Protein 7ZC9 (pdb70)

Radius of gyration: 21.75 Å; Cα contacts (8 Å, |Δi|>4): 1121; chains: 2; bounding box: 51×68×51 Å

GO terms:
  GO:0005515 protein binding (F, IPI)

Sequence (378 aa):
SAIIEAIEIPQFIIGRSYLTTYDNPDILKRRVSGSRSNVFMRFKTTAKDGLLLWRGDSPMRPNSDFISLGLRDGALVFSYNLGSGVASIMVNGSFNDGRWHRVKAVRDDGQSGKITTVDDYGARTGKSPGMMRQLNINGALYVGGMKEIALHTNRQYMRGLVGCISHFTLSTDYHISLVEDAVDGKNINTCGAKSAIIEAIEIPQFIGRRSYLTYDNPDDILKRVSGSSRSNVFMRFKTTAKDGLLLWRGDSPMRPNSDFISLGLRDGALVFSYNLGSGVASIMVNGSFNDGRWHRVKAVRDGQSGKITTVDDYGARTGKSPGMMRQLNINGALYVGGMKEIALHTNRQYMRGLVGCISHFTLSTDDYHISLVVEEDAVVDGKNIINTCGAK

Solvent-accessible surface area: 17614 Å² total; per-residue (Å²): 148,104,142,148,166,93,140,70,52,1,25,1,60,8,154,1,25,7,14,0,73,58,102,70,2,29,135,82,2,43,21,43,161,3,24,4,36,0,67,0,55,3,105,30,76,49,1,0,0,1,4,17,2,26,65,91,20,155,61,58,12,13,12,2,0,2,0,2,44,17,0,0,0,0,2,3,0,1,3,13,25,0,24,3,59,6,37,5,109,17,79,6,41,78,28,179,98,15,94,0,81,1,56,0,77,9,30,56,4,102,0,40,0,32,130,131,49,38,129,98,25,143,2,31,44,164,99,146,96,4,121,17,106,9,27,0,42,0,0,0,18,118,97,18,30,115,32,1,34,46,53,16,47,122,1,0,42,14,2,0,19,89,3,11,0,42,77,117,66,141,10,55,12,55,135,54,22,87,89,36,74,66,47,31,64,32,70,54,193,143,99,147,145,170,90,132,68,58,0,28,1,64,4,146,1,22,5,11,0,76,60,101,67,1,27,117,71,0,33,19,60,126,1,30,2,43,0,41,0,54,2,104,28,111,35,1,0,0,1,8,16,3,22,67,97,26,163,126,65,11,12,25,0,2,2,0,1,39,78,5,4,0,0,2,5,0,7,3,4,5,4,63,5,12,0,29,5,114,18,81,0,56,77,45,172,91,12,124,0,105,0,36,0,66,4,13,48,4,102,0,40,0,51,149,110,49,40,130,91,15,88,2,9,7,167,93,110,85,1,100,17,112,8,31,0,38,0,0,0,16,119,100,21,31,109,18,5,64,27,50,9,81,135,2,0,38,12,2,0,18,86,3,19,0,37,120,104,67,140,9,41,12,51,110,56,24,83,85,38,75,58,49,32,59,38,70,48,214

Nearest PDB structures (foldseek):
  7zc9-assembly2_A  TM=1.005E+00  e=6.489E-37  Homo sapiens
  8d1b-assembly1_C  TM=9.356E-01  e=1.048E-23  Homo sapiens
  3sh4-assembly1_A  TM=8.973E-01  e=1.901E-16  Homo sapiens
  1pz7-assembly2_B  TM=8.734E-01  e=2.577E-15  Gallus gallus
  3pve-assembly1_A  TM=9.039E-01  e=1.135E-14  Mus musculus

Secondary structure (DSSP, 8-state):
------PPPEEEESS-EEEE--HHHHTTTSBTEEEEEEEEEESSS-EEEEEEE-SSPPTT--EEEEEEETTEEEEEEESSS-EEEEEE-----SSS-EEEEEEEETTEEEEEETTSPPEEEE-SSS---B---SPEEES--TTHHHHTTTS-SSB-EEEEEEEEETTTEE--TTTS-SEEES-EETT--/------PPPEEEESS-EEEE--HHHHTTSSBSEEEEEEEEEESSS-EEEEEEE-SS--TT--EEEEEEETTEEEEEEE-SS-EEEEEE-S---SSS-EEEEEEEETTEEEEEETTSPPEEEE-SSS---B---SPEEES--TTHHHHTTTS-SSB-EEEEEEEEETTTEE--TTTT-SEEES-EETT--

Structure (mmCIF, N/CA/C/O backbone):
data_7ZC9
#
_entry.id   7ZC9
#
_cell.length_a   73.805
_cell.length_b   103.818
_cell.length_c   133.534
_cell.angle_alpha   90.000
_cell.angle_beta   90.000
_cell.angle_gamma   90.000
#
_symmetry.space_group_name_H-M   'C 2 2 21'
#
loop_
_entity.id
_entity.type
_entity.pdbx_description
1 polymer Pikachurin
2 non-polymer 2-acetamido-2-deoxy-beta-D-glucopyranose
3 non-polymer 'SULFATE ION'
4 water water
#
loop_
_atom_site.group_PDB
_atom_site.id
_atom_site.type_symbol
_atom_site.label_atom_id
_atom_site.label_alt_id
_atom_site.label_comp_id
_atom_site.label_asym_id
_atom_site.label_entity_id
_atom_site.label_seq_id
_atom_site.pdbx_PDB_ins_code
_atom_site.Cartn_x
_atom_site.Cartn_y
_atom_site.Cartn_z
_atom_site.occupancy
_atom_site.B_iso_or_equiv
_atom_site.auth_seq_id
_atom_site.auth_comp_id
_atom_site.auth_asym_id
_atom_site.auth_atom_id
_atom_site.pdbx_PDB_model_num
ATOM 1 N N . SER A 1 10 ? 43.54773 -12.19750 -43.47306 1.000 76.12584 829 SER B N 1
ATOM 2 C CA . SER A 1 10 ? 42.56604 -11.12485 -43.36043 1.000 68.51507 829 SER B CA 1
ATOM 3 C C . SER A 1 10 ? 42.93445 -10.16430 -42.23459 1.000 53.92905 829 SER B C 1
ATOM 4 O O . SER A 1 10 ? 43.72612 -10.49796 -41.35584 1.000 65.26651 829 SER B O 1
ATOM 7 N N . ALA A 1 11 ? 42.34692 -8.96900 -42.26554 1.000 48.68704 830 ALA B N 1
ATOM 8 C CA . ALA A 1 11 ? 42.64252 -7.93255 -41.28226 1.000 47.40711 830 ALA B CA 1
ATOM 9 C C . ALA A 1 11 ? 41.43598 -7.68674 -40.38531 1.000 46.87587 830 ALA B C 1
ATOM 10 O O . ALA A 1 11 ? 40.96476 -6.55213 -40.26478 1.000 47.40432 830 ALA B O 1
ATOM 12 N N . ILE A 1 12 ? 40.92958 -8.74772 -39.76471 1.000 41.23138 831 ILE B N 1
ATOM 13 C CA . ILE A 1 12 ? 39.78888 -8.67205 -38.85863 1.000 42.49065 831 ILE B CA 1
ATOM 14 C C . ILE A 1 12 ? 40.29149 -8.38419 -37.44771 1.000 46.33573 831 ILE B C 1
ATOM 15 O O . ILE A 1 12 ? 41.10109 -9.13812 -36.89876 1.000 44.51833 831 ILE B O 1
ATOM 20 N N . ILE A 1 13 ? 39.79285 -7.30549 -36.85626 1.000 41.74972 832 ILE B N 1
ATOM 21 C CA . ILE A 1 13 ? 40.21020 -6.84400 -35.53894 1.000 40.34847 832 ILE B CA 1
ATOM 22 C C . ILE A 1 13 ? 39.19739 -7.31402 -34.50678 1.000 40.50743 832 ILE B C 1
ATOM 23 O O . ILE A 1 13 ? 38.00928 -7.47500 -34.80231 1.000 41.67207 832 ILE B O 1
ATOM 28 N N . GLU A 1 14 ? 39.67186 -7.56055 -33.28689 1.000 40.17716 833 GLU B N 1
ATOM 29 C CA . GLU A 1 14 ? 38.80569 -7.87287 -32.16134 1.000 37.59689 833 GLU B CA 1
ATOM 30 C C . GLU A 1 14 ? 39.05499 -6.86734 -31.04472 1.000 37.02702 833 GLU B C 1
ATOM 31 O O . GLU A 1 14 ? 40.20547 -6.51624 -30.75689 1.000 42.86494 833 GLU B O 1
ATOM 37 N N . ALA A 1 15 ? 37.97621 -6.40776 -30.41565 1.000 38.57120 834 ALA B N 1
ATOM 38 C CA . ALA A 1 15 ? 38.07967 -5.36130 -29.40740 1.000 38.21363 834 ALA B CA 1
ATOM 39 C C . ALA A 1 15 ? 36.84268 -5.39591 -28.52250 1.000 41.08634 834 ALA B C 1
ATOM 40 O O . ALA A 1 15 ? 35.86891 -6.09573 -28.80845 1.000 41.38456 834 ALA B O 1
ATOM 42 N N . ILE A 1 16 ? 36.89676 -4.62320 -27.43666 1.000 37.29226 835 ILE B N 1
ATOM 43 C CA . ILE A 1 16 ? 35.80696 -4.54938 -26.46955 1.000 39.64318 835 ILE B CA 1
ATOM 44 C C . ILE A 1 16 ? 34.84986 -3.44134 -26.88521 1.000 32.70234 835 ILE B C 1
ATOM 45 O O . ILE A 1 16 ? 35.26863 -2.30319 -27.11988 1.000 39.95347 835 ILE B O 1
ATOM 50 N N . GLU A 1 17 ? 33.56219 -3.76967 -26.95443 1.000 32.24599 836 GLU B N 1
ATOM 51 C CA . GLU A 1 17 ? 32.55550 -2.81266 -27.39740 1.000 36.97387 836 GLU B CA 1
ATOM 52 C C . GLU A 1 17 ? 32.54704 -1.56391 -26.51953 1.000 38.83340 836 GLU B C 1
ATOM 53 O O . GLU A 1 17 ? 32.64377 -1.63646 -25.29208 1.000 33.86126 836 GLU B O 1
ATOM 59 N N . ILE A 1 18 ? 32.44006 -0.40501 -27.16485 1.000 35.81716 837 ILE B N 1
ATOM 60 C CA . ILE A 1 18 ? 32.20039 0.86297 -26.48574 1.000 34.08622 837 ILE B CA 1
ATOM 61 C C . ILE A 1 18 ? 30.72573 1.20898 -26.65921 1.000 39.42271 837 ILE B C 1
ATOM 62 O O . ILE A 1 18 ? 30.24809 1.27588 -27.80440 1.000 32.19684 837 ILE B O 1
ATOM 67 N N . PRO A 1 19 ? 29.98211 1.45008 -25.58081 1.000 31.25537 838 PRO B N 1
ATOM 68 C CA . PRO A 1 19 ? 28.54436 1.70958 -25.72297 1.000 38.17374 838 PRO B CA 1
ATOM 69 C C . PRO A 1 19 ? 28.27724 3.08332 -26.32007 1.000 40.47947 838 PRO B C 1
ATOM 70 O O . PRO A 1 19 ? 29.00134 4.04885 -26.06239 1.000 36.10473 838 PRO B O 1
ATOM 74 N N . GLN A 1 20 ? 27.22945 3.15544 -27.13408 1.000 34.95000 839 GLN B N 1
ATOM 75 C CA . GLN A 1 20 ? 26.73658 4.40370 -27.69233 1.000 37.59702 839 GLN B CA 1
ATOM 76 C C . GLN A 1 20 ? 25.34780 4.69568 -27.14033 1.000 42.07554 839 GLN B C 1
ATOM 77 O O . GLN A 1 20 ? 24.54146 3.78135 -26.94414 1.000 38.69375 839 GLN B O 1
ATOM 83 N N . PHE A 1 21 ? 25.07901 5.97465 -26.89350 1.000 39.97655 840 PHE B N 1
ATOM 84 C CA . PHE A 1 21 ? 23.83800 6.44212 -26.29404 1.000 37.60975 840 PHE B CA 1
ATOM 85 C C . PHE A 1 21 ? 23.17799 7.44479 -27.23225 1.000 37.54896 840 PHE B C 1
ATOM 86 O O . PHE A 1 21 ? 23.85324 8.31288 -27.79346 1.000 36.95061 840 PHE B O 1
ATOM 94 N N . ILE A 1 22 ? 21.85823 7.33324 -27.39409 1.000 35.57855 841 ILE B N 1
ATOM 95 C CA A ILE A 1 22 ? 21.10567 8.14480 -28.33945 0.039 42.57869 841 ILE B CA 1
ATOM 96 C CA B ILE A 1 22 ? 21.13764 8.18508 -28.33897 0.961 42.60935 841 ILE B CA 1
ATOM 97 C C . ILE A 1 22 ? 20.11453 9.06104 -27.62224 1.000 44.80190 841 ILE B C 1
ATOM 98 O O . ILE A 1 22 ? 19.10666 9.46275 -28.20437 1.000 43.07733 841 ILE B O 1
ATOM 107 N N . GLY A 1 23 ? 20.37458 9.38241 -26.35882 1.000 41.96007 842 GLY B N 1
ATOM 108 C CA . GLY A 1 23 ? 19.50245 10.30360 -25.65519 1.000 43.29196 842 GLY B CA 1
ATOM 109 C C . GLY A 1 23 ? 18.47861 9.63581 -24.76645 1.000 45.03681 842 GLY B C 1
ATOM 110 O O . GLY A 1 23 ? 18.26810 10.06940 -23.63103 1.000 51.77123 842 GLY B O 1
ATOM 111 N N . ARG A 1 24 ? 17.82533 8.58934 -25.26706 1.000 39.75529 843 ARG B N 1
ATOM 112 C CA . ARG A 1 24 ? 16.94440 7.75474 -24.44965 1.000 46.61509 843 ARG B CA 1
ATOM 113 C C . ARG A 1 24 ? 17.60346 6.42116 -24.12065 1.000 41.03872 843 ARG B C 1
ATOM 114 O O . ARG A 1 24 ? 16.94864 5.37763 -24.05753 1.000 43.42618 843 ARG B O 1
ATOM 122 N N . SER A 1 25 ? 18.91556 6.44399 -23.91079 1.000 42.01564 844 SER B N 1
ATOM 123 C CA . SER A 1 25 ? 19.70095 5.26350 -23.59513 1.000 36.58629 844 SER B CA 1
ATOM 124 C C . SER A 1 25 ? 20.24605 5.35495 -22.17587 1.000 41.52699 844 SER B C 1
ATOM 125 O O . SER A 1 25 ? 20.37770 6.44101 -21.60485 1.000 42.09556 844 SER B O 1
ATOM 128 N N . TYR A 1 26 ? 20.58174 4.19307 -21.62028 1.000 33.76825 845 TYR B N 1
ATOM 129 C CA . TYR A 1 26 ? 21.25750 4.11209 -20.33320 1.000 39.38181 845 TYR B CA 1
ATOM 130 C C . TYR A 1 26 ? 21.74773 2.69094 -20.12261 1.000 38.38319 845 TYR B C 1
ATOM 131 O O . TYR A 1 26 ? 21.23502 1.73801 -20.71867 1.000 40.15316 845 TYR B O 1
ATOM 140 N N . LEU A 1 27 ? 22.76109 2.57505 -19.27402 1.000 33.48862 846 LEU B N 1
ATOM 141 C CA . LEU A 1 27 ? 23.18066 1.31741 -18.67937 1.000 39.11088 846 LEU B CA 1
ATOM 142 C C . LEU A 1 27 ? 22.94380 1.39565 -17.17495 1.000 40.00432 846 LEU B C 1
ATOM 143 O O . LEU A 1 27 ? 23.22188 2.42293 -16.54907 1.000 40.71789 846 LEU B O 1
ATOM 148 N N A THR A 1 28 ? 22.41972 0.31544 -16.60125 0.693 37.72108 847 THR B N 1
ATOM 149 N N B THR A 1 28 ? 22.41696 0.31387 -16.60815 0.307 35.95384 847 THR B N 1
ATOM 150 C CA A THR A 1 28 ? 22.10630 0.24319 -15.18117 0.693 39.43118 847 THR B CA 1
ATOM 151 C CA B THR A 1 28 ? 22.11587 0.22401 -15.18735 0.307 40.32259 847 THR B CA 1
ATOM 152 C C A THR A 1 28 ? 23.00778 -0.77661 -14.49794 0.693 42.60180 847 THR B C 1
ATOM 153 C C B THR A 1 28 ? 23.06543 -0.75742 -14.51790 0.307 42.26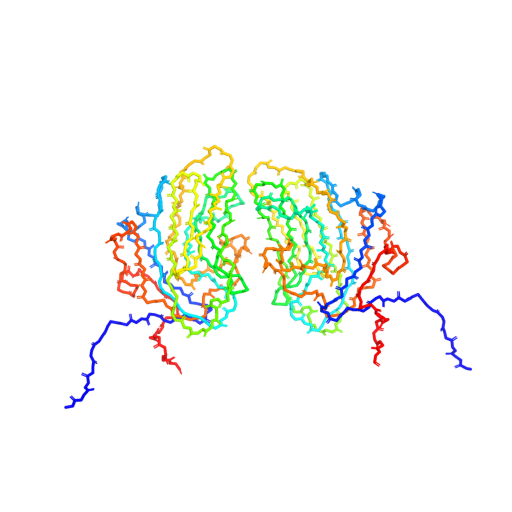836 847 THR B C 1
ATOM 154 O O A THR A 1 28 ? 23.28531 -1.84313 -15.05562 0.693 41.42313 847 THR B O 1
ATOM 155 O O B THR A 1 28 ? 23.42959 -1.78050 -15.10430 0.307 41.33832 847 THR B O 1
ATOM 162 N N . TYR A 1 29 ? 23.45053 -0.44962 -13.28277 1.000 35.83823 848 TYR B N 1
ATOM 163 C CA . TYR A 1 29 ? 24.29053 -1.32990 -12.48217 1.000 38.34975 848 TYR B CA 1
ATOM 164 C C . TYR A 1 29 ? 23.68597 -1.45847 -11.09223 1.000 41.04739 848 TYR B C 1
ATOM 165 O O . TYR A 1 29 ? 23.38682 -0.44812 -10.44824 1.000 38.52207 848 TYR B O 1
ATOM 174 N N . ASP A 1 30 ? 23.49640 -2.69789 -10.63673 1.000 45.00870 849 ASP B N 1
ATOM 175 C CA . ASP A 1 30 ? 23.06719 -2.96351 -9.26890 1.000 39.69490 849 ASP B CA 1
ATOM 176 C C . ASP A 1 30 ? 24.04425 -3.85988 -8.52422 1.000 39.06026 849 ASP B C 1
ATOM 177 O O . ASP A 1 30 ? 23.78207 -4.21093 -7.36999 1.000 43.29098 849 ASP B O 1
ATOM 182 N N . ASN A 1 31 ? 25.13576 -4.26588 -9.16747 1.000 41.51646 850 ASN B N 1
ATOM 183 C CA . ASN A 1 31 ? 26.20473 -5.03763 -8.55254 1.000 36.90622 850 ASN B CA 1
ATOM 184 C C . ASN A 1 31 ? 26.62145 -4.39911 -7.22504 1.000 34.47977 850 ASN B C 1
ATOM 185 O O . ASN A 1 31 ? 27.08040 -3.24703 -7.21781 1.000 38.95297 850 ASN B O 1
ATOM 190 N N . PRO A 1 32 ? 26.47250 -5.09719 -6.09496 1.000 39.52136 851 PRO B N 1
ATOM 191 C CA . PRO A 1 32 ? 26.86569 -4.49088 -4.81100 1.000 36.00208 851 PRO B CA 1
ATOM 192 C C . PRO A 1 32 ? 28.31185 -4.02457 -4.78364 1.000 36.97754 851 PRO B C 1
ATOM 193 O O . PRO A 1 32 ? 28.60512 -2.99880 -4.15987 1.000 36.99725 851 PRO B O 1
ATOM 197 N N . ASP A 1 33 ? 29.22193 -4.73062 -5.46191 1.000 39.31230 852 ASP B N 1
ATOM 198 C CA . ASP A 1 33 ? 30.61598 -4.29826 -5.49985 1.000 37.78267 852 ASP B CA 1
ATOM 199 C C . ASP A 1 33 ? 30.77144 -2.96303 -6.21261 1.000 40.27061 852 ASP B C 1
ATOM 200 O O . ASP A 1 33 ? 31.73398 -2.22851 -5.95721 1.000 44.71010 852 ASP B O 1
ATOM 205 N N . ILE A 1 34 ? 29.84178 -2.63211 -7.10536 1.000 36.85034 853 ILE B N 1
ATOM 206 C CA . ILE A 1 34 ? 29.87981 -1.33380 -7.76694 1.000 32.75950 853 ILE B CA 1
ATOM 207 C C . ILE A 1 34 ? 29.19839 -0.27445 -6.91122 1.000 32.17607 853 ILE B C 1
ATOM 208 O O . ILE A 1 34 ? 29.75706 0.80184 -6.67130 1.000 33.70026 853 ILE B O 1
ATOM 213 N N . LEU A 1 35 ? 27.97746 -0.55886 -6.44822 1.000 33.53295 854 LEU B N 1
ATOM 214 C CA . LEU A 1 35 ? 27.23724 0.41851 -5.65248 1.000 37.15113 854 LEU B CA 1
ATOM 215 C C . LEU A 1 35 ? 27.99009 0.79276 -4.37879 1.000 41.44413 854 LEU B C 1
ATOM 216 O O . LEU A 1 35 ? 27.93153 1.94659 -3.93809 1.000 42.64252 854 LEU B O 1
ATOM 221 N N . LYS A 1 36 ? 28.70286 -0.16494 -3.76750 1.000 39.32280 855 LYS B N 1
ATOM 222 C CA . LYS A 1 36 ? 29.41641 0.14107 -2.52837 1.000 38.67988 855 LYS B CA 1
ATOM 223 C C . LYS A 1 36 ? 30.48140 1.20619 -2.73645 1.000 39.56332 855 LYS B C 1
ATOM 224 O O . LYS A 1 36 ? 30.94097 1.81202 -1.76186 1.000 42.77493 855 LYS B O 1
ATOM 230 N N . ARG A 1 37 ? 30.89065 1.44233 -3.97812 1.000 39.98435 856 ARG B N 1
ATOM 231 C CA A ARG A 1 37 ? 31.85056 2.48877 -4.29570 0.334 39.03291 856 ARG B CA 1
ATOM 232 C CA B ARG A 1 37 ? 31.85018 2.48908 -4.29393 0.666 39.03968 856 ARG B CA 1
ATOM 233 C C . ARG A 1 37 ? 31.18006 3.78536 -4.72795 1.000 33.36449 856 ARG B C 1
ATOM 234 O O . ARG A 1 37 ? 31.87843 4.75020 -5.06022 1.000 35.94427 856 ARG B O 1
ATOM 249 N N . VAL A 1 38 ? 29.84804 3.82850 -4.72871 1.000 38.12310 857 VAL B N 1
ATOM 250 C CA . VAL A 1 38 ? 29.08861 5.04895 -4.98008 1.000 33.36433 857 VAL B CA 1
ATOM 251 C C . VAL A 1 38 ? 28.24777 5.29151 -3.73236 1.000 43.12373 857 VAL B C 1
ATOM 252 O O . VAL A 1 38 ? 27.01417 5.20444 -3.76695 1.000 42.88979 857 VAL B O 1
ATOM 256 N N . SER A 1 39 ? 28.91402 5.55488 -2.61287 1.000 36.25207 858 SER B N 1
ATOM 257 C CA . SER A 1 39 ? 28.24480 5.66693 -1.32354 1.000 38.61462 858 SER B CA 1
ATOM 258 C C . SER A 1 39 ? 29.25851 6.15531 -0.30355 1.000 41.00755 858 SER B C 1
ATOM 259 O O . SER A 1 39 ? 30.46931 6.09397 -0.52937 1.000 43.87330 858 SER B O 1
ATOM 262 N N . GLY A 1 40 ? 28.75273 6.62992 0.82341 1.000 38.34721 859 GLY B N 1
ATOM 263 C CA . GLY A 1 40 ? 29.62222 6.99938 1.92140 1.000 43.48542 859 GLY B CA 1
ATOM 264 C C . GLY A 1 40 ? 30.13471 8.41999 1.81685 1.000 46.03763 859 GLY B C 1
ATOM 265 O O . GLY A 1 40 ? 29.54545 9.29234 1.17099 1.000 38.60512 859 GLY B O 1
ATOM 266 N N . SER A 1 41 ? 31.28867 8.63754 2.44976 1.000 43.07960 860 SER B N 1
ATOM 267 C CA . SER A 1 41 ? 31.88884 9.96219 2.52491 1.000 43.37840 860 SER B CA 1
ATOM 268 C C . SER A 1 41 ? 32.86008 10.25018 1.38988 1.000 44.23267 860 SER B C 1
ATOM 269 O O . SER A 1 41 ? 33.16719 11.42083 1.13983 1.000 44.13464 860 SER B O 1
ATOM 272 N N . ARG A 1 42 ? 33.34393 9.22411 0.69821 1.000 41.28621 861 ARG B N 1
ATOM 273 C CA . ARG A 1 42 ? 34.34639 9.37863 -0.34395 1.000 38.68038 861 ARG B CA 1
ATOM 274 C C . ARG A 1 42 ? 33.77381 8.89590 -1.66912 1.000 44.66672 861 ARG B C 1
ATOM 275 O O . ARG A 1 42 ? 33.09574 7.86487 -1.71784 1.000 37.93593 861 ARG B O 1
ATOM 283 N N . SER A 1 43 ? 34.05276 9.64237 -2.74119 1.000 35.00135 862 SER B N 1
ATOM 284 C CA . SER A 1 43 ? 33.65061 9.27109 -4.09362 1.000 38.98591 862 SER B CA 1
ATOM 285 C C . SER A 1 43 ? 34.75579 9.63550 -5.07454 1.000 42.67019 862 SER B C 1
ATOM 286 O O . SER A 1 43 ? 35.36528 10.70302 -4.96430 1.000 40.01886 862 SER B O 1
ATOM 289 N N . ASN A 1 44 ? 35.04374 8.72536 -6.00238 1.000 33.10403 863 ASN B N 1
ATOM 290 C CA . ASN A 1 44 ? 36.06385 8.94603 -7.02507 1.000 39.15917 863 ASN B CA 1
ATOM 291 C C . ASN A 1 44 ? 35.54760 8.38012 -8.34271 1.000 39.13896 863 ASN B C 1
ATOM 292 O O . ASN A 1 44 ? 35.48400 7.15941 -8.51180 1.000 36.87028 863 ASN B O 1
ATOM 297 N N . VAL A 1 45 ? 35.16651 9.25754 -9.26697 1.000 33.70519 864 VAL B N 1
ATOM 298 C CA . VAL A 1 45 ? 34.58372 8.86055 -10.54465 1.000 35.05670 864 VAL B CA 1
ATOM 299 C C . VAL A 1 45 ? 35.50874 9.31991 -11.65939 1.000 35.40981 864 VAL B C 1
ATOM 300 O O . VAL A 1 45 ? 35.86026 10.50265 -11.72846 1.000 37.57687 864 VAL B O 1
ATOM 304 N N . PHE A 1 46 ? 35.90120 8.39065 -12.52895 1.000 37.26430 865 PHE B N 1
ATOM 305 C CA . PHE A 1 46 ? 36.61072 8.72426 -13.75554 1.000 34.68567 865 PHE B CA 1
ATOM 306 C C . PHE A 1 46 ? 35.79505 8.26205 -14.95363 1.000 38.78357 865 PHE B C 1
ATOM 307 O O . PHE A 1 46 ? 35.21788 7.16946 -14.94118 1.000 32.65801 865 PHE B O 1
ATOM 315 N N . MET A 1 47 ? 35.76359 9.09031 -15.99484 1.000 34.00430 866 MET B N 1
ATOM 316 C CA . MET A 1 47 ? 35.06170 8.74347 -17.22241 1.000 33.64525 866 MET B CA 1
ATOM 317 C C . MET A 1 47 ? 35.77577 9.35194 -18.41586 1.000 39.42847 866 MET B C 1
ATOM 318 O O . MET A 1 47 ? 36.32484 10.45375 -18.32782 1.000 31.62865 866 MET B O 1
ATOM 323 N N . ARG A 1 48 ? 35.77207 8.61599 -19.52284 1.000 34.85933 867 ARG B N 1
ATOM 324 C CA . ARG A 1 48 ? 36.15525 9.13695 -20.82535 1.000 34.50817 867 ARG B CA 1
ATOM 325 C C . ARG A 1 48 ? 34.94469 9.03424 -21.74053 1.000 36.86014 867 ARG B C 1
ATOM 326 O O . ARG A 1 48 ? 34.27398 7.99532 -21.77635 1.000 34.78237 867 ARG B O 1
ATOM 334 N N . PHE A 1 49 ? 34.63726 10.12418 -22.43677 1.000 31.07000 868 PHE B N 1
ATOM 335 C CA . PHE A 1 49 ? 33.41553 10.21069 -23.22125 1.000 40.43457 868 PHE B CA 1
ATOM 336 C C . PHE A 1 49 ? 33.64990 11.10376 -24.43117 1.000 37.22450 868 PHE B C 1
ATOM 337 O O . PHE A 1 49 ? 34.64917 11.82237 -24.51839 1.000 39.28531 868 PHE B O 1
ATOM 345 N N . LYS A 1 50 ? 32.69438 11.06957 -25.35874 1.000 38.35906 869 LYS B N 1
ATOM 346 C CA . LYS A 1 50 ? 32.63784 12.06416 -26.42160 1.000 45.84870 869 LYS B CA 1
ATOM 347 C C . LYS A 1 50 ? 31.18703 12.25856 -26.83602 1.000 48.18415 869 LYS B C 1
ATOM 348 O O . LYS A 1 50 ? 30.37819 11.32828 -26.77146 1.000 49.15756 869 LYS B O 1
ATOM 354 N N . THR A 1 51 ? 30.86667 13.48507 -27.24550 1.000 46.24303 870 THR B N 1
ATOM 355 C CA . THR A 1 51 ? 29.50309 13.86574 -27.59255 1.000 47.24470 870 THR B CA 1
ATOM 356 C C . THR A 1 51 ? 29.53714 15.05739 -28.54086 1.000 47.10418 870 THR B C 1
ATOM 357 O O . THR A 1 51 ? 30.51405 15.80902 -28.58795 1.000 46.99438 870 THR B O 1
ATOM 361 N N . THR A 1 52 ? 28.45519 15.21354 -29.30472 1.000 50.92901 871 THR B N 1
ATOM 362 C CA . THR A 1 52 ? 28.19872 16.44517 -30.03976 1.000 54.19009 871 THR B CA 1
ATOM 363 C C . THR A 1 52 ? 27.05907 17.25988 -29.44364 1.000 55.14383 871 THR B C 1
ATOM 364 O O . THR A 1 52 ? 26.89587 18.42788 -29.81653 1.000 54.95213 871 THR B O 1
ATOM 368 N N . ALA A 1 53 ? 26.26824 16.68136 -28.53991 1.000 51.31230 872 ALA B N 1
ATOM 369 C CA . ALA A 1 53 ? 25.16765 17.40711 -27.92242 1.000 51.74555 872 ALA B CA 1
ATOM 370 C C . ALA A 1 53 ? 25.67324 18.23003 -26.74447 1.000 58.08587 872 ALA B C 1
ATOM 371 O O . ALA A 1 53 ? 26.54701 17.79203 -25.98968 1.000 58.10016 872 ALA B O 1
ATOM 373 N N . LYS A 1 54 ? 25.10031 19.42606 -26.57963 1.000 52.38541 873 LYS B N 1
ATOM 374 C CA . LYS A 1 54 ? 25.53716 20.32413 -25.51558 1.000 60.00212 873 LYS B CA 1
ATOM 375 C C . LYS A 1 54 ? 25.06661 19.88396 -24.13581 1.000 51.00492 873 LYS B C 1
ATOM 376 O O . LYS A 1 54 ? 25.67950 20.27268 -23.13563 1.000 50.78496 873 LYS B O 1
ATOM 382 N N . ASP A 1 55 ? 23.99441 19.10159 -24.05524 1.000 44.24254 874 ASP B N 1
ATOM 383 C CA . ASP A 1 55 ? 23.44523 18.64411 -22.78896 1.000 46.83422 874 ASP B CA 1
ATOM 384 C C . ASP A 1 55 ? 23.38177 17.12334 -22.76825 1.000 50.14391 874 ASP B C 1
ATOM 385 O O . ASP A 1 55 ? 23.32449 16.46742 -23.81285 1.000 49.83911 874 ASP B O 1
ATOM 390 N N . GLY A 1 56 ? 23.38490 16.56625 -21.56047 1.000 46.09495 875 GLY B N 1
ATOM 391 C CA . GLY A 1 56 ? 23.29339 15.12897 -21.40702 1.000 47.08283 875 GLY B CA 1
ATOM 392 C C . GLY A 1 56 ? 23.79233 14.60771 -20.07551 1.000 39.97033 875 GLY B C 1
ATOM 393 O O . GLY A 1 56 ? 24.73690 15.15111 -19.49520 1.000 37.62691 875 GLY B O 1
ATOM 394 N N . LEU A 1 57 ? 23.15584 13.54904 -19.58256 1.000 39.39344 876 LEU B N 1
ATOM 395 C CA . LEU A 1 57 ? 23.54071 12.92316 -18.32654 1.000 37.84921 876 LEU B CA 1
ATOM 396 C C . LEU A 1 57 ? 24.61805 11.87531 -18.57352 1.000 37.23492 876 LEU B C 1
ATOM 397 O O . LEU A 1 57 ? 24.44936 10.99456 -19.42161 1.000 43.91631 876 LEU B O 1
ATOM 402 N N . LEU A 1 58 ? 25.71460 11.95983 -17.82100 1.000 34.63356 877 LEU B N 1
ATOM 403 C CA . LEU A 1 58 ? 26.78206 10.96759 -17.89538 1.000 29.48118 877 LEU B CA 1
ATOM 404 C C . LEU A 1 58 ? 26.66767 9.89911 -16.81262 1.000 38.14607 877 LEU B C 1
ATOM 405 O O . LEU A 1 58 ? 26.78509 8.70485 -17.10318 1.000 35.60327 877 LEU B O 1
ATOM 410 N N . LEU A 1 59 ? 26.43698 10.30499 -15.56678 1.000 29.38474 878 LEU B N 1
ATOM 411 C CA . LEU A 1 59 ? 26.35512 9.37273 -14.45231 1.000 34.15689 878 LEU B CA 1
ATOM 412 C C . LEU A 1 59 ? 25.34941 9.90223 -13.44446 1.000 32.93523 878 LEU B C 1
ATOM 413 O O . LEU A 1 59 ? 25.25421 11.11454 -13.23323 1.000 32.34009 878 LEU B O 1
ATOM 418 N N . TRP A 1 60 ? 24.61469 8.98732 -12.81495 1.000 34.77759 879 TRP B N 1
ATOM 419 C CA . TRP A 1 60 ? 23.66169 9.36255 -11.78228 1.000 30.98349 879 TRP B CA 1
ATOM 420 C C . TRP A 1 60 ? 23.44843 8.21490 -10.81034 1.000 34.32216 879 TRP B C 1
ATOM 421 O O . TRP A 1 60 ? 23.28532 7.06266 -11.21628 1.000 36.34441 879 TRP B O 1
ATOM 432 N N . ARG A 1 61 ? 23.44339 8.54482 -9.52437 1.000 33.07213 880 ARG B N 1
ATOM 433 C CA . ARG A 1 61 ? 22.86394 7.66866 -8.51905 1.000 34.96272 880 ARG B CA 1
ATOM 434 C C . ARG A 1 61 ? 22.17644 8.54704 -7.48970 1.000 34.91220 880 ARG B C 1
ATOM 435 O O . ARG A 1 61 ? 22.79232 9.47437 -6.95799 1.000 37.24441 880 ARG B O 1
ATOM 443 N N . GLY A 1 62 ? 20.89734 8.27962 -7.24589 1.000 34.49697 881 GLY B N 1
ATOM 444 C CA . GLY A 1 62 ? 20.13345 9.01827 -6.25933 1.000 37.27445 881 GLY B CA 1
ATOM 445 C C . GLY A 1 62 ? 19.16956 8.12313 -5.50714 1.000 44.70385 881 GLY B C 1
ATOM 446 O O . GLY A 1 62 ? 19.40819 6.91893 -5.38199 1.000 50.94117 881 GLY B O 1
ATOM 447 N N . ASP A 1 63 ? 18.08129 8.69379 -5.00142 1.000 50.45560 882 ASP B N 1
ATOM 448 C CA . ASP A 1 63 ? 17.02019 7.92921 -4.36431 1.000 48.94175 882 ASP B CA 1
ATOM 449 C C . ASP A 1 63 ? 15.89534 7.63889 -5.34969 1.000 52.23684 882 ASP B C 1
ATOM 450 O O . ASP A 1 63 ? 15.63911 8.40779 -6.27929 1.000 49.37401 882 ASP B O 1
ATOM 455 N N . SER A 1 64 ? 15.22797 6.50859 -5.13195 1.000 53.95910 883 SER B N 1
ATOM 456 C CA . SER A 1 64 ? 14.03239 6.13747 -5.87919 1.000 63.03810 883 SER B CA 1
ATOM 457 C C . SER A 1 64 ? 12.97864 5.72626 -4.86038 1.000 58.94356 883 SER B C 1
ATOM 458 O O . SER A 1 64 ? 13.18173 4.73342 -4.13302 1.000 63.31149 883 SER B O 1
ATOM 461 N N . PRO A 1 65 ? 11.85193 6.44897 -4.75271 1.000 75.69717 884 PRO B N 1
ATOM 462 C CA . PRO A 1 65 ? 11.46058 7.63471 -5.53354 1.000 72.67904 884 PRO B CA 1
ATOM 463 C C . PRO A 1 65 ? 12.33385 8.83566 -5.19480 1.000 67.10027 884 PRO B C 1
ATOM 464 O O . PRO A 1 65 ? 12.82125 8.95212 -4.07445 1.000 65.49880 884 PRO B O 1
ATOM 468 N N . MET A 1 66 ? 12.56214 9.73687 -6.14485 1.000 54.12070 885 MET B N 1
ATOM 469 C CA . MET A 1 66 ? 13.39881 10.90116 -5.89251 1.000 46.22145 885 MET B CA 1
ATOM 470 C C . MET A 1 66 ? 12.58037 11.97560 -5.18440 1.000 48.47205 885 MET B C 1
ATOM 471 O O . MET A 1 66 ? 11.54833 12.42153 -5.69632 1.000 51.02893 885 MET B O 1
ATOM 476 N N . ARG A 1 67 ? 13.01856 12.36542 -4.01062 1.000 44.54854 886 ARG B N 1
ATOM 477 C CA . ARG A 1 67 ? 12.36376 13.41035 -3.24509 1.000 44.95658 886 ARG B CA 1
ATOM 478 C C . ARG A 1 67 ? 13.16564 14.70591 -3.30831 1.000 42.20530 886 ARG B C 1
ATOM 479 O O . ARG A 1 67 ? 14.33607 14.70138 -3.70352 1.000 40.82600 886 ARG B O 1
ATOM 487 N N . PRO A 1 68 ? 12.54640 15.84878 -2.96387 1.000 44.84108 887 PRO B N 1
ATOM 488 C CA . PRO A 1 68 ? 13.23081 17.14570 -3.14149 1.000 48.37981 887 PRO B CA 1
ATOM 489 C C . PRO A 1 68 ? 14.62450 17.23397 -2.54148 1.000 48.01524 887 PRO B C 1
ATOM 490 O O . PRO A 1 68 ? 15.52912 17.77354 -3.19033 1.000 42.82692 887 PRO B O 1
ATOM 494 N N . ASN A 1 69 ? 14.83196 16.71538 -1.33098 1.000 49.91372 888 ASN B N 1
ATOM 495 C CA . ASN A 1 69 ? 16.11882 16.81629 -0.65418 1.000 43.19606 888 ASN B CA 1
ATOM 496 C C . ASN A 1 69 ? 16.83123 15.46936 -0.56976 1.000 46.25192 888 ASN B C 1
ATOM 497 O O . ASN A 1 69 ? 17.67860 15.27170 0.30567 1.000 46.63393 888 ASN B O 1
ATOM 502 N N . SER A 1 70 ? 16.49897 14.54135 -1.46413 1.000 41.78953 889 SER B N 1
ATOM 503 C CA . SER A 1 70 ? 17.15500 13.24083 -1.49990 1.000 42.40183 889 SER B CA 1
ATOM 504 C C . SER A 1 70 ? 18.63574 13.39007 -1.82789 1.000 38.13653 889 SER B C 1
ATOM 505 O O . SER A 1 70 ? 19.04864 14.30817 -2.54019 1.000 44.17530 889 SER B O 1
ATOM 508 N N . ASP A 1 71 ? 19.44432 12.48305 -1.29011 1.000 41.32818 890 ASP B N 1
ATOM 509 C CA . ASP A 1 71 ? 20.84365 12.44478 -1.67886 1.000 36.69463 890 ASP B CA 1
ATOM 510 C C . ASP A 1 71 ? 20.96244 12.04264 -3.14574 1.000 43.66685 890 ASP B C 1
ATOM 511 O O . ASP A 1 71 ? 20.10610 11.34666 -3.69572 1.000 38.51910 890 ASP B O 1
ATOM 516 N N . PHE A 1 72 ? 22.04092 12.48455 -3.77877 1.000 34.49803 891 PHE B N 1
ATOM 517 C CA . PHE A 1 72 ? 22.33401 12.05231 -5.13587 1.000 37.26999 891 PHE B CA 1
ATOM 518 C C . PHE A 1 72 ? 23.76567 12.43779 -5.44915 1.000 41.24105 891 PHE B C 1
ATOM 519 O O . PHE A 1 72 ? 24.35466 13.29680 -4.78828 1.000 33.54511 891 PHE B O 1
ATOM 527 N N . ILE A 1 73 ? 24.30919 11.80053 -6.47799 1.000 34.37183 892 ILE B N 1
ATOM 528 C CA . ILE A 1 73 ? 25.57078 12.21332 -7.07122 1.000 34.88850 892 ILE B CA 1
ATOM 529 C C . ILE A 1 73 ? 25.38593 12.14967 -8.58013 1.000 39.96322 892 ILE B C 1
ATOM 530 O O . ILE A 1 73 ? 24.69302 11.26343 -9.09204 1.000 31.50210 892 ILE B O 1
ATOM 535 N N . SER A 1 74 ? 25.95768 13.11758 -9.29178 1.000 30.26442 893 SER B N 1
ATOM 536 C CA . SER A 1 74 ? 25.66254 13.22855 -10.71133 1.000 34.79898 893 SER B CA 1
ATOM 537 C C . SER A 1 74 ? 26.83533 13.84098 -11.45424 1.000 36.87452 893 SER B C 1
ATOM 538 O O . SER A 1 74 ? 27.60138 14.63974 -10.90691 1.000 33.86147 893 SER B O 1
ATOM 541 N N . LEU A 1 75 ? 26.93576 13.47321 -12.72562 1.000 35.78881 894 LEU B N 1
ATOM 542 C CA . LEU A 1 75 ? 27.92463 14.01313 -13.64174 1.000 37.05570 894 LEU B CA 1
ATOM 543 C C . LEU A 1 75 ? 27.23911 14.18308 -14.98775 1.000 38.44280 894 LEU B C 1
ATOM 544 O O . LEU A 1 75 ? 26.57590 13.25907 -15.46934 1.000 31.74848 894 LEU B O 1
ATOM 549 N N . GLY A 1 76 ? 27.36634 15.36174 -15.57936 1.000 35.45156 895 GLY B N 1
ATOM 550 C CA . GLY A 1 76 ? 26.64719 15.59007 -16.81571 1.000 38.53154 895 GLY B CA 1
ATOM 551 C C . GLY A 1 76 ? 27.15211 16.82571 -17.51754 1.000 43.59544 895 GLY B C 1
ATOM 552 O O . GLY A 1 76 ? 28.00577 17.55781 -17.00825 1.000 41.12814 895 GLY B O 1
ATOM 553 N N . LEU A 1 77 ? 26.60120 17.04258 -18.70643 1.000 40.58945 896 LEU B N 1
ATOM 554 C CA . LEU A 1 77 ? 26.96843 18.15441 -19.56803 1.000 42.69290 896 LEU B CA 1
ATOM 555 C C . LEU A 1 77 ? 25.88085 19.21641 -19.56043 1.000 46.51151 896 LEU B C 1
ATOM 556 O O . LEU A 1 77 ? 24.68729 18.90043 -19.60064 1.000 46.06675 896 LEU B O 1
ATOM 561 N N . ARG A 1 78 ? 26.30815 20.47560 -19.51927 1.000 46.14470 897 ARG B N 1
ATOM 562 C CA . ARG A 1 78 ? 25.41809 21.62823 -19.59420 1.000 51.76142 897 ARG B CA 1
ATOM 563 C C . ARG A 1 78 ? 26.02416 22.60551 -20.58822 1.000 47.00961 897 ARG B C 1
ATOM 564 O O . ARG A 1 78 ? 27.05917 23.21981 -20.30568 1.000 43.23471 897 ARG B O 1
ATOM 572 N N . ASP A 1 79 ? 25.38033 22.74621 -21.74479 1.000 52.18659 898 ASP B N 1
ATOM 573 C CA . ASP A 1 79 ? 25.84248 23.65894 -22.78638 1.000 50.70494 898 ASP B CA 1
ATOM 574 C C . ASP A 1 79 ? 27.31635 23.41928 -23.10342 1.000 50.54672 898 ASP B C 1
ATOM 575 O O . ASP A 1 79 ? 28.10657 24.35239 -23.24632 1.000 44.11594 898 ASP B O 1
ATOM 580 N N . GLY A 1 80 ? 27.69271 22.14513 -23.20052 1.000 50.14176 899 GLY B N 1
ATOM 581 C CA . GLY A 1 80 ? 29.06924 21.77424 -23.43544 1.000 50.15677 899 GLY B CA 1
ATOM 582 C C . GLY A 1 80 ? 29.95971 21.77191 -22.21169 1.000 45.86208 899 GLY B C 1
ATOM 583 O O . GLY A 1 80 ? 31.08098 21.25671 -22.28801 1.000 55.13070 899 GLY B O 1
ATOM 584 N N . ALA A 1 81 ? 29.50849 22.31825 -21.08691 1.000 45.05404 900 ALA B N 1
ATOM 585 C CA . ALA A 1 81 ? 30.30387 22.31855 -19.86840 1.000 46.18074 900 ALA B CA 1
ATOM 586 C C . ALA A 1 81 ? 29.98138 21.09252 -19.02279 1.000 44.30593 900 ALA B C 1
ATOM 587 O O . ALA A 1 81 ? 28.85227 20.59825 -19.01400 1.000 47.88826 900 ALA B O 1
ATOM 589 N N . LEU A 1 82 ? 30.99239 20.60630 -18.30895 1.000 43.98965 901 LEU B N 1
ATOM 590 C CA . LEU A 1 82 ? 30.84742 19.45814 -17.42301 1.000 42.36870 901 LEU B CA 1
ATOM 591 C C . LEU A 1 82 ? 30.50774 19.90536 -16.00496 1.000 42.67206 901 LEU B C 1
ATOM 592 O O . LEU A 1 82 ? 31.17577 20.78233 -15.44791 1.000 37.68999 901 LEU B O 1
ATOM 597 N N . VAL A 1 83 ? 29.47241 19.29825 -15.42588 1.000 34.98889 902 VAL B N 1
ATOM 598 C CA . VAL A 1 83 ? 28.95621 19.67631 -14.11204 1.000 34.65419 902 VAL B CA 1
ATOM 599 C C . VAL A 1 83 ? 29.00591 18.46342 -13.19220 1.000 44.11834 902 VAL B C 1
ATOM 600 O O . VAL A 1 83 ? 28.36382 17.44042 -13.46646 1.000 37.20642 902 VAL B O 1
ATOM 604 N N . PHE A 1 84 ? 29.75310 18.58736 -12.09862 1.000 34.81160 903 PHE B N 1
ATOM 605 C CA . PHE A 1 84 ? 29.80727 17.58775 -11.03806 1.000 37.64885 903 PHE B CA 1
ATOM 606 C C . PHE A 1 84 ? 28.92396 18.07526 -9.89472 1.000 41.93812 903 PHE B C 1
ATOM 607 O O . PHE A 1 84 ? 29.16225 19.15336 -9.34109 1.000 39.37505 903 PHE B O 1
ATOM 615 N N . SER A 1 85 ? 27.90191 17.29540 -9.55050 1.000 38.50284 904 SER B N 1
ATOM 616 C CA . SER A 1 85 ? 26.90945 17.74184 -8.58468 1.000 36.47525 904 SER B CA 1
ATOM 617 C C . SER A 1 85 ? 26.58328 16.61317 -7.61648 1.000 40.53145 904 SER B C 1
ATOM 618 O O . SER A 1 85 ? 26.63084 15.43464 -7.97575 1.000 40.03633 904 SER B O 1
ATOM 621 N N . TYR A 1 86 ? 26.24782 16.98468 -6.38164 1.000 32.94894 905 TYR B N 1
ATOM 622 C CA . TYR A 1 86 ? 25.83157 16.00521 -5.38658 1.000 41.77076 905 TYR B CA 1
ATOM 623 C C . TYR A 1 86 ? 25.09753 16.70463 -4.25406 1.000 34.91270 905 TYR B C 1
ATOM 624 O O . TYR A 1 86 ? 25.36566 17.86748 -3.94243 1.000 40.34131 905 TYR B O 1
ATOM 633 N N . ASN A 1 87 ? 24.15740 15.97663 -3.65780 1.000 40.91851 906 ASN B N 1
ATOM 634 C CA . ASN A 1 87 ? 23.48643 16.37221 -2.42937 1.000 35.14496 906 ASN B CA 1
ATOM 635 C C . ASN A 1 87 ? 23.72310 15.28314 -1.39322 1.000 45.30866 906 ASN B C 1
ATOM 636 O O . ASN A 1 87 ? 23.48053 14.10315 -1.66509 1.000 40.85860 906 ASN B O 1
ATOM 641 N N . LEU A 1 88 ? 24.23054 15.67023 -0.22546 1.000 37.25076 907 LEU B N 1
ATOM 642 C CA . LEU A 1 88 ? 24.47310 14.72859 0.86297 1.000 42.55415 907 LEU B CA 1
ATOM 643 C C . LEU A 1 88 ? 23.39958 14.78053 1.94215 1.000 43.59345 907 LEU B C 1
ATOM 644 O O . LEU A 1 88 ? 23.53171 14.09941 2.96521 1.000 43.45343 907 LEU B O 1
ATOM 649 N N . GLY A 1 89 ? 22.34919 15.56904 1.74122 1.000 43.38471 908 GLY B N 1
ATOM 650 C CA . GLY A 1 89 ? 21.25927 15.68391 2.69009 1.000 40.15017 908 GLY B CA 1
ATOM 651 C C . GLY A 1 89 ? 21.02852 17.07962 3.22514 1.000 44.47524 908 GLY B C 1
ATOM 652 O O . GLY A 1 89 ? 19.98532 17.31939 3.85142 1.000 48.66938 908 GLY B O 1
ATOM 653 N N . SER A 1 90 ? 21.95692 18.01690 3.02126 1.000 44.33777 909 SER B N 1
ATOM 654 C CA . SER A 1 90 ? 21.79503 19.38129 3.51029 1.000 42.79898 909 SER B CA 1
ATOM 655 C C . SER A 1 90 ? 22.04810 20.41502 2.41855 1.000 48.53421 909 SER B C 1
ATOM 656 O O . SER A 1 90 ? 22.37530 21.56695 2.72684 1.000 49.68413 909 SER B O 1
ATOM 659 N N . GLY A 1 91 ? 21.90406 20.03608 1.15165 1.000 43.18539 910 GLY B N 1
ATOM 660 C CA . GLY A 1 91 ? 22.10703 20.99057 0.08128 1.000 43.65071 910 GLY B CA 1
ATOM 661 C C . GLY A 1 91 ? 23.01737 20.48497 -1.01647 1.000 46.75825 910 GLY B C 1
ATOM 662 O O . GLY A 1 91 ? 23.82676 19.57714 -0.80491 1.000 42.33185 910 GLY B O 1
ATOM 663 N N . VAL A 1 92 ? 22.88631 21.07877 -2.19628 1.000 40.16916 911 VAL B N 1
ATOM 664 C CA . VAL A 1 92 ? 23.54165 20.60870 -3.40900 1.000 41.03579 911 VAL B CA 1
ATOM 665 C C . VAL A 1 92 ? 24.84191 21.36931 -3.62612 1.000 40.18791 911 VAL B C 1
ATOM 666 O O . VAL A 1 92 ? 24.87311 22.60381 -3.54971 1.000 40.27916 911 VAL B O 1
ATOM 670 N N . ALA A 1 93 ? 25.91202 20.63499 -3.90686 1.000 39.16010 912 ALA B N 1
ATOM 671 C CA . ALA A 1 93 ? 27.09564 21.21159 -4.52368 1.000 35.33944 912 ALA B CA 1
ATOM 672 C C . ALA A 1 93 ? 26.98589 21.04379 -6.03043 1.000 37.09485 912 ALA B C 1
ATOM 673 O O . ALA A 1 93 ? 26.52389 20.00810 -6.51356 1.000 39.49309 912 ALA B O 1
ATOM 675 N N . SER A 1 94 ? 27.36580 22.08457 -6.76697 1.000 38.96949 913 SER B N 1
ATOM 676 C CA . SER A 1 94 ? 27.42366 22.04110 -8.22483 1.000 45.81847 913 SER B CA 1
ATOM 677 C C . SER A 1 94 ? 28.74759 22.66300 -8.64567 1.000 42.96013 913 SER B C 1
ATOM 678 O O . SER A 1 94 ? 28.94778 23.86886 -8.47992 1.000 39.14837 913 SER B O 1
ATOM 681 N N . ILE A 1 95 ? 29.63862 21.85314 -9.20895 1.000 37.31473 914 ILE B N 1
ATOM 682 C CA . ILE A 1 95 ? 30.96701 22.29696 -9.61301 1.000 42.94473 914 ILE B CA 1
ATOM 683 C C . ILE A 1 95 ? 31.08949 22.12265 -11.11657 1.000 43.48880 914 ILE B C 1
ATOM 684 O O . ILE A 1 95 ? 30.88152 21.02090 -11.63730 1.000 42.42156 914 ILE B O 1
ATOM 689 N N . MET A 1 96 ? 31.44652 23.20025 -11.80752 1.000 42.29336 915 MET B N 1
ATOM 690 C CA . MET A 1 96 ? 31.47973 23.21968 -13.26081 1.000 44.32324 915 MET B CA 1
ATOM 691 C C . MET A 1 96 ? 32.89778 23.46165 -13.75311 1.000 53.84741 915 MET B C 1
ATOM 692 O O . MET A 1 96 ? 33.62521 24.29439 -13.20370 1.000 47.63234 915 MET B O 1
ATOM 697 N N . VAL A 1 97 ? 33.27418 22.75638 -14.81309 1.000 45.72643 916 VAL B N 1
ATOM 698 C CA . VAL A 1 97 ? 34.47042 23.07806 -15.57806 1.000 45.42486 916 VAL B CA 1
ATOM 699 C C . VAL A 1 97 ? 33.97946 23.70181 -16.87137 1.000 48.30001 916 VAL B C 1
ATOM 700 O O . VAL A 1 97 ? 33.32274 23.03928 -17.68344 1.000 48.02078 916 VAL B O 1
ATOM 704 N N . ASN A 1 98 ? 34.27424 24.98239 -17.05447 1.000 48.18776 917 ASN B N 1
ATOM 705 C CA . ASN A 1 98 ? 33.74113 25.72377 -18.18712 1.000 61.07562 917 ASN B CA 1
ATOM 706 C C . ASN A 1 98 ? 34.51760 25.32669 -19.43549 1.000 57.30016 917 ASN B C 1
ATOM 707 O O . ASN A 1 98 ? 35.71956 25.58790 -19.54044 1.000 75.58887 917 ASN B O 1
ATOM 712 N N . GLY A 1 99 ? 33.83671 24.69213 -20.37787 1.000 55.44775 918 GLY B N 1
ATOM 713 C CA . GLY A 1 99 ? 34.45300 24.35121 -21.63587 1.000 55.54408 918 GLY B CA 1
ATOM 714 C C . GLY A 1 99 ? 33.40125 24.08656 -22.68577 1.000 54.80501 918 GLY B C 1
ATOM 715 O O . GLY A 1 99 ? 32.20558 24.28836 -22.46091 1.000 55.26946 918 GLY B O 1
ATOM 716 N N . SER A 1 100 ? 33.86879 23.62948 -23.84458 1.000 55.42724 919 SER B N 1
ATOM 717 C CA . SER A 1 100 ? 33.01100 23.15732 -24.92955 1.000 59.37861 919 SER B CA 1
ATOM 718 C C . SER A 1 100 ? 33.46289 21.74103 -25.26607 1.000 56.13929 919 SER B C 1
ATOM 719 O O . SER A 1 100 ? 34.18111 21.50789 -26.23973 1.000 59.10133 919 SER B O 1
ATOM 722 N N . PHE A 1 101 ? 33.03452 20.79076 -24.44595 1.000 54.32937 920 PHE B N 1
ATOM 723 C CA . PHE A 1 101 ? 33.43920 19.39959 -24.57533 1.000 52.55897 920 PHE B CA 1
ATOM 724 C C . PHE A 1 101 ? 32.51932 18.60261 -25.48696 1.000 51.75097 920 PHE B C 1
ATOM 725 O O . PHE A 1 101 ? 32.73366 17.39919 -25.66164 1.000 51.78424 920 PHE B O 1
ATOM 733 N N . ASN A 1 102 ? 31.50310 19.24164 -26.05927 1.000 53.68518 921 ASN B N 1
ATOM 734 C CA . ASN A 1 102 ? 30.64457 18.62633 -27.07112 1.000 52.05042 921 ASN B CA 1
ATOM 735 C C . ASN A 1 102 ? 31.20471 18.81820 -28.47801 1.000 52.44843 921 ASN B C 1
ATOM 736 O O . ASN A 1 102 ? 30.48168 19.16925 -29.40515 1.000 52.64732 921 ASN B O 1
ATOM 741 N N . ASP A 1 103 ? 32.50488 18.58304 -28.64833 1.000 59.12652 922 ASP B N 1
ATOM 742 C CA . ASP A 1 103 ? 33.16570 18.75067 -29.93479 1.000 47.26891 922 ASP B CA 1
ATOM 743 C C . ASP A 1 103 ? 33.37574 17.43120 -30.66352 1.000 54.01204 922 ASP B C 1
ATOM 744 O O . ASP A 1 103 ? 34.09095 17.39966 -31.66913 1.000 49.10513 922 ASP B O 1
ATOM 749 N N . GLY A 1 104 ? 32.78000 16.34403 -30.17686 1.000 46.85413 923 GLY B N 1
ATOM 750 C CA . GLY A 1 104 ? 32.90551 15.06829 -30.84932 1.000 45.52203 923 GLY B CA 1
ATOM 751 C C . GLY A 1 104 ? 34.26521 14.41991 -30.74223 1.000 53.52506 923 GLY B C 1
ATOM 752 O O . GLY A 1 104 ? 34.59674 13.55828 -31.56127 1.000 51.36696 923 GLY B O 1
ATOM 753 N N . ARG A 1 105 ? 35.07050 14.81610 -29.76184 1.000 44.93962 924 ARG B N 1
ATOM 754 C CA . ARG A 1 105 ? 36.34474 14.17356 -29.48554 1.000 44.46796 924 ARG B CA 1
ATOM 755 C C . ARG A 1 105 ? 36.32700 13.64470 -28.05813 1.000 43.14149 924 ARG B C 1
ATOM 756 O O . ARG A 1 105 ? 35.54698 14.09728 -27.21545 1.000 44.75468 924 ARG B O 1
ATOM 764 N N . TRP A 1 106 ? 37.19695 12.67693 -27.79229 1.000 42.22872 925 TRP B N 1
ATOM 765 C CA . TRP A 1 106 ? 37.24728 12.07793 -26.46636 1.000 41.41211 925 TRP B CA 1
ATOM 766 C C . TRP A 1 106 ? 37.75760 13.06771 -25.42900 1.000 44.82709 925 TRP B C 1
ATOM 767 O O . TRP A 1 106 ? 38.69970 13.82539 -25.67378 1.000 44.07169 925 TRP B O 1
ATOM 778 N N . HIS A 1 107 ? 37.09984 13.07557 -24.27240 1.000 37.83992 926 HIS B N 1
ATOM 779 C CA . HIS A 1 107 ? 37.52628 13.85673 -23.12347 1.000 43.06835 926 HIS B CA 1
ATOM 780 C C . HIS A 1 107 ? 37.50060 12.96476 -21.89411 1.000 38.88672 926 HIS B C 1
ATOM 781 O O . HIS A 1 107 ? 36.63471 12.09483 -21.77106 1.000 38.76787 926 HIS B O 1
ATOM 788 N N . ARG A 1 108 ? 38.45808 13.16542 -20.99596 1.000 43.16793 927 ARG B N 1
ATOM 789 C CA . ARG A 1 108 ? 38.48810 12.45497 -19.72633 1.000 47.10435 927 ARG B CA 1
ATOM 790 C C . ARG A 1 108 ? 38.12105 13.41340 -18.60019 1.000 46.87596 927 ARG B C 1
ATOM 791 O O . ARG A 1 108 ? 38.59381 14.55600 -18.56296 1.000 40.72200 927 ARG B O 1
ATOM 799 N N . VAL A 1 109 ? 37.24412 12.95531 -17.70773 1.000 38.96509 928 VAL B N 1
ATOM 800 C CA . VAL A 1 109 ? 36.79841 13.73276 -16.55789 1.000 35.60256 928 VAL B CA 1
ATOM 801 C C . VAL A 1 109 ? 37.05141 12.92187 -15.29468 1.000 38.69343 928 VAL B C 1
ATOM 802 O O . VAL A 1 109 ? 36.72148 11.73276 -15.23395 1.000 40.90062 928 VAL B O 1
ATOM 806 N N . LYS A 1 110 ? 37.65811 13.55795 -14.29842 1.000 37.93818 929 LYS B N 1
ATOM 807 C CA . LYS A 1 110 ? 37.85586 12.97068 -12.98008 1.000 36.17615 929 LYS B CA 1
ATOM 808 C C . LYS A 1 110 ? 37.11430 13.82233 -11.95722 1.000 43.00469 929 LYS B C 1
ATOM 809 O O . LYS A 1 110 ? 37.39223 15.01975 -11.82208 1.000 39.34414 929 LYS B O 1
ATOM 815 N N . ALA A 1 111 ? 36.14937 13.21368 -11.26923 1.000 38.15987 930 ALA B N 1
ATOM 816 C CA . ALA A 1 111 ? 35.36398 13.87035 -10.23046 1.000 36.97984 930 ALA B CA 1
ATOM 817 C C . ALA A 1 111 ? 35.63986 13.18494 -8.89960 1.000 42.18503 930 ALA B C 1
ATOM 818 O O . ALA A 1 111 ? 35.44633 11.97164 -8.77344 1.000 38.37002 930 ALA B O 1
ATOM 820 N N . VAL A 1 112 ? 36.07549 13.96028 -7.90998 1.000 33.48197 931 VAL B N 1
ATOM 821 C CA . VAL A 1 112 ? 36.51103 13.43336 -6.62108 1.000 37.70615 931 VAL B CA 1
ATOM 822 C C . VAL A 1 112 ? 35.80321 14.19695 -5.51206 1.000 49.16994 931 VAL B C 1
ATOM 823 O O . VAL A 1 112 ? 35.66296 15.42326 -5.58376 1.000 37.21378 931 VAL B O 1
ATOM 827 N N . ARG A 1 113 ? 35.34578 13.46702 -4.49318 1.000 42.03726 932 ARG B N 1
ATOM 828 C CA . ARG A 1 113 ? 34.66399 14.05307 -3.34815 1.000 43.18095 932 ARG B CA 1
ATOM 829 C C . ARG A 1 113 ? 35.08744 13.36401 -2.05617 1.000 45.95531 932 ARG B C 1
ATOM 830 O O . ARG A 1 113 ? 35.16960 12.13412 -1.99753 1.000 43.97100 932 ARG B O 1
ATOM 838 N N . ASP A 1 114 ? 35.35778 14.16271 -1.02430 1.000 44.98797 933 ASP B N 1
ATOM 839 C CA A ASP A 1 114 ? 35.56744 13.65552 0.32952 0.606 49.60637 933 ASP B CA 1
ATOM 840 C CA B ASP A 1 114 ? 35.58280 13.66704 0.33132 0.394 49.63283 933 ASP B CA 1
ATOM 841 C C . ASP A 1 114 ? 34.69987 14.48128 1.26791 1.000 48.24705 933 ASP B C 1
ATOM 842 O O . ASP A 1 114 ? 34.97786 15.66103 1.50487 1.000 44.74254 933 ASP B O 1
ATOM 851 N N . GLY A 1 115 ? 33.65162 13.85803 1.79362 1.000 46.35140 934 GLY B N 1
ATOM 852 C CA . GLY A 1 115 ? 32.69586 14.60434 2.59411 1.000 47.69561 934 GLY B CA 1
ATOM 853 C C . GLY A 1 115 ? 32.00632 15.64164 1.72597 1.000 48.87472 934 GLY B C 1
ATOM 854 O O . GLY A 1 115 ? 31.52331 15.34267 0.62581 1.000 41.38973 934 GLY B O 1
ATOM 855 N N . GLN A 1 116 ? 32.00035 16.89116 2.19472 1.000 48.46580 935 GLN B N 1
ATOM 856 C CA . GLN A 1 116 ? 31.36655 17.97083 1.44627 1.000 46.41600 935 GLN B CA 1
ATOM 857 C C . GLN A 1 116 ? 32.22654 18.49664 0.30620 1.000 47.10833 935 GLN B C 1
ATOM 858 O O . GLN A 1 116 ? 31.67874 19.05390 -0.65109 1.000 42.53859 935 GLN B O 1
ATOM 864 N N . SER A 1 117 ? 33.54657 18.33241 0.37610 1.000 43.90194 936 SER B N 1
ATOM 865 C CA . SER A 1 117 ? 34.43394 18.99655 -0.56881 1.000 51.37423 936 SER B CA 1
ATOM 866 C C . SER A 1 117 ? 34.54158 18.18221 -1.85066 1.000 42.46555 936 SER B C 1
ATOM 867 O O . SER A 1 117 ? 34.79211 16.97455 -1.81041 1.000 44.32897 936 SER B O 1
ATOM 870 N N . GLY A 1 118 ? 34.35958 18.85221 -2.98956 1.000 43.12054 937 GLY B N 1
ATOM 871 C CA . GLY A 1 118 ? 34.39576 18.18953 -4.27125 1.000 42.01320 937 GLY B CA 1
ATOM 872 C C . GLY A 1 118 ? 35.35706 18.87609 -5.22250 1.000 45.82042 937 GLY B C 1
ATOM 873 O O . GLY A 1 118 ? 35.67818 20.05453 -5.08234 1.000 42.86989 937 GLY B O 1
ATOM 874 N N . LYS A 1 119 ? 35.80204 18.10768 -6.21095 1.000 41.45610 938 LYS B N 1
ATOM 875 C CA . LYS A 1 119 ? 36.76720 18.58195 -7.18908 1.000 38.69207 938 LYS B CA 1
ATOM 876 C C . LYS A 1 119 ? 36.51116 17.85918 -8.50246 1.000 45.72142 938 LYS B C 1
ATOM 877 O O . LYS A 1 119 ? 36.22977 16.65669 -8.50837 1.000 38.43565 938 LYS B O 1
ATOM 883 N N . ILE A 1 120 ? 36.58220 18.59495 -9.60910 1.000 37.44638 939 ILE B N 1
ATOM 884 C CA . ILE A 1 120 ? 36.40533 18.01208 -10.93587 1.000 34.96791 939 ILE B CA 1
ATOM 885 C C . ILE A 1 120 ? 37.47876 18.56170 -11.86428 1.000 44.27500 939 ILE B C 1
ATOM 886 O O . ILE A 1 120 ? 37.72206 19.77222 -11.89800 1.000 45.91160 939 ILE B O 1
ATOM 891 N N . THR A 1 121 ? 38.12652 17.67070 -12.60846 1.000 44.56389 940 THR B N 1
ATOM 892 C CA A THR A 1 121 ? 39.12146 18.06650 -13.59171 0.080 43.24342 940 THR B CA 1
ATOM 893 C CA B THR A 1 121 ? 39.14912 18.03362 -13.58074 0.920 43.07948 940 THR B CA 1
ATOM 894 C C . THR A 1 121 ? 38.80056 17.40405 -14.92216 1.000 43.60154 940 THR B C 1
ATOM 895 O O . THR A 1 121 ? 38.47180 16.21432 -14.98005 1.000 43.19063 940 THR B O 1
ATOM 902 N N . VAL A 1 122 ? 38.87655 18.19168 -15.99059 1.000 44.11313 941 VAL B N 1
ATOM 903 C CA . VAL A 1 122 ? 38.60610 17.71793 -17.34228 1.000 42.41042 941 VAL B CA 1
ATOM 904 C C . VAL A 1 122 ? 39.87254 17.88027 -18.16863 1.000 49.82854 941 VAL B C 1
ATOM 905 O O . VAL A 1 122 ? 40.44375 18.97590 -18.22533 1.000 47.61945 941 VAL B O 1
ATOM 909 N N . ASP A 1 123 ? 40.30557 16.78897 -18.80370 1.000 52.07192 942 ASP B N 1
ATOM 910 C CA . ASP A 1 123 ? 41.49177 16.75388 -19.67329 1.000 58.33959 942 ASP B CA 1
ATOM 911 C C . ASP A 1 123 ? 42.66322 17.34882 -18.89147 1.000 58.29213 942 ASP B C 1
ATOM 912 O O . ASP A 1 123 ? 42.94440 16.88521 -17.77765 1.000 59.22618 942 ASP B O 1
ATOM 917 N N . ASP A 1 124 ? 43.35378 18.35811 -19.41816 1.000 59.69901 943 ASP B N 1
ATOM 918 C CA . ASP A 1 124 ? 44.43362 19.03441 -18.71337 1.000 75.66401 943 ASP B CA 1
ATOM 919 C C . ASP A 1 124 ? 44.05403 20.45270 -18.31288 1.000 70.91781 943 ASP B C 1
ATOM 920 O O . ASP A 1 124 ? 44.91670 21.21357 -17.86289 1.000 68.96012 943 ASP B O 1
ATOM 925 N N . TYR A 1 125 ? 42.78689 20.82405 -18.47075 1.000 59.68031 944 TYR B N 1
ATOM 926 C CA . TYR A 1 125 ? 42.31658 22.12916 -18.04269 1.000 55.50890 944 TYR B CA 1
ATOM 927 C C . TYR A 1 125 ? 42.37903 22.24183 -16.52056 1.000 64.50903 944 TYR B C 1
ATOM 928 O O . TYR A 1 125 ? 42.44103 21.24328 -15.79813 1.000 56.27431 944 TYR B O 1
ATOM 937 N N . GLY A 1 126 ? 42.36053 23.48232 -16.03880 1.000 61.12835 945 GLY B N 1
ATOM 938 C CA . GLY A 1 126 ? 42.47799 23.71070 -14.60820 1.000 56.78594 945 GLY B CA 1
ATOM 939 C C . GLY A 1 126 ? 41.29965 23.13743 -13.83982 1.000 62.14130 945 GLY B C 1
ATOM 940 O O . GLY A 1 126 ? 40.14004 23.28176 -14.23464 1.000 54.48328 945 GLY B O 1
ATOM 941 N N . ALA A 1 127 ? 41.60894 22.48292 -12.72302 1.000 56.40943 946 ALA B N 1
ATOM 942 C CA . ALA A 1 127 ? 40.58003 21.88326 -11.88888 1.000 50.78265 946 ALA B CA 1
ATOM 943 C C . ALA A 1 127 ? 39.70564 22.95100 -11.24460 1.000 57.38064 946 ALA B C 1
ATOM 944 O O . ALA A 1 127 ? 40.12826 24.08991 -11.02582 1.000 59.60409 946 ALA B O 1
ATOM 946 N N . ARG A 1 128 ? 38.46960 22.56861 -10.94394 1.000 48.98848 947 ARG B N 1
ATOM 947 C CA . ARG A 1 128 ? 37.52679 23.42445 -10.24248 1.000 49.32485 947 ARG B CA 1
ATOM 948 C C . ARG A 1 128 ? 37.03242 22.69817 -9.00218 1.000 49.24113 947 ARG B C 1
ATOM 949 O O . ARG A 1 128 ? 36.83544 21.47905 -9.02337 1.000 43.90641 947 ARG B O 1
ATOM 957 N N 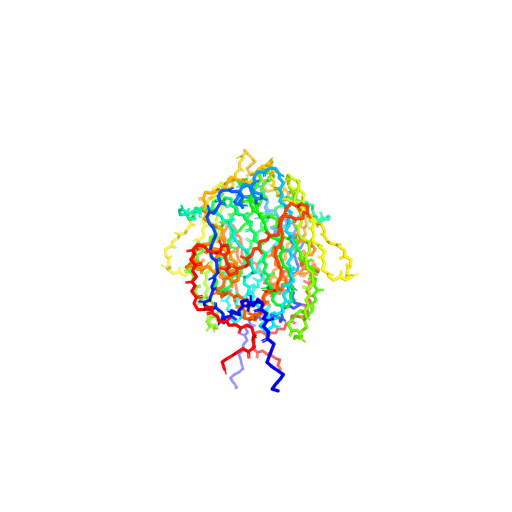. THR A 1 129 ? 36.85260 23.44494 -7.91779 1.000 48.48659 948 THR B N 1
ATOM 958 C CA . THR A 1 129 ? 36.45940 22.87157 -6.64198 1.000 49.97049 948 THR B CA 1
ATOM 959 C C . THR A 1 129 ? 35.17546 23.52309 -6.14762 1.000 53.31637 948 THR B C 1
ATOM 960 O O . THR A 1 129 ? 34.78352 24.60653 -6.59304 1.000 48.35561 948 THR B O 1
ATOM 964 N N . GLY A 1 130 ? 34.54383 22.85193 -5.19394 1.000 44.25263 949 GLY B N 1
ATOM 965 C CA . GLY A 1 130 ? 33.29175 23.30953 -4.62547 1.000 48.24543 949 GLY B CA 1
ATOM 966 C C . GLY A 1 130 ? 32.99690 22.51814 -3.37234 1.000 47.45786 949 GLY B C 1
ATOM 967 O O . GLY A 1 130 ? 33.74334 21.61457 -2.99094 1.000 42.76480 949 GLY B O 1
ATOM 968 N N . LYS A 1 131 ? 31.87374 22.85092 -2.74505 1.000 47.59137 950 LYS B N 1
ATOM 969 C CA . LYS A 1 131 ? 31.55930 22.29519 -1.43848 1.000 50.96724 950 LYS B CA 1
ATOM 970 C C . LYS A 1 131 ? 30.05177 22.24635 -1.25057 1.000 51.54329 950 LYS B C 1
ATOM 971 O O . LYS A 1 131 ? 29.35422 23.22217 -1.53921 1.000 50.85832 950 LYS B O 1
ATOM 977 N N . SER A 1 132 ? 29.55478 21.09315 -0.82376 1.000 47.60902 951 SER B N 1
ATOM 978 C CA . SER A 1 132 ? 28.15027 20.97981 -0.47528 1.000 43.67624 951 SER B CA 1
ATOM 979 C C . SER A 1 132 ? 27.88006 21.76033 0.81025 1.000 42.06926 951 SER B C 1
ATOM 980 O O . SER A 1 132 ? 28.69277 21.72274 1.74156 1.000 48.00504 951 SER B O 1
ATOM 983 N N . PRO A 1 133 ? 26.76112 22.47475 0.89694 1.000 45.00787 952 PRO B N 1
ATOM 984 C CA . PRO A 1 133 ? 26.46092 23.23050 2.11990 1.000 47.97114 952 PRO B CA 1
ATOM 985 C C . PRO A 1 133 ? 26.00463 22.31551 3.24867 1.000 46.52314 952 PRO B C 1
ATOM 986 O O . PRO A 1 133 ? 25.75109 21.12390 3.06943 1.000 50.18081 952 PRO B O 1
ATOM 990 N N . GLY A 1 134 ? 25.89435 22.90657 4.43781 1.000 52.30430 953 GLY B N 1
ATOM 991 C CA . GLY A 1 134 ? 25.43898 22.18575 5.60837 1.000 51.24167 953 GLY B CA 1
ATOM 992 C C . GLY A 1 134 ? 26.48411 21.25058 6.19091 1.000 58.23452 953 GLY B C 1
ATOM 993 O O . GLY A 1 134 ? 27.66435 21.26641 5.82955 1.000 51.99713 953 GLY B O 1
ATOM 994 N N . MET A 1 135 ? 26.01353 20.38253 7.08858 1.000 47.39602 954 MET B N 1
ATOM 995 C CA . MET A 1 135 ? 26.89359 19.50470 7.84670 1.000 54.98247 954 MET B CA 1
ATOM 996 C C . MET A 1 135 ? 26.90978 18.06231 7.35186 1.000 51.27026 954 MET B C 1
ATOM 997 O O . MET A 1 135 ? 27.74672 17.28219 7.81576 1.000 50.36582 954 MET B O 1
ATOM 1002 N N . MET A 1 136 ? 26.01557 17.68371 6.44221 1.000 51.21331 955 MET B N 1
ATOM 1003 C CA . MET A 1 136 ? 25.99347 16.31270 5.94470 1.000 55.30917 955 MET B CA 1
ATOM 1004 C C . MET A 1 136 ? 27.26110 16.00619 5.15634 1.000 48.46132 955 MET B C 1
ATOM 1005 O O . MET A 1 136 ? 27.71318 16.81467 4.34198 1.000 50.73979 955 MET B O 1
ATOM 1010 N N . ARG A 1 137 ? 27.84099 14.83027 5.40166 1.000 52.45354 956 ARG B N 1
ATOM 1011 C CA . ARG A 1 137 ? 29.07755 14.43803 4.73957 1.000 48.00145 956 ARG B CA 1
ATOM 1012 C C . ARG A 1 137 ? 28.98529 13.11657 3.98352 1.000 49.62975 956 ARG B C 1
ATOM 1013 O O . ARG A 1 137 ? 29.95636 12.73849 3.31600 1.000 42.67739 956 ARG B O 1
ATOM 1021 N N . GLN A 1 138 ? 27.85038 12.42122 4.03187 1.000 44.13294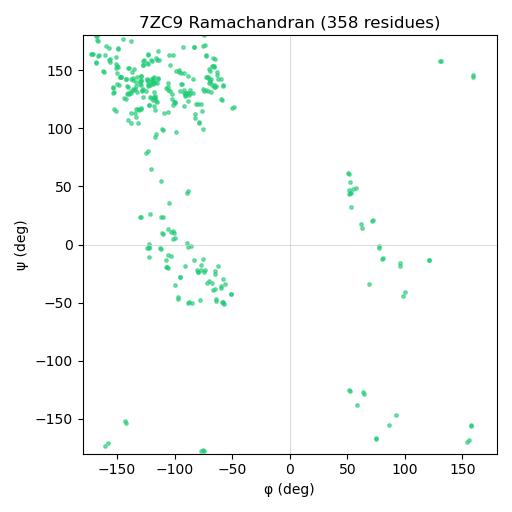 957 GLN B N 1
ATOM 1022 C CA . GLN A 1 138 ? 27.75669 11.04676 3.56063 1.000 49.87838 957 GLN B CA 1
ATOM 1023 C C . GLN A 1 138 ? 26.71243 10.93021 2.46032 1.000 42.53120 957 GLN B C 1
ATOM 1024 O O . GLN A 1 138 ? 25.62562 11.50933 2.55123 1.000 44.63721 957 GLN B O 1
ATOM 1030 N N . LEU A 1 139 ? 27.05208 10.17081 1.42495 1.000 45.02223 958 LEU B N 1
ATOM 1031 C CA . LEU A 1 139 ? 26.10842 9.82157 0.37173 1.000 40.09356 958 LEU B CA 1
ATOM 1032 C C . LEU A 1 139 ? 25.27080 8.64074 0.84785 1.000 39.68196 958 LEU B C 1
ATOM 1033 O O . LEU A 1 139 ? 25.79263 7.53309 1.02237 1.000 38.98228 958 LEU B O 1
ATOM 1038 N N . ASN A 1 140 ? 23.98144 8.87194 1.07752 1.000 43.90100 959 ASN B N 1
ATOM 1039 C CA . ASN A 1 140 ? 23.05441 7.82680 1.51174 1.000 43.65134 959 ASN B CA 1
ATOM 1040 C C . ASN A 1 140 ? 21.99852 7.65771 0.42092 1.000 42.91530 959 ASN B C 1
ATOM 1041 O O . ASN A 1 140 ? 20.97155 8.34052 0.42657 1.000 46.63301 959 ASN B O 1
ATOM 1046 N N . ILE A 1 141 ? 22.23703 6.72910 -0.50346 1.000 46.29279 960 ILE B N 1
ATOM 1047 C CA . ILE A 1 141 ? 21.40647 6.58462 -1.69329 1.000 44.44616 960 ILE B CA 1
ATOM 1048 C C . ILE A 1 141 ? 20.99608 5.13171 -1.87024 1.000 49.11412 960 ILE B C 1
ATOM 1049 O O . ILE A 1 141 ? 21.79654 4.21552 -1.64880 1.000 50.77069 960 ILE B O 1
ATOM 1054 N N . ASN A 1 142 ? 19.74609 4.92727 -2.28907 1.000 44.88488 961 ASN B N 1
ATOM 1055 C CA . ASN A 1 142 ? 19.16387 3.59877 -2.43487 1.000 49.67076 961 ASN B CA 1
ATOM 1056 C C . ASN A 1 142 ? 18.88528 3.20516 -3.88069 1.000 46.82037 961 ASN B C 1
ATOM 1057 O O . ASN A 1 142 ? 18.45703 2.07337 -4.12277 1.000 54.08246 961 ASN B O 1
ATOM 1062 N N . GLY A 1 143 ? 19.10845 4.09649 -4.84482 1.000 47.49203 962 GLY B N 1
ATOM 1063 C CA . GLY A 1 143 ? 18.81607 3.77331 -6.22419 1.000 42.90701 962 GLY B CA 1
ATOM 1064 C C . GLY A 1 143 ? 19.93271 2.99496 -6.90033 1.000 46.57496 962 GLY B C 1
ATOM 1065 O O . GLY A 1 143 ? 21.03372 2.82403 -6.37791 1.000 45.58672 962 GLY B O 1
ATOM 1066 N N . ALA A 1 144 ? 19.62852 2.49258 -8.09251 1.000 42.86571 963 ALA B N 1
ATOM 1067 C CA . ALA A 1 144 ? 20.66910 1.87929 -8.89732 1.000 46.75733 963 ALA B CA 1
ATOM 1068 C C . ALA A 1 144 ? 21.58872 2.95714 -9.46607 1.000 44.62526 963 ALA B C 1
ATOM 1069 O O . ALA A 1 144 ? 21.27106 4.15179 -9.47008 1.000 41.02164 963 ALA B O 1
ATOM 1071 N N . LEU A 1 145 ? 22.75669 2.52464 -9.92372 1.000 39.95543 964 LEU B N 1
ATOM 1072 C CA . LEU A 1 145 ? 23.69086 3.41381 -10.59512 1.000 30.54564 964 LEU B CA 1
ATOM 1073 C C . LEU A 1 145 ? 23.37605 3.41888 -12.08563 1.000 40.01890 964 LEU B C 1
ATOM 1074 O O . LEU A 1 145 ? 23.22587 2.35521 -12.69773 1.000 38.39837 964 LEU B O 1
ATOM 1079 N N . TYR A 1 146 ? 23.26844 4.61583 -12.66151 1.000 33.55129 965 TYR B N 1
ATOM 1080 C CA . TYR A 1 146 ? 22.94054 4.79411 -14.06847 1.000 36.29518 965 TYR B CA 1
ATOM 1081 C C . TYR A 1 146 ? 24.07798 5.50759 -14.78086 1.000 37.13583 965 TYR B C 1
ATOM 1082 O O . TYR A 1 146 ? 24.72683 6.39214 -14.21031 1.000 34.99731 965 TYR B O 1
ATOM 1091 N N . VAL A 1 147 ? 24.31954 5.10445 -16.02548 1.000 29.78158 966 VAL B N 1
ATOM 1092 C CA . VAL A 1 147 ? 25.36895 5.66830 -16.86474 1.000 30.24481 966 VAL B CA 1
ATOM 1093 C C . VAL A 1 147 ? 24.75025 6.07543 -18.19628 1.000 36.10071 966 VAL B C 1
ATOM 1094 O O . VAL A 1 147 ? 23.98448 5.30646 -18.78960 1.000 35.98313 966 VAL B O 1
ATOM 1098 N N . GLY A 1 148 ? 25.06337 7.28916 -18.64965 1.000 30.38455 967 GLY B N 1
ATOM 1099 C CA . GLY A 1 148 ? 24.64618 7.77269 -19.95502 1.000 36.04598 967 GLY B CA 1
ATOM 1100 C C . GLY A 1 148 ? 23.20775 8.22977 -20.05621 1.000 38.76503 967 GLY B C 1
ATOM 1101 O O . GLY A 1 148 ? 22.80160 8.71140 -21.12077 1.000 36.37754 967 GLY B O 1
ATOM 1102 N N . GLY A 1 149 ? 22.43299 8.10587 -18.99660 1.000 39.49104 968 GLY B N 1
ATOM 1103 C CA . GLY A 1 149 ? 21.01685 8.39486 -19.04087 1.000 35.34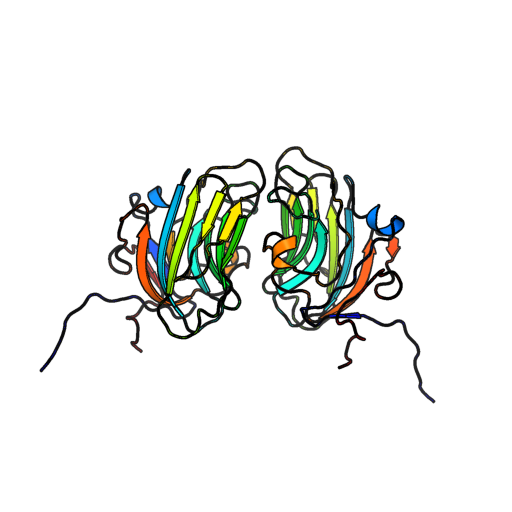903 968 GLY B CA 1
ATOM 1104 C C . GLY A 1 149 ? 20.32817 7.58995 -17.96109 1.000 36.68406 968 GLY B C 1
ATOM 1105 O O . GLY A 1 149 ? 20.98018 6.96872 -17.12788 1.000 38.87026 968 GLY B O 1
ATOM 1106 N N . MET A 1 150 ? 18.99668 7.59293 -18.00448 1.000 42.43754 969 MET B N 1
ATOM 1107 C CA . MET A 1 150 ? 18.22430 6.78601 -17.06625 1.000 44.65136 969 MET B CA 1
ATOM 1108 C C . MET A 1 150 ? 16.75697 6.81222 -17.46650 1.000 39.39937 969 MET B C 1
ATOM 1109 O O . MET A 1 150 ? 16.32054 7.66510 -18.24368 1.000 38.87255 969 MET B O 1
ATOM 1114 N N . LYS A 1 151 ? 16.00089 5.86908 -16.90799 1.000 42.41618 970 LYS B N 1
ATOM 1115 C CA . LYS A 1 151 ? 14.56275 5.81022 -17.13545 1.000 51.14969 970 LYS B CA 1
ATOM 1116 C C . LYS A 1 151 ? 13.86561 6.95910 -16.41424 1.000 51.51625 970 LYS B C 1
ATOM 1117 O O . LYS A 1 151 ? 14.12161 7.20363 -15.23089 1.000 49.57065 970 LYS B O 1
ATOM 1123 N N . GLU A 1 152 ? 12.98568 7.66101 -17.13280 1.000 48.60825 971 GLU B N 1
ATOM 1124 C CA . GLU A 1 152 ? 12.24779 8.81058 -16.60604 1.000 49.13330 971 GLU B CA 1
ATOM 1125 C C . GLU A 1 152 ? 13.20719 9.79629 -15.94039 1.000 46.10779 971 GLU B C 1
ATOM 1126 O O . GLU A 1 152 ? 13.13135 10.07784 -14.74427 1.000 43.89603 971 GLU B O 1
ATOM 1132 N N . ILE A 1 153 ? 14.12639 10.31358 -16.75787 1.000 45.35366 972 ILE B N 1
ATOM 1133 C CA . ILE A 1 153 ? 15.27191 11.05307 -16.23790 1.000 40.54576 972 ILE B CA 1
ATOM 1134 C C . ILE A 1 153 ? 14.82800 12.33801 -15.54636 1.000 40.03143 972 ILE B C 1
ATOM 1135 O O . ILE A 1 153 ? 15.38268 12.72050 -14.50879 1.000 41.02419 972 ILE B O 1
ATOM 1140 N N . ALA A 1 154 ? 13.81816 13.01822 -16.09418 1.000 45.60057 973 ALA B N 1
ATOM 1141 C CA . ALA A 1 154 ? 13.37924 14.27761 -15.50084 1.000 43.96445 973 ALA B CA 1
ATOM 1142 C C . ALA A 1 154 ? 12.81348 14.05504 -14.10263 1.000 40.21513 973 ALA B C 1
ATOM 1143 O O . ALA A 1 154 ? 13.18922 14.74469 -13.14794 1.000 43.12279 973 ALA B O 1
ATOM 1145 N N . LEU A 1 155 ? 11.91604 13.08025 -13.96465 1.000 42.99261 974 LEU B N 1
ATOM 1146 C CA . LEU A 1 155 ? 11.34266 12.76627 -12.66124 1.000 53.00404 974 LEU B CA 1
ATOM 1147 C C . LEU A 1 155 ? 12.42800 12.38310 -11.65988 1.000 49.57595 974 LEU B C 1
ATOM 1148 O O . LEU A 1 155 ? 12.46609 12.90175 -10.53872 1.000 45.41835 974 LEU B O 1
ATOM 1153 N N . HIS A 1 156 ? 13.32252 11.47259 -12.04911 1.000 44.83150 975 HIS B N 1
ATOM 1154 C CA . HIS A 1 156 ? 14.27605 10.90564 -11.10252 1.000 46.34404 975 HIS B CA 1
ATOM 1155 C C . HIS A 1 156 ? 15.44147 11.83026 -10.76869 1.000 44.45060 975 HIS B C 1
ATOM 1156 O O . HIS A 1 156 ? 16.13747 11.57368 -9.78199 1.000 38.65166 975 HIS B O 1
ATOM 1163 N N . THR A 1 157 ? 15.71197 12.85739 -11.57695 1.000 41.44918 976 THR B N 1
ATOM 1164 C CA . THR A 1 157 ? 16.76325 13.82384 -11.26439 1.000 40.81360 976 THR B CA 1
ATOM 1165 C C . THR A 1 157 ? 16.21067 15.16255 -10.78388 1.000 48.20595 976 THR B C 1
ATOM 1166 O O . THR A 1 157 ? 16.96191 16.14142 -10.72059 1.000 42.26043 976 THR B O 1
ATOM 1170 N N . ASN A 1 158 ? 14.92249 15.23007 -10.44550 1.000 43.95433 977 ASN B N 1
ATOM 1171 C CA . ASN A 1 158 ? 14.26777 16.49027 -10.08924 1.000 45.67777 977 ASN B CA 1
ATOM 1172 C C . ASN A 1 158 ? 14.49580 17.54114 -11.17412 1.000 49.82393 977 ASN B C 1
ATOM 1173 O O . ASN A 1 158 ? 14.79718 18.70393 -10.89343 1.000 47.12360 977 ASN B O 1
ATOM 1178 N N . ARG A 1 159 ? 14.34953 17.11571 -12.43177 1.000 46.92102 978 ARG B N 1
ATOM 1179 C CA . ARG A 1 159 ? 14.47664 17.97090 -13.61296 1.000 49.18827 978 ARG B CA 1
ATOM 1180 C C . ARG A 1 159 ? 15.86728 18.59440 -13.76053 1.000 50.85624 978 ARG B C 1
ATOM 1181 O O . ARG A 1 159 ? 16.04059 19.55723 -14.51769 1.000 48.05572 978 ARG B O 1
ATOM 1189 N N . GLN A 1 160 ? 16.87675 18.04968 -13.07284 1.000 44.77409 979 GLN B N 1
ATOM 1190 C CA . GLN A 1 160 ? 18.24577 18.51421 -13.28303 1.000 45.79888 979 GLN B CA 1
ATOM 1191 C C . GLN A 1 160 ? 18.75420 18.16172 -14.67604 1.000 51.23455 979 GLN B C 1
ATOM 1192 O O . GLN A 1 160 ? 19.54811 18.91400 -15.25247 1.000 47.21530 979 GLN B O 1
ATOM 1198 N N . TYR A 1 161 ? 18.31283 17.03284 -15.22701 1.000 47.80324 980 TYR B N 1
ATOM 1199 C CA . TYR A 1 161 ? 18.63460 16.62449 -16.58643 1.000 43.78952 980 TYR B CA 1
ATOM 1200 C C . TYR A 1 161 ? 17.36177 16.16663 -17.28194 1.000 44.82452 980 TYR B C 1
ATOM 1201 O O . TYR A 1 161 ? 16.51565 15.50513 -16.67296 1.000 44.48032 980 TYR B O 1
ATOM 1210 N N . MET A 1 162 ? 17.22584 16.53889 -18.55844 1.000 45.16120 981 MET B N 1
ATOM 1211 C CA . MET A 1 162 ? 16.06488 16.17401 -19.35361 1.000 46.61189 981 MET B CA 1
ATOM 1212 C C . MET A 1 162 ? 16.33861 15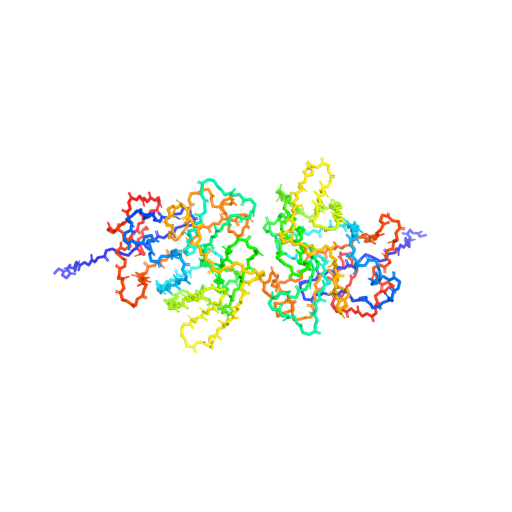.07923 -20.37154 1.000 50.63772 981 MET B C 1
ATOM 1213 O O . MET A 1 162 ? 15.38784 14.44910 -20.84318 1.000 54.05786 981 MET B O 1
ATOM 1218 N N . ARG A 1 163 ? 17.59870 14.85494 -20.73668 1.000 50.15198 982 ARG B N 1
ATOM 1219 C CA . ARG A 1 163 ? 17.96103 13.83171 -21.70427 1.000 50.36898 982 ARG B CA 1
ATOM 1220 C C . ARG A 1 163 ? 19.24345 13.15147 -21.26023 1.000 43.50154 982 ARG B C 1
ATOM 1221 O O . ARG A 1 163 ? 20.08722 13.75539 -20.59312 1.000 43.6933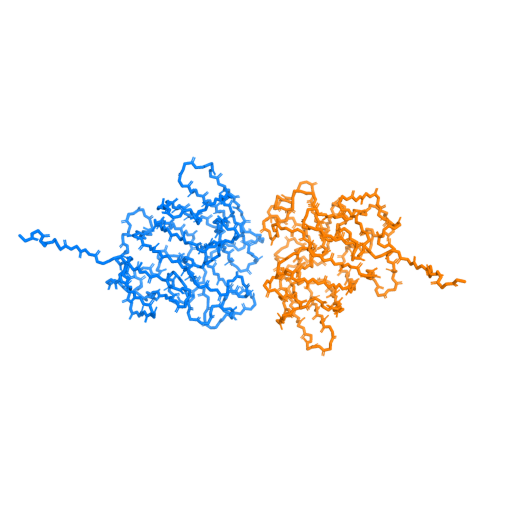9 982 ARG B O 1
ATOM 1229 N N . GLY A 1 164 ? 19.38994 11.89298 -21.65271 1.000 41.77725 983 GLY B N 1
ATOM 1230 C CA . GLY A 1 164 ? 20.63738 11.19814 -21.45335 1.000 38.38118 983 GLY B CA 1
ATOM 1231 C C . GLY A 1 164 ? 21.68234 11.68418 -22.43414 1.000 41.60763 983 GLY B C 1
ATOM 1232 O O . GLY A 1 164 ? 21.45006 12.55493 -23.27345 1.000 40.07909 983 GLY B O 1
ATOM 1233 N N . LEU A 1 165 ? 22.86871 11.09751 -22.32069 1.000 41.47963 984 LEU B N 1
ATOM 1234 C CA . LEU A 1 165 ? 23.94687 11.42827 -23.23875 1.000 38.24987 984 LEU B CA 1
ATOM 1235 C C . LEU A 1 165 ? 23.56948 11.04893 -24.66907 1.000 46.06871 984 LEU B C 1
ATOM 1236 O O . LEU A 1 165 ? 22.89940 10.04034 -24.90646 1.000 42.63828 984 LEU B O 1
ATOM 1241 N N . VAL A 1 166 ? 23.97467 11.88311 -25.62139 1.000 42.01282 985 VAL B N 1
ATOM 1242 C CA . VAL A 1 166 ? 24.00657 11.51931 -27.03205 1.000 37.81107 985 VAL B CA 1
ATOM 1243 C C . VAL A 1 166 ? 25.48170 11.43260 -27.40434 1.000 40.65037 985 VAL B C 1
ATOM 1244 O O . VAL A 1 166 ? 26.13841 12.45346 -27.63420 1.000 47.44904 985 VAL B O 1
ATOM 1248 N N . GLY A 1 167 ? 26.01718 10.22024 -27.43735 1.000 34.33186 986 GLY B N 1
ATOM 1249 C CA . GLY A 1 167 ? 27.43857 10.03531 -27.66561 1.000 33.97143 986 GLY B CA 1
ATOM 1250 C C . GLY A 1 167 ? 27.88658 8.68677 -27.12834 1.000 39.29259 986 GLY B C 1
ATOM 1251 O O . GLY A 1 167 ? 27.08669 7.76451 -26.98653 1.000 40.72883 986 GLY B O 1
ATOM 1252 N N . CYS A 1 168 ? 29.17801 8.60323 -26.82305 1.000 38.53595 987 CYS B N 1
ATOM 1253 C CA . CYS A 1 168 ? 29.78638 7.35062 -26.40392 1.000 30.52612 987 CYS B CA 1
ATOM 1254 C C . CYS A 1 168 ? 30.53080 7.54222 -25.09025 1.000 38.39026 987 CYS B C 1
ATOM 1255 O O . CYS A 1 168 ? 30.97085 8.64517 -24.76087 1.000 33.40472 987 CYS B O 1
ATOM 1258 N N . ILE A 1 169 ? 30.66424 6.44670 -24.34422 1.000 37.72860 988 ILE B N 1
ATOM 1259 C CA . ILE A 1 169 ? 31.45241 6.39789 -23.11753 1.000 29.60470 988 ILE B CA 1
ATOM 1260 C C . ILE A 1 169 ? 32.39219 5.20654 -23.23007 1.000 31.89422 988 ILE B C 1
ATOM 1261 O O . ILE A 1 169 ? 31.94029 4.06023 -23.34295 1.000 35.37567 988 ILE B O 1
ATOM 1266 N N . SER A 1 170 ? 33.69204 5.47753 -23.22899 1.000 30.43838 989 SER B N 1
ATOM 1267 C CA . SER A 1 170 ? 34.69649 4.44555 -23.44282 1.000 35.09175 989 SER B CA 1
ATOM 1268 C C . SER A 1 170 ? 35.25894 3.87379 -22.15207 1.000 38.34538 989 SER B C 1
ATOM 1269 O O . SER A 1 170 ? 35.70167 2.72047 -22.13998 1.000 40.93602 989 SER B O 1
ATOM 1272 N N . HIS A 1 171 ? 35.26929 4.65598 -21.07483 1.000 33.25681 990 HIS B N 1
ATOM 1273 C CA . HIS A 1 171 ? 35.91169 4.25790 -19.83387 1.000 31.65445 990 HIS B CA 1
ATOM 1274 C C . HIS A 1 171 ? 35.08665 4.74190 -18.65509 1.000 35.19217 990 HIS B C 1
ATOM 1275 O O . HIS A 1 171 ? 34.52219 5.83629 -18.69078 1.000 30.46507 990 HIS B O 1
ATOM 1282 N N . PHE A 1 172 ? 35.03187 3.91943 -17.60977 1.000 31.32888 991 PHE B N 1
ATOM 1283 C CA . PHE A 1 172 ? 34.33284 4.27376 -16.37946 1.000 31.64017 991 PHE B CA 1
ATOM 1284 C C . PHE A 1 172 ? 35.03398 3.53906 -15.24653 1.000 34.86295 991 PHE B C 1
ATOM 1285 O O . PHE A 1 172 ? 35.01802 2.30615 -15.19534 1.000 32.00861 991 PHE B O 1
ATOM 1293 N N . THR A 1 173 ? 35.64354 4.29883 -14.34589 1.000 34.22264 992 THR B N 1
ATOM 1294 C CA . THR A 1 173 ? 36.36867 3.74683 -13.21614 1.000 34.15566 992 THR B CA 1
ATOM 1295 C C . THR A 1 173 ? 35.88373 4.42285 -11.94467 1.000 38.02168 992 THR B C 1
ATOM 1296 O O . THR A 1 173 ? 35.60687 5.62565 -11.93480 1.000 34.79868 992 THR B O 1
ATOM 1300 N N . LEU A 1 174 ? 35.77166 3.64193 -10.87912 1.000 35.60887 993 LEU B N 1
ATOM 1301 C CA . LEU A 1 174 ? 35.47368 4.16696 -9.56100 1.000 38.07950 993 LEU B CA 1
ATOM 1302 C C . LEU A 1 174 ? 36.66668 3.91083 -8.65067 1.000 40.49395 993 LEU B C 1
ATOM 1303 O O . LEU A 1 174 ? 37.48959 3.02703 -8.91097 1.000 39.85561 993 LEU B O 1
ATOM 1308 N N . SER A 1 175 ? 36.74825 4.69481 -7.57252 1.000 41.20052 994 SER B N 1
ATOM 1309 C CA . SER A 1 175 ? 37.76832 4.51184 -6.53589 1.000 40.78697 994 SER B CA 1
ATOM 1310 C C . SER A 1 175 ? 39.18115 4.48815 -7.11507 1.000 45.94061 994 SER B C 1
ATOM 1311 O O . SER A 1 175 ? 40.05029 3.77127 -6.61293 1.000 42.51320 994 SER B O 1
ATOM 1314 N N . THR A 1 176 ? 39.40241 5.24190 -8.19893 1.000 44.69476 995 THR B N 1
ATOM 1315 C CA . THR A 1 176 ? 40.69927 5.35666 -8.87102 1.000 49.91919 995 THR B CA 1
ATOM 1316 C C . THR A 1 176 ? 41.11971 4.07168 -9.57985 1.000 53.92818 995 THR B C 1
ATOM 1317 O O . THR A 1 176 ? 41.75037 4.12500 -10.64072 1.000 60.73922 995 THR B O 1
ATOM 1321 N N . ASP A 1 177 ? 40.76886 2.91417 -9.01403 1.000 55.60700 996 ASP B N 1
ATOM 1322 C CA . ASP A 1 177 ? 41.32598 1.63899 -9.43707 1.000 54.01646 996 ASP B CA 1
ATOM 1323 C C . ASP A 1 177 ? 40.30279 0.60905 -9.88695 1.000 47.12479 996 ASP B C 1
ATOM 1324 O O . ASP A 1 177 ? 40.70328 -0.43423 -10.41692 1.000 47.49441 996 ASP B O 1
ATOM 1329 N N . TYR A 1 178 ? 39.01561 0.83833 -9.66738 1.000 33.43850 997 TYR B N 1
ATOM 1330 C CA . TYR A 1 178 ? 38.00274 -0.19313 -9.86477 1.000 36.18715 997 TYR B CA 1
ATOM 1331 C C . TYR A 1 178 ? 37.35734 0.03866 -11.22476 1.000 33.06859 997 TYR B C 1
ATOM 1332 O O . TYR A 1 178 ? 36.43898 0.85293 -11.35853 1.000 35.44514 997 TYR B O 1
ATOM 1341 N N . HIS A 1 179 ? 37.83404 -0.69131 -12.23211 1.000 33.15382 998 HIS B N 1
ATOM 1342 C CA . HIS A 1 179 ? 37.34593 -0.52146 -13.59618 1.000 39.06580 998 HIS B CA 1
ATOM 1343 C C . HIS A 1 179 ? 35.96831 -1.14821 -13.74701 1.000 36.31704 998 HIS B C 1
ATOM 1344 O O . HIS A 1 179 ? 35.73117 -2.26502 -13.28125 1.000 39.90153 998 HIS B O 1
ATOM 1351 N N . ILE A 1 180 ? 35.05815 -0.41928 -14.38135 1.000 32.96209 999 ILE B N 1
ATOM 1352 C CA . ILE A 1 180 ? 33.74485 -0.93408 -14.74698 1.000 33.52309 999 ILE B CA 1
ATOM 1353 C C . ILE A 1 180 ? 33.76588 -1.31139 -16.22315 1.000 39.52052 999 ILE B C 1
ATOM 1354 O O . ILE A 1 180 ? 34.05744 -0.46870 -17.08245 1.000 33.10423 999 ILE B O 1
ATOM 1359 N N . SER A 1 181 ? 33.46104 -2.57386 -16.52324 1.000 38.06669 1000 SER B N 1
ATOM 1360 C CA . SER A 1 181 ? 33.23767 -2.99552 -17.90411 1.000 38.89650 1000 SER B CA 1
ATOM 1361 C C . SER A 1 181 ? 31.82814 -2.57107 -18.28927 1.000 41.37185 1000 SER B C 1
ATOM 1362 O O . SER A 1 181 ? 30.84913 -3.20816 -17.88843 1.000 36.33292 1000 SER B O 1
ATOM 1365 N N . LEU A 1 182 ? 31.73267 -1.51185 -19.09437 1.000 33.37766 1001 LEU B N 1
ATOM 1366 C CA . LEU A 1 182 ? 30.47647 -0.78153 -19.23798 1.000 35.68399 1001 LEU B CA 1
ATOM 1367 C C . LEU A 1 182 ? 29.33876 -1.68749 -19.69293 1.000 41.11237 1001 LEU B C 1
ATOM 1368 O O . LEU A 1 182 ? 28.26793 -1.70863 -19.07574 1.000 35.88116 1001 LEU B O 1
ATOM 1373 N N . VAL A 1 183 ? 29.55297 -2.45308 -20.76351 1.000 33.66057 1002 VAL B N 1
ATOM 1374 C CA . VAL A 1 183 ? 28.48558 -3.29677 -21.29030 1.000 32.39073 1002 VAL B CA 1
ATOM 1375 C C . VAL A 1 183 ? 28.32443 -4.55801 -20.45129 1.000 41.16422 1002 VAL B C 1
ATOM 1376 O O . VAL A 1 183 ? 27.20835 -4.92426 -20.06643 1.000 46.52465 1002 VAL B O 1
ATOM 1380 N N . GLU A 1 184 ? 29.43370 -5.23920 -20.15077 1.000 36.20417 1003 GLU B N 1
ATOM 1381 C CA . GLU A 1 184 ? 29.34382 -6.55406 -19.52086 1.000 39.45371 1003 GLU B CA 1
ATOM 1382 C C . GLU A 1 184 ? 28.88942 -6.47676 -18.06522 1.000 45.66648 1003 GLU B C 1
ATOM 1383 O O . GLU A 1 184 ? 28.20626 -7.39048 -17.59084 1.000 39.64915 1003 GLU B O 1
ATOM 1389 N N . ASP A 1 185 ? 29.24951 -5.41243 -17.34082 1.000 39.70082 1004 ASP B N 1
ATOM 1390 C CA . ASP A 1 185 ? 28.89830 -5.31736 -15.92548 1.000 39.57688 1004 ASP B CA 1
ATOM 1391 C C . ASP A 1 185 ? 27.48783 -4.79927 -15.68489 1.000 41.53153 1004 ASP B C 1
ATOM 1392 O O . ASP A 1 185 ? 27.00332 -4.88470 -14.55141 1.000 40.01117 1004 ASP B O 1
ATOM 1397 N N . ALA A 1 186 ? 26.82940 -4.25065 -16.70039 1.000 39.94392 1005 ALA B N 1
ATOM 1398 C CA . ALA A 1 186 ? 25.49739 -3.70090 -16.50533 1.000 36.26653 1005 ALA B CA 1
ATOM 1399 C C . ALA A 1 186 ? 24.49453 -4.81865 -16.24101 1.000 41.51991 1005 ALA B C 1
ATOM 1400 O O . ALA A 1 186 ? 24.56537 -5.89348 -16.84252 1.000 40.09095 1005 ALA B O 1
ATOM 1402 N N . VAL A 1 187 ? 23.56238 -4.56716 -15.31895 1.000 43.86051 1006 VAL B N 1
ATOM 1403 C CA . VAL A 1 187 ? 22.46014 -5.50270 -15.12237 1.000 43.83137 1006 VAL B CA 1
ATOM 1404 C C . VAL A 1 187 ? 21.37522 -5.29154 -16.16895 1.000 45.58345 1006 VAL B C 1
ATOM 1405 O O . VAL A 1 187 ? 20.59560 -6.21105 -16.44380 1.000 41.32866 1006 VAL B O 1
ATOM 1409 N N . ASP A 1 188 ? 21.32034 -4.11314 -16.78235 1.000 42.38780 1007 ASP B N 1
ATOM 1410 C CA . ASP A 1 188 ? 20.32318 -3.84324 -17.80499 1.000 48.67112 1007 ASP B CA 1
ATOM 1411 C C . ASP A 1 188 ? 20.78434 -2.65736 -18.63704 1.000 41.46387 1007 ASP B C 1
ATOM 1412 O O . ASP A 1 188 ? 21.67160 -1.89645 -18.24131 1.000 37.60305 1007 ASP B O 1
ATOM 1417 N N . GLY A 1 189 ? 20.16959 -2.51851 -19.80072 1.000 42.70430 1008 GLY B N 1
ATOM 1418 C CA . GLY A 1 189 ? 20.46860 -1.40734 -20.67813 1.000 44.85356 1008 GLY B CA 1
ATOM 1419 C C . GLY A 1 189 ? 19.29263 -1.14394 -21.58359 1.000 50.21158 1008 GLY B C 1
ATOM 1420 O O . GLY A 1 189 ? 18.43802 -2.00933 -21.79765 1.000 59.48394 1008 GLY B O 1
ATOM 1421 N N . LYS A 1 190 ? 19.25643 0.06998 -22.11555 1.000 38.94350 1009 LYS B N 1
ATOM 1422 C CA . LYS A 1 190 ? 18.20208 0.47302 -23.03023 1.000 54.52397 1009 LYS B CA 1
ATOM 1423 C C . LYS A 1 190 ? 18.82969 1.26040 -24.16560 1.000 45.68635 1009 LYS B C 1
ATOM 1424 O O . LYS A 1 190 ? 19.61216 2.18322 -23.92155 1.000 43.33336 1009 LYS B O 1
ATOM 1430 N N . ASN A 1 191 ? 18.49499 0.88313 -25.39741 1.000 45.39214 1010 ASN B N 1
ATOM 1431 C CA . ASN A 1 191 ? 18.93535 1.60116 -26.59162 1.000 43.56091 1010 ASN B CA 1
ATOM 1432 C C . ASN A 1 191 ? 20.45724 1.74835 -26.62623 1.000 41.86689 1010 ASN B C 1
ATOM 1433 O O . ASN A 1 191 ? 20.99799 2.82608 -26.87684 1.000 38.41492 1010 ASN B O 1
ATOM 1438 N N . ILE A 1 192 ? 21.15509 0.64386 -26.37443 1.000 39.37581 1011 ILE B N 1
ATOM 1439 C CA . ILE A 1 192 ? 22.61338 0.60902 -26.39016 1.000 46.05318 1011 ILE B CA 1
ATOM 1440 C C . ILE A 1 192 ? 23.06986 -0.11366 -27.64990 1.000 49.50766 1011 ILE B C 1
ATOM 1441 O O . ILE A 1 192 ? 22.55422 -1.18865 -27.97981 1.000 42.78907 1011 ILE B O 1
ATOM 1446 N N . ASN A 1 193 ? 24.03675 0.47351 -28.34990 1.000 43.12296 1012 ASN B N 1
ATOM 1447 C CA . ASN A 1 193 ? 24.68166 -0.18431 -29.47485 1.000 49.27738 1012 ASN B CA 1
ATOM 1448 C C . ASN A 1 193 ? 26.14810 0.22888 -29.48993 1.000 47.90567 1012 ASN B C 1
ATOM 1449 O O . ASN A 1 193 ? 26.59506 1.03179 -28.66494 1.000 46.13163 1012 ASN B O 1
ATOM 1454 N N . THR A 1 194 ? 26.90698 -0.33933 -30.42176 1.000 37.54310 1013 THR B N 1
ATOM 1455 C CA . THR A 1 194 ? 28.33487 -0.06176 -30.48642 1.000 47.07674 1013 THR B CA 1
ATOM 1456 C C . THR A 1 194 ? 28.57282 1.37009 -30.94960 1.000 42.60910 1013 THR B C 1
ATOM 1457 O O . THR A 1 194 ? 27.85199 1.89418 -31.80485 1.000 45.39536 1013 THR B O 1
ATOM 1461 N N . CYS A 1 195 ? 29.58996 2.00251 -30.36978 1.000 41.67475 1014 CYS B N 1
ATOM 1462 C CA . CYS A 1 195 ? 29.93766 3.36680 -30.73628 1.000 43.28324 1014 CYS B CA 1
ATOM 1463 C C . CYS A 1 195 ? 30.28288 3.44505 -32.21747 1.000 41.79716 1014 CYS B C 1
ATOM 1464 O O . CYS A 1 195 ? 31.14587 2.70985 -32.70342 1.000 39.79460 1014 CYS B O 1
ATOM 1467 N N . GLY A 1 196 ? 29.59191 4.33178 -32.93448 1.000 50.67719 1015 GLY B N 1
ATOM 1468 C CA . GLY A 1 196 ? 29.79610 4.54172 -34.35028 1.000 45.08115 1015 GLY B CA 1
ATOM 1469 C C . GLY A 1 196 ? 28.84626 3.77415 -35.24816 1.000 55.01908 1015 GLY B C 1
ATOM 1470 O O . GLY A 1 196 ? 28.70948 4.12708 -36.42695 1.000 61.37792 1015 GLY B O 1
ATOM 1471 N N . ALA A 1 197 ? 28.19354 2.73559 -34.73016 1.000 55.88742 1016 ALA B N 1
ATOM 1472 C CA . ALA A 1 197 ? 27.22596 1.98306 -35.51172 1.000 63.53125 1016 ALA B CA 1
ATOM 1473 C C . ALA A 1 197 ? 25.91623 2.76301 -35.60249 1.000 76.18799 1016 ALA B C 1
ATOM 1474 O O . ALA A 1 197 ? 25.81268 3.89984 -35.13050 1.000 78.11067 1016 ALA B O 1
ATOM 1476 N N . LYS A 1 198 ? 24.92806 2.14820 -36.26184 1.000 82.56270 1017 LYS B N 1
ATOM 1477 C CA . LYS A 1 198 ? 23.57233 2.68066 -36.48577 1.000 79.35690 1017 LYS B CA 1
ATOM 1478 C C . LYS A 1 198 ? 23.55002 3.53923 -37.74417 1.000 81.69058 1017 LYS B C 1
ATOM 1479 O O . LYS A 1 198 ? 22.75962 3.29499 -38.65616 1.000 80.92518 1017 LYS B O 1
ATOM 1485 N N . SER B 1 10 ? -7.49933 57.18168 -43.49083 1.000 62.37765 829 SER A N 1
ATOM 1486 C CA . SER B 1 10 ? -6.09000 56.88285 -43.25715 1.000 66.46239 829 SER A CA 1
ATOM 1487 C C . SER B 1 10 ? -5.91828 55.60212 -42.42781 1.000 60.31166 829 SER A C 1
ATOM 1488 O O . SER B 1 10 ? -5.06169 54.76853 -42.72725 1.000 62.88979 829 SER A O 1
ATOM 1491 N N . ALA B 1 11 ? -6.74898 55.46730 -41.39267 1.000 57.82399 830 ALA A N 1
ATOM 1492 C CA . ALA B 1 11 ? -6.72036 54.32796 -40.47211 1.000 54.56583 830 ALA A CA 1
ATOM 1493 C C . ALA B 1 11 ? -5.35556 54.16490 -39.79680 1.000 42.09141 830 ALA A C 1
ATOM 1494 O O . ALA B 1 11 ? -4.79866 53.06739 -39.71571 1.000 47.64160 830 ALA A O 1
ATOM 1496 N N . ILE B 1 12 ? -4.83230 55.26152 -39.26424 1.000 41.45386 831 ILE A N 1
ATOM 1497 C CA . ILE B 1 12 ? -3.60498 55.21889 -38.47808 1.000 41.14896 831 ILE A CA 1
ATOM 1498 C C . ILE B 1 12 ? -4.00223 55.04070 -37.01652 1.000 45.08169 831 ILE A C 1
ATOM 1499 O O . ILE B 1 12 ? -4.71716 55.87819 -36.45597 1.000 50.30385 831 ILE A O 1
ATOM 1504 N N . ILE B 1 13 ? -3.56325 53.94104 -36.40712 1.000 43.24730 832 ILE A N 1
ATOM 1505 C CA . ILE B 1 13 ? -3.86062 53.63858 -35.01073 1.000 43.51905 832 ILE A CA 1
ATOM 1506 C C . ILE B 1 13 ? -2.62030 53.92076 -34.17656 1.000 43.00098 832 ILE A C 1
ATOM 1507 O O . ILE B 1 13 ? -1.48843 53.88302 -34.67387 1.000 40.24014 832 ILE A O 1
ATOM 1512 N N . GLU B 1 14 ? -2.83292 54.21393 -32.89574 1.000 50.93674 833 GLU A N 1
ATOM 1513 C CA . GLU B 1 14 ? -1.75202 54.41782 -31.94127 1.000 42.04962 833 GLU A CA 1
ATOM 1514 C C . GLU B 1 14 ? -1.87548 53.39861 -30.81494 1.000 36.72925 833 GLU A C 1
ATOM 1515 O O . GLU B 1 14 ? -2.98345 53.08099 -30.36944 1.000 39.09399 833 GLU A O 1
ATOM 1521 N N . ALA B 1 15 ? -0.73704 52.86990 -30.37106 1.000 36.53215 834 ALA A N 1
ATOM 1522 C CA . ALA B 1 15 ? -0.72842 51.81439 -29.36649 1.000 40.98850 834 ALA A CA 1
ATOM 1523 C C . ALA B 1 15 ? 0.62329 51.81816 -28.66105 1.000 41.08143 834 ALA A C 1
ATOM 1524 O O . ALA B 1 15 ? 1.56722 52.48764 -29.08910 1.000 41.94734 834 ALA A O 1
ATOM 1526 N N . ILE B 1 16 ? 0.70196 51.06253 -27.56378 1.000 33.48819 835 ILE A N 1
ATOM 1527 C CA . ILE B 1 16 ? 1.90407 51.00372 -26.73476 1.000 34.12202 835 ILE A CA 1
ATOM 1528 C C . ILE B 1 16 ? 2.80640 49.87383 -27.21846 1.000 34.45062 835 ILE A C 1
ATOM 1529 O O . ILE B 1 16 ? 2.37495 48.72125 -27.32184 1.000 36.43535 835 ILE A O 1
ATOM 1534 N N . GLU B 1 17 ? 4.07313 50.19932 -27.46302 1.000 35.49073 836 GLU A N 1
ATOM 1535 C CA . GLU B 1 17 ? 5.03247 49.23915 -27.99305 1.000 34.04003 836 GLU A CA 1
ATOM 1536 C C . GLU B 1 17 ? 5.18415 48.00889 -27.10004 1.000 40.71993 836 GLU A C 1
ATOM 1537 O O . GLU B 1 17 ? 5.26654 48.10884 -25.87209 1.000 38.48309 836 GLU A O 1
ATOM 1543 N N . ILE B 1 18 ? 5.22183 46.84883 -27.73935 1.000 43.10626 837 ILE A N 1
ATOM 1544 C CA . ILE B 1 18 ? 5.57551 45.57911 -27.10591 1.000 41.00879 837 ILE A CA 1
ATOM 1545 C C . ILE B 1 18 ? 7.01277 45.24619 -27.49582 1.000 34.36883 837 ILE A C 1
ATOM 1546 O O . ILE B 1 18 ? 7.33644 45.28409 -28.69092 1.000 40.49303 837 ILE A O 1
ATOM 1551 N N . PRO B 1 19 ? 7.88974 44.92488 -26.54568 1.000 39.35286 838 PRO A N 1
ATOM 1552 C CA . PRO B 1 19 ? 9.30096 44.70604 -26.89311 1.000 37.48328 838 PRO A CA 1
ATOM 1553 C C . PRO B 1 19 ? 9.52509 43.40801 -27.65536 1.000 45.37720 838 PRO A C 1
ATOM 1554 O O . PRO B 1 19 ? 8.88403 42.38687 -27.39182 1.000 44.10686 838 PRO A O 1
ATOM 1558 N N . GLN B 1 20 ? 10.46057 43.45553 -28.60113 1.000 38.15065 839 GLN A N 1
ATOM 1559 C CA . GLN B 1 20 ? 10.93008 42.27178 -29.30705 1.000 37.10462 839 GLN A CA 1
ATOM 1560 C C . GLN B 1 20 ? 12.39127 42.01573 -28.95841 1.000 39.82655 839 GLN A C 1
ATOM 1561 O O . GLN B 1 20 ? 13.18392 42.95525 -28.83040 1.000 39.94657 839 GLN A O 1
ATOM 1567 N N . PHE B 1 21 ? 12.74344 40.73964 -28.82625 1.000 34.57475 840 PHE A N 1
ATOM 1568 C CA . PHE B 1 21 ? 14.07150 40.30629 -28.41739 1.000 34.75653 840 PHE A CA 1
ATOM 1569 C C . PHE B 1 21 ? 14.65029 39.38733 -29.48603 1.000 44.63940 840 PHE A C 1
ATOM 1570 O O . PHE B 1 21 ? 13.93565 38.55399 -30.05015 1.000 41.68196 840 PHE A O 1
ATOM 1578 N N . ILE B 1 22 ? 15.94556 39.52884 -29.76124 1.000 41.08641 841 ILE A N 1
ATOM 1579 C CA . ILE B 1 22 ? 16.55954 38.78658 -30.85993 1.000 43.89076 841 ILE A CA 1
ATOM 1580 C C . ILE B 1 22 ? 17.70232 37.89824 -30.37857 1.000 48.20469 841 ILE A C 1
ATOM 1581 O O . ILE B 1 22 ? 18.61429 37.58222 -31.14788 1.000 51.66506 841 ILE A O 1
ATOM 1586 N N . GLY B 1 23 ? 17.66234 37.47944 -29.11654 1.000 48.09176 842 GLY A N 1
ATOM 1587 C CA . GLY B 1 23 ? 18.67617 36.57621 -28.61022 1.000 48.16231 842 GLY A CA 1
ATOM 1588 C C . GLY B 1 23 ? 19.75005 37.26207 -27.79363 1.000 46.74363 842 GLY A C 1
ATOM 1589 O O . GLY B 1 23 ? 20.19140 36.73274 -26.76901 1.000 52.99692 842 GLY A O 1
ATOM 1590 N N . ARG B 1 24 ? 20.18894 38.43507 -28.24458 1.000 46.57971 843 ARG A N 1
ATOM 1591 C CA A ARG B 1 24 ? 21.16228 39.24832 -27.52061 0.565 46.30908 843 ARG A CA 1
ATOM 1592 C CA B ARG B 1 24 ? 21.16426 39.25738 -27.53846 0.435 46.32588 843 ARG A CA 1
ATOM 1593 C C . ARG B 1 24 ? 20.51799 40.53213 -27.00629 1.000 43.27242 843 ARG A C 1
ATOM 1594 O O . ARG B 1 24 ? 21.13792 41.59698 -26.97800 1.000 45.49054 843 ARG A O 1
ATOM 1609 N N . SER B 1 25 ? 19.25976 40.43018 -26.58586 1.000 39.21091 844 SER A N 1
ATOM 1610 C CA . SER B 1 25 ? 18.47805 41.55313 -26.09632 1.000 43.37383 844 SER A CA 1
ATOM 1611 C C . SER B 1 25 ? 18.12327 41.34641 -24.62952 1.000 47.42624 844 SER A C 1
ATOM 1612 O O . SER B 1 25 ? 18.16533 40.22552 -24.11383 1.000 46.87172 844 SER A O 1
ATOM 1615 N N . TYR B 1 26 ? 17.77918 42.44670 -23.95968 1.000 41.16300 845 TYR A N 1
ATOM 1616 C CA . TYR B 1 26 ? 17.24183 42.39492 -22.60285 1.000 45.05601 845 TYR A CA 1
ATOM 1617 C C . TYR B 1 26 ? 16.68295 43.76002 -22.23580 1.000 43.67484 845 TYR A C 1
ATOM 1618 O O . TYR B 1 26 ? 17.08477 44.78556 -22.79191 1.000 47.41534 845 TYR A O 1
ATOM 1627 N N . LEU B 1 27 ? 15.75702 43.75311 -21.28223 1.000 41.61114 846 LEU A N 1
ATOM 1628 C CA . LEU B 1 27 ? 15.31501 44.94734 -20.57652 1.000 42.19798 846 LEU A CA 1
ATOM 1629 C C . LEU B 1 27 ? 15.70860 44.81284 -19.11325 1.000 44.53216 846 LEU A C 1
ATOM 1630 O O . LEU B 1 27 ? 15.58276 43.73137 -18.52799 1.000 42.60735 846 LEU A O 1
ATOM 1635 N N . THR B 1 28 ? 16.18669 45.90698 -18.52494 1.000 44.38489 847 THR A N 1
ATOM 1636 C CA . THR B 1 28 ? 16.66652 45.91068 -17.15007 1.000 44.41952 847 THR A CA 1
ATOM 1637 C C . THR B 1 28 ? 15.82685 46.86044 -16.30616 1.000 51.28525 847 THR A C 1
ATOM 1638 O O . THR B 1 28 ? 15.39560 47.91525 -16.78382 1.000 47.75177 847 THR A O 1
ATOM 1642 N N . TYR B 1 29 ? 15.60596 46.48153 -15.04729 1.000 46.91932 848 TYR A N 1
ATOM 1643 C CA . TYR B 1 29 ? 14.78147 47.24110 -14.11579 1.000 47.92531 848 TYR A CA 1
ATOM 1644 C C . TYR B 1 29 ? 15.52094 47.38196 -12.79627 1.000 49.26520 848 TYR A C 1
ATOM 1645 O O . TYR B 1 29 ? 16.05798 46.39789 -12.27767 1.000 48.30614 848 TYR A O 1
ATOM 1654 N N . ASP B 1 30 ? 15.57779 48.60589 -12.27078 1.000 47.94821 849 ASP A N 1
ATOM 1655 C CA . ASP B 1 30 ? 16.15412 48.84195 -10.95528 1.000 53.03472 849 ASP A CA 1
ATOM 1656 C C . ASP B 1 30 ? 15.19985 49.51543 -9.97662 1.000 55.79491 849 ASP A C 1
ATOM 1657 O O . ASP B 1 30 ? 15.58876 49.74610 -8.82646 1.000 45.61179 849 ASP A O 1
ATOM 1662 N N . ASN B 1 31 ? 13.98588 49.86145 -10.39983 1.000 53.02009 850 ASN A N 1
ATOM 1663 C CA . ASN B 1 31 ? 12.98692 50.42976 -9.50830 1.000 51.36407 850 ASN A CA 1
ATOM 1664 C C . ASN B 1 31 ? 12.85715 49.55908 -8.25664 1.000 50.53034 850 ASN A C 1
ATOM 1665 O O . ASN B 1 31 ? 12.49820 48.37611 -8.36871 1.000 46.98431 850 ASN A O 1
ATOM 1670 N N . PRO B 1 32 ? 13.16614 50.08954 -7.06835 1.000 51.75343 851 PRO A N 1
ATOM 1671 C CA . PRO B 1 32 ? 13.06641 49.26620 -5.85045 1.000 48.23234 851 PRO A CA 1
ATOM 1672 C C . PRO B 1 32 ? 11.68175 48.69039 -5.61952 1.000 48.81516 851 PRO A C 1
ATOM 1673 O O . PRO B 1 32 ? 11.56223 47.61422 -5.02090 1.000 52.90325 851 PRO A O 1
ATOM 1677 N N . ASP B 1 33 ? 10.62963 49.37882 -6.06910 1.000 46.58943 852 ASP A N 1
ATOM 1678 C CA A ASP B 1 33 ? 9.28630 48.84358 -5.89748 0.488 50.46912 852 ASP A CA 1
ATOM 1679 C CA B ASP B 1 33 ? 9.26620 48.87634 -5.93322 0.512 50.46393 852 ASP A CA 1
ATOM 1680 C C . ASP B 1 33 ? 9.00903 47.67408 -6.83240 1.000 50.74483 852 ASP A C 1
ATOM 1681 O O . ASP B 1 33 ? 8.04929 46.92940 -6.60214 1.000 48.72849 852 ASP A O 1
ATOM 1690 N N . ILE B 1 34 ? 9.83219 47.48365 -7.85803 1.000 46.10276 853 ILE A N 1
ATOM 1691 C CA . ILE B 1 34 ? 9.76532 46.28960 -8.69218 1.000 43.64977 853 ILE A CA 1
ATOM 1692 C C . ILE B 1 34 ? 10.62486 45.17562 -8.11632 1.000 45.93254 853 ILE A C 1
ATOM 1693 O O . ILE B 1 34 ? 10.16116 44.04497 -7.94343 1.000 46.67942 853 ILE A O 1
ATOM 1698 N N . LEU B 1 35 ? 11.88320 45.50005 -7.79993 1.000 46.62806 854 LEU A N 1
ATOM 1699 C CA . LEU B 1 35 ? 12.82771 44.50130 -7.30714 1.000 48.94904 854 LEU A CA 1
ATOM 1700 C C . LEU B 1 35 ? 12.34258 43.84246 -6.02121 1.000 51.81892 854 LEU A C 1
ATOM 1701 O O . LEU B 1 35 ? 12.55824 42.64194 -5.81422 1.000 46.88535 854 LEU A O 1
ATOM 1706 N N . LYS B 1 36 ? 11.70137 44.61414 -5.13805 1.000 44.58357 855 LYS A N 1
ATOM 1707 C CA . LYS B 1 36 ? 11.24038 44.07802 -3.85919 1.000 47.62661 855 LYS A CA 1
ATOM 1708 C C . LYS B 1 36 ? 10.16843 43.00784 -4.02201 1.000 53.67489 855 LYS A C 1
ATOM 1709 O O . LYS B 1 36 ? 9.98375 42.18773 -3.11502 1.000 43.06009 855 LYS A O 1
ATOM 1715 N N . ARG B 1 37 ? 9.45753 42.99360 -5.14723 1.000 47.30159 856 ARG A N 1
ATOM 1716 C CA . ARG B 1 37 ? 8.42321 41.99566 -5.38091 1.000 47.59471 856 ARG A CA 1
ATOM 1717 C C . ARG B 1 37 ? 8.97404 40.70368 -5.97008 1.000 47.67580 856 ARG A C 1
ATOM 1718 O O . ARG B 1 37 ? 8.20960 39.75437 -6.17477 1.000 39.82447 856 ARG A O 1
ATOM 1726 N N . VAL B 1 38 ? 10.27854 40.64105 -6.22708 1.000 45.99930 857 VAL A N 1
ATOM 1727 C CA . VAL B 1 38 ? 10.92470 39.43336 -6.72870 1.000 49.24399 857 VAL A CA 1
ATOM 1728 C C . VAL B 1 38 ? 11.60932 38.70066 -5.58167 1.000 48.33075 857 VAL A C 1
ATOM 1729 O O . VAL B 1 38 ? 11.64524 37.46534 -5.54859 1.000 53.17758 857 VAL A O 1
ATOM 1733 N N . SER B 1 39 ? 12.13999 39.45896 -4.62906 1.000 47.83989 858 SER A N 1
ATOM 1734 C CA . SER B 1 39 ? 12.97684 38.93379 -3.56140 1.000 48.00547 858 SER A CA 1
ATOM 1735 C C . SER B 1 39 ? 12.16198 38.58767 -2.31455 1.000 54.14731 858 SER A C 1
ATOM 1736 O O . SER B 1 39 ? 10.97925 38.91395 -2.19013 1.000 48.27088 858 SER A O 1
ATOM 1739 N N . GLY B 1 40 ? 12.82617 37.91192 -1.37906 1.000 51.29593 859 GLY A N 1
ATOM 1740 C CA . GLY B 1 40 ? 12.24027 37.59395 -0.09215 1.000 47.04276 859 GLY A CA 1
ATOM 1741 C C . GLY B 1 40 ? 11.54668 36.25004 -0.01919 1.000 49.30376 859 GLY A C 1
ATOM 1742 O O . GLY B 1 40 ? 11.96952 35.28569 -0.66594 1.000 50.61592 859 GLY A O 1
ATOM 1743 N N . SER B 1 41 ? 10.48309 36.16736 0.77725 1.000 41.51926 860 SER A N 1
ATOM 1744 C CA A SER B 1 41 ? 9.83627 34.88282 1.00964 0.431 57.36432 860 SER A CA 1
ATOM 1745 C CA B SER B 1 41 ? 9.81685 34.89343 1.01958 0.569 57.39370 860 SER A CA 1
ATOM 1746 C C . SER B 1 41 ? 8.94839 34.44926 -0.14763 1.000 57.27795 860 SER A C 1
ATOM 1747 O O . SER B 1 41 ? 8.69019 33.24910 -0.29193 1.000 55.39775 860 SER A O 1
ATOM 1752 N N . ARG B 1 42 ? 8.49526 35.38247 -0.97936 1.000 56.87557 861 ARG A N 1
ATOM 1753 C CA . ARG B 1 42 ? 7.52375 35.07676 -2.01627 1.000 51.50861 861 ARG A CA 1
ATOM 1754 C C . ARG B 1 42 ? 7.91160 35.73622 -3.33014 1.000 53.19359 861 ARG A C 1
ATOM 1755 O O . ARG B 1 42 ? 8.45796 36.84232 -3.34718 1.000 47.72246 861 ARG A O 1
ATOM 1763 N N . SER B 1 43 ? 7.65099 35.02617 -4.42556 1.000 46.86642 862 SER A N 1
ATOM 1764 C CA . SER B 1 43 ? 7.84208 35.53676 -5.77515 1.000 50.77620 862 SER A CA 1
ATOM 1765 C C . SER B 1 43 ? 6.63487 35.09708 -6.58564 1.000 48.60238 862 SER A C 1
ATOM 1766 O O . SER B 1 43 ? 6.26187 33.92143 -6.55566 1.000 51.47347 862 SER A O 1
ATOM 1769 N N . ASN B 1 44 ? 6.03839 36.02746 -7.32355 1.000 37.17325 863 ASN A N 1
ATOM 1770 C CA . ASN B 1 44 ? 4.82343 35.73760 -8.08202 1.000 40.06188 863 ASN A CA 1
ATOM 1771 C C . ASN B 1 44 ? 4.98579 36.40947 -9.44029 1.000 44.36313 863 ASN A C 1
ATOM 1772 O O . ASN B 1 44 ? 4.85716 37.63146 -9.55357 1.000 46.51978 863 ASN A O 1
ATOM 1777 N N . VAL B 1 45 ? 5.25881 35.60753 -10.46567 1.000 43.24976 864 VAL A N 1
ATOM 1778 C CA . VAL B 1 45 ? 5.56502 36.10736 -11.79795 1.000 40.08028 864 VAL A CA 1
ATOM 1779 C C . VAL B 1 45 ? 4.49882 35.62431 -12.76722 1.000 39.86719 864 VAL A C 1
ATOM 1780 O O . VAL B 1 45 ? 4.22504 34.42226 -12.84931 1.000 36.38480 864 VAL A O 1
ATOM 1784 N N . PHE B 1 46 ? 3.90166 36.56202 -13.49382 1.000 41.04163 865 PHE A N 1
ATOM 1785 C CA . PHE B 1 46 ? 3.07159 36.26374 -14.64978 1.000 43.40284 865 PHE A CA 1
ATOM 1786 C C . PHE B 1 46 ? 3.70467 36.89899 -15.87681 1.000 36.79241 865 PHE A C 1
ATOM 1787 O O . PHE B 1 46 ? 4.19597 38.02891 -15.81598 1.000 41.55547 865 PHE A O 1
ATOM 1795 N N . MET B 1 47 ? 3.68519 36.17132 -16.98892 1.000 39.03248 866 MET A N 1
ATOM 1796 C CA . MET B 1 47 ? 4.20894 36.68489 -18.24348 1.000 40.37150 866 MET A CA 1
ATOM 1797 C C . MET B 1 47 ? 3.40408 36.11322 -19.39608 1.000 42.93159 866 MET A C 1
ATOM 1798 O O . MET B 1 47 ? 2.98796 34.95231 -19.35773 1.000 40.21738 866 MET A O 1
ATOM 1803 N N . ARG B 1 48 ? 3.20328 36.93241 -20.42336 1.000 35.38824 867 ARG A N 1
ATOM 1804 C CA . ARG B 1 48 ? 2.67446 36.47527 -21.69864 1.000 42.62701 867 ARG A CA 1
ATOM 1805 C C . ARG B 1 48 ? 3.73916 36.71551 -22.75674 1.000 38.12605 867 ARG A C 1
ATOM 1806 O O . ARG B 1 48 ? 4.25978 37.82872 -22.87309 1.000 40.16967 867 ARG A O 1
ATOM 1814 N N . PHE B 1 49 ? 4.06191 35.67788 -23.52369 1.000 34.01317 868 PHE A N 1
ATOM 1815 C CA . PHE B 1 49 ? 5.19146 35.74751 -24.43679 1.000 41.36428 868 PHE A CA 1
ATOM 1816 C C . PHE B 1 49 ? 4.92048 34.87307 -25.65008 1.000 36.30361 868 PHE A C 1
ATOM 1817 O O . PHE B 1 49 ? 3.99763 34.05335 -25.66520 1.000 41.82110 868 PHE A O 1
ATOM 1825 N N . LYS B 1 50 ? 5.77462 35.02974 -26.65701 1.000 38.25997 869 LYS A N 1
ATOM 1826 C CA . LYS B 1 50 ? 5.81812 34.11243 -27.78589 1.000 46.56591 869 LYS A CA 1
ATOM 1827 C C . LYS B 1 50 ? 7.24868 34.05981 -28.29940 1.000 50.26358 869 LYS A C 1
ATOM 1828 O O . LYS B 1 50 ? 8.02001 35.00954 -28.13121 1.000 50.81868 869 LYS A O 1
ATOM 1834 N N . THR B 1 51 ? 7.60692 32.92885 -28.90096 1.000 41.30393 870 THR A N 1
ATOM 1835 C CA . THR B 1 51 ? 8.98678 32.70843 -29.30145 1.000 50.99608 870 THR A CA 1
ATOM 1836 C C . THR B 1 51 ? 9.02913 31.79903 -30.51775 1.000 52.19543 870 THR A C 1
ATOM 1837 O O . THR B 1 51 ? 8.11492 31.00820 -30.76617 1.000 49.00528 870 THR A O 1
ATOM 1841 N N . THR B 1 52 ? 10.11958 31.92192 -31.27344 1.000 50.71277 871 THR A N 1
ATOM 1842 C CA . THR B 1 52 ? 10.43480 30.98081 -32.33398 1.000 63.48868 871 THR A CA 1
ATOM 1843 C C . THR B 1 52 ? 11.59159 30.05879 -31.99127 1.000 65.78997 871 THR A C 1
ATOM 1844 O O . THR B 1 52 ? 11.72754 29.00564 -32.62038 1.000 73.98390 871 THR A O 1
ATOM 1848 N N . ALA B 1 53 ? 12.41783 30.42634 -31.01879 1.000 56.16224 872 ALA A N 1
ATOM 1849 C CA . ALA B 1 53 ? 13.53857 29.60869 -30.58830 1.000 54.05353 872 ALA A CA 1
ATOM 1850 C C . ALA B 1 53 ? 13.10414 28.63968 -29.49506 1.000 51.91979 872 ALA A C 1
ATOM 1851 O O . ALA B 1 53 ? 12.25071 28.95226 -28.66122 1.000 55.93968 872 ALA A O 1
ATOM 1853 N N . LYS B 1 54 ? 13.69522 27.44583 -29.51570 1.000 46.87800 873 LYS A N 1
ATOM 1854 C CA . LYS B 1 54 ? 13.38926 26.45111 -28.49751 1.000 54.74009 873 LYS A CA 1
ATOM 1855 C C . LYS B 1 54 ? 14.01305 26.80658 -27.15283 1.000 53.82365 873 LYS A C 1
ATOM 1856 O O . LYS B 1 54 ? 13.53958 26.32970 -26.11552 1.000 48.78399 873 LYS A O 1
ATOM 1862 N N . ASP B 1 55 ? 15.05452 27.63514 -27.14734 1.000 48.54932 874 ASP A N 1
ATOM 1863 C CA . ASP B 1 55 ? 15.72604 28.05457 -25.92888 1.000 48.97601 874 ASP A CA 1
ATOM 1864 C C . ASP B 1 55 ? 15.71174 29.57408 -25.82946 1.000 52.82663 874 ASP A C 1
ATOM 1865 O O . ASP B 1 55 ? 15.62167 30.28735 -26.83480 1.000 49.31986 874 ASP A O 1
ATOM 1870 N N . GLY B 1 56 ? 15.80961 30.06398 -24.59629 1.000 47.95263 875 GLY A N 1
ATOM 1871 C CA . GLY B 1 56 ? 15.86461 31.49105 -24.35571 1.000 42.64544 875 GLY A CA 1
ATOM 1872 C C . GLY B 1 56 ? 15.47193 31.87712 -22.94577 1.000 45.30160 875 GLY A C 1
ATOM 1873 O O . GLY B 1 56 ? 14.56095 31.28800 -22.35965 1.000 44.36820 875 GLY A O 1
ATOM 1874 N N . LEU B 1 57 ? 16.13431 32.89255 -22.40531 1.000 42.46985 876 LEU A N 1
ATOM 1875 C CA . LEU B 1 57 ? 15.85664 33.37623 -21.06169 1.000 38.77356 876 LEU A CA 1
ATOM 1876 C C . LEU B 1 57 ? 14.73114 34.39948 -21.10798 1.000 39.51712 876 LEU A C 1
ATOM 1877 O O . LEU B 1 57 ? 14.76315 35.32648 -21.92349 1.000 41.20265 876 LEU A O 1
ATOM 1882 N N . LEU B 1 58 ? 13.72823 34.21415 -20.24846 1.000 36.61908 877 LEU A N 1
ATOM 1883 C CA . LEU B 1 58 ? 12.61211 35.14716 -20.11774 1.000 35.92701 877 LEU A CA 1
ATOM 1884 C C . LEU B 1 58 ? 12.78882 36.13830 -18.97205 1.000 38.18503 877 LEU A C 1
ATOM 1885 O O . LEU B 1 58 ? 12.52169 37.33070 -19.14065 1.000 36.76098 877 LEU A O 1
ATOM 1890 N N . LEU B 1 59 ? 13.20470 35.66685 -17.79910 1.000 34.28468 878 LEU A N 1
ATOM 1891 C CA . LEU B 1 59 ? 13.34901 36.52279 -16.62862 1.000 35.00348 878 LEU A CA 1
ATOM 1892 C C . LEU B 1 59 ? 14.52012 36.02419 -15.80007 1.000 38.17162 878 LEU A C 1
ATOM 1893 O O . LEU B 1 59 ? 14.74736 34.81562 -15.69845 1.000 36.57678 878 LEU A O 1
ATOM 1898 N N . TRP B 1 60 ? 15.25133 36.95918 -15.20101 1.000 40.82910 879 TRP A N 1
ATOM 1899 C CA . TRP B 1 60 ? 16.35476 36.59749 -14.32472 1.000 38.93138 879 TRP A CA 1
ATOM 1900 C C . TRP B 1 60 ? 16.58530 37.70477 -13.31021 1.000 41.87644 879 TRP A C 1
ATOM 1901 O O . TRP B 1 60 ? 16.61504 38.88682 -13.66790 1.000 40.60167 879 TRP A O 1
ATOM 1912 N N . ARG B 1 61 ? 16.75377 37.31591 -12.05063 1.000 38.89252 880 ARG A N 1
ATOM 1913 C CA . ARG B 1 61 ? 17.35838 38.18730 -11.05340 1.000 41.44417 880 ARG A CA 1
ATOM 1914 C C . ARG B 1 61 ? 18.19994 37.33942 -10.11400 1.000 45.23207 880 ARG A C 1
ATOM 1915 O O . ARG B 1 61 ? 17.70842 36.35750 -9.54999 1.000 43.68870 880 ARG A O 1
ATOM 1923 N N . GLY B 1 62 ? 19.46763 37.71049 -9.96635 1.000 46.29356 881 GLY A N 1
ATOM 1924 C CA . GLY B 1 62 ? 20.37615 36.99454 -9.09353 1.000 47.53038 881 GLY A CA 1
ATOM 1925 C C . GLY B 1 62 ? 21.34115 37.91874 -8.38178 1.000 62.42943 881 GLY A C 1
ATOM 1926 O O . GLY B 1 62 ? 21.01663 39.08043 -8.12051 1.000 54.32954 881 GLY A O 1
ATOM 1927 N N . ASP B 1 63 ? 22.52171 37.41013 -8.04401 1.000 61.29947 882 ASP A N 1
ATOM 1928 C CA . ASP B 1 63 ? 23.58748 38.22230 -7.47946 1.000 63.07432 882 ASP A CA 1
ATOM 1929 C C . ASP B 1 63 ? 24.54598 38.66646 -8.57628 1.000 76.69362 882 ASP A C 1
ATOM 1930 O O . ASP B 1 63 ? 24.75944 37.96096 -9.56571 1.000 76.48558 882 ASP A O 1
ATOM 1935 N N . SER B 1 64 ? 25.12007 39.85250 -8.39202 1.000 71.89557 883 SER A N 1
ATOM 1936 C CA . SER B 1 64 ? 26.17918 40.35096 -9.26142 1.000 80.40392 883 SER A CA 1
ATOM 1937 C C . SER B 1 64 ? 27.28246 40.89446 -8.36373 1.000 85.45103 883 SER A C 1
ATOM 1938 O O . SER B 1 64 ? 27.04305 41.86196 -7.61214 1.000 87.89627 883 SER A O 1
ATOM 1941 N N . PRO B 1 65 ? 28.49510 40.32183 -8.39027 1.000 85.38609 884 PRO A N 1
ATOM 1942 C CA . PRO B 1 65 ? 28.96114 39.19912 -9.22046 1.000 90.12597 884 PRO A CA 1
ATOM 1943 C C . PRO B 1 65 ? 28.33734 37.86181 -8.83206 1.000 83.94112 884 PRO A C 1
ATOM 1944 O O . PRO B 1 65 ? 27.97483 37.64242 -7.67970 1.000 85.18530 884 PRO A O 1
ATOM 1948 N N . MET B 1 66 ? 28.19817 36.94965 -9.78936 1.000 83.70886 885 MET A N 1
ATOM 1949 C CA . MET B 1 66 ? 27.61183 35.64481 -9.51855 1.000 76.70336 885 MET A CA 1
ATOM 1950 C C . MET B 1 66 ? 28.65611 34.73572 -8.88261 1.000 75.07380 885 MET A C 1
ATOM 1951 O O . MET B 1 66 ? 29.71199 34.48216 -9.47145 1.000 80.47660 885 MET A O 1
ATOM 1956 N N . ARG B 1 67 ? 28.35827 34.24849 -7.68669 1.000 79.16650 886 ARG A N 1
ATOM 1957 C CA . ARG B 1 67 ? 29.20096 33.34368 -6.92457 1.000 83.28430 886 ARG A CA 1
ATOM 1958 C C . ARG B 1 67 ? 28.67224 31.92257 -7.05119 1.000 90.11793 886 ARG A C 1
ATOM 1959 O O . ARG B 1 67 ? 27.53354 31.71632 -7.48184 1.000 71.30672 886 ARG A O 1
ATOM 1967 N N . PRO B 1 68 ? 29.48544 30.90743 -6.71998 1.000 100.74389 887 PRO A N 1
ATOM 1968 C CA . PRO B 1 68 ? 29.04345 29.51744 -6.94427 1.000 98.10363 887 PRO A CA 1
ATOM 1969 C C . PRO B 1 68 ? 27.67036 29.20123 -6.37369 1.000 86.54857 887 PRO A C 1
ATOM 1970 O O . PRO B 1 68 ? 26.86720 28.53488 -7.03777 1.000 76.70137 887 PRO A O 1
ATOM 1974 N N . ASN B 1 69 ? 27.37194 29.67220 -5.16415 1.000 82.44127 888 ASN A N 1
ATOM 1975 C CA . ASN B 1 69 ? 26.11115 29.37009 -4.50132 1.000 79.57457 888 ASN A CA 1
ATOM 1976 C C . ASN B 1 69 ? 25.20541 30.59378 -4.37028 1.000 68.30088 888 ASN A C 1
ATOM 1977 O O . ASN B 1 69 ? 24.34235 30.62811 -3.48610 1.000 65.29641 888 ASN A O 1
ATOM 1982 N N . SER B 1 70 ? 25.38149 31.59906 -5.22630 1.000 64.42324 889 SER A N 1
ATOM 1983 C CA . SER B 1 70 ? 24.54692 32.79191 -5.14263 1.000 63.04403 889 SER A CA 1
ATOM 1984 C C . SER B 1 70 ? 23.08335 32.46366 -5.41011 1.000 53.26526 889 SER A C 1
ATOM 1985 O O . SER B 1 70 ? 22.75158 31.60336 -6.22872 1.000 53.14037 889 SER A O 1
ATOM 1988 N N . ASP B 1 71 ? 22.20470 33.18094 -4.71806 1.000 49.54417 890 ASP A N 1
ATOM 1989 C CA . ASP B 1 71 ? 20.77593 33.07409 -4.96539 1.000 51.65173 890 ASP A CA 1
ATOM 1990 C C . ASP B 1 71 ? 20.42308 33.63047 -6.34180 1.000 50.02727 890 ASP A C 1
ATOM 1991 O O . ASP B 1 71 ? 21.11858 34.49162 -6.88829 1.000 46.20092 890 ASP A O 1
ATOM 1996 N N . PHE B 1 72 ? 19.32757 33.12545 -6.90079 1.000 44.44207 891 PHE A N 1
ATOM 1997 C CA . PHE B 1 72 ? 18.79882 33.63541 -8.15872 1.000 47.45581 891 PHE A CA 1
ATOM 1998 C C . PHE B 1 72 ? 17.38882 33.10278 -8.34309 1.000 46.24770 891 PHE A C 1
ATOM 1999 O O . PHE B 1 72 ? 16.96524 32.16150 -7.66558 1.000 41.32073 891 PHE A O 1
ATOM 2007 N N . ILE B 1 73 ? 16.65983 33.74460 -9.24927 1.000 40.04632 892 ILE A N 1
ATOM 2008 C CA . ILE B 1 73 ? 15.38088 33.24695 -9.73534 1.000 37.53377 892 ILE A CA 1
ATOM 2009 C C . ILE B 1 73 ? 15.35722 33.46087 -11.24200 1.000 38.30768 892 ILE A C 1
ATOM 2010 O O . ILE B 1 73 ? 15.89542 34.45249 -11.74598 1.000 35.64798 892 ILE A O 1
ATOM 2015 N N . SER B 1 74 ? 14.77097 32.51385 -11.96800 1.000 34.92933 893 SER A N 1
ATOM 2016 C CA . SER B 1 74 ? 14.85922 32.54975 -13.41840 1.000 37.98839 893 SER A CA 1
ATOM 2017 C C . SER B 1 74 ? 13.62576 31.91276 -14.03107 1.000 41.44129 893 SER A C 1
ATOM 2018 O O . SER B 1 74 ? 12.97658 31.05181 -13.42891 1.000 37.19505 893 SER A O 1
ATOM 2021 N N . LEU B 1 75 ? 13.31837 32.35412 -15.24363 1.000 35.19466 894 LEU A N 1
ATOM 2022 C CA . LEU B 1 75 ? 12.24948 31.79226 -16.05147 1.000 36.17466 894 LEU A CA 1
ATOM 2023 C C . LEU B 1 75 ? 12.75953 31.76512 -17.48161 1.000 36.47984 894 LEU A C 1
ATOM 2024 O O . LEU B 1 75 ? 13.30314 32.76496 -17.95935 1.000 34.03065 894 LEU A O 1
ATOM 2029 N N . GLY B 1 76 ? 12.63897 30.62243 -18.14608 1.000 35.21216 895 GLY A N 1
ATOM 2030 C CA . GLY B 1 76 ? 13.18613 30.54526 -19.48804 1.000 36.36453 895 GLY A CA 1
ATOM 2031 C C . GLY B 1 76 ? 12.71079 29.30692 -20.20874 1.000 41.78292 895 GLY A C 1
ATOM 2032 O O . GLY B 1 76 ? 12.01573 28.45673 -19.64717 1.000 38.57510 895 GLY A O 1
ATOM 2033 N N . LEU B 1 77 ? 13.10183 29.21995 -21.47577 1.000 44.78139 896 LEU A N 1
ATOM 2034 C CA . LEU B 1 77 ? 12.74817 28.10317 -22.33572 1.000 43.47102 896 LEU A CA 1
ATOM 2035 C C . LEU B 1 77 ? 13.95998 27.20484 -22.52576 1.000 42.95845 896 LEU A C 1
ATOM 2036 O O . LEU B 1 77 ? 15.07147 27.68887 -22.75943 1.000 46.88508 896 LEU A O 1
ATOM 2041 N N . ARG B 1 78 ? 13.73727 25.89593 -22.42501 1.000 43.91037 897 ARG A N 1
ATOM 2042 C CA . ARG B 1 78 ? 14.77911 24.89881 -22.66361 1.000 57.01101 897 ARG A CA 1
ATOM 2043 C C . ARG B 1 78 ? 14.17241 23.76228 -23.47554 1.000 55.98702 897 ARG A C 1
ATOM 2044 O O . ARG B 1 78 ? 13.28702 23.05588 -22.98253 1.000 50.13368 897 ARG A O 1
ATOM 2052 N N . ASP B 1 79 ? 14.63343 23.60242 -24.71935 1.000 57.54898 898 ASP A N 1
ATOM 2053 C CA . ASP B 1 79 ? 14.14213 22.55671 -25.62205 1.000 58.15497 898 ASP A CA 1
ATOM 2054 C C . ASP B 1 79 ? 12.62351 22.59287 -25.75632 1.000 53.08194 898 ASP A C 1
ATOM 2055 O O . ASP B 1 79 ? 11.94917 21.56314 -25.69822 1.000 54.14435 898 ASP A O 1
ATOM 2060 N N . GLY B 1 80 ? 12.07688 23.79652 -25.91733 1.000 54.78056 899 GLY A N 1
ATOM 2061 C CA . GLY B 1 80 ? 10.64773 23.97294 -26.04633 1.000 50.27182 899 GLY A CA 1
ATOM 2062 C C . GLY B 1 80 ? 9.87282 23.94924 -24.75026 1.000 53.83957 899 GLY A C 1
ATOM 2063 O O . GLY B 1 80 ? 8.68632 24.30046 -24.75491 1.000 55.00028 899 GLY A O 1
ATOM 2064 N N . ALA B 1 81 ? 10.48701 23.52972 -23.64690 1.000 46.03222 900 ALA A N 1
ATOM 2065 C CA . ALA B 1 81 ? 9.82405 23.51468 -22.35223 1.000 47.84533 900 ALA A CA 1
ATOM 2066 C C . ALA B 1 81 ? 10.11822 24.78693 -21.56724 1.000 45.58002 900 ALA A C 1
ATOM 2067 O O . ALA B 1 81 ? 11.19761 25.37485 -21.67675 1.000 41.62390 900 ALA A O 1
ATOM 2069 N N . LEU B 1 82 ? 9.14327 25.20201 -20.76224 1.000 44.27722 901 LEU A N 1
ATOM 2070 C CA . LEU B 1 82 ? 9.30555 26.34292 -19.87238 1.000 42.28581 901 LEU A CA 1
ATOM 2071 C C . LEU B 1 82 ? 9.81885 25.84891 -18.52636 1.000 40.54298 901 LEU A C 1
ATOM 2072 O O . LEU B 1 82 ? 9.24172 24.92771 -17.94110 1.000 40.69915 901 LEU A O 1
ATOM 2077 N N . VAL B 1 83 ? 10.89179 26.46735 -18.03645 1.000 35.39237 902 VAL A N 1
ATOM 2078 C CA . VAL B 1 83 ? 11.57049 26.03367 -16.81863 1.000 36.93249 902 VAL A CA 1
ATOM 2079 C C . VAL B 1 83 ? 11.58631 27.18808 -15.82902 1.000 42.22868 902 VAL A C 1
ATOM 2080 O O . VAL B 1 83 ? 12.16289 28.24720 -16.10830 1.000 38.28621 902 VAL A O 1
ATOM 2084 N N . PHE B 1 84 ? 10.97893 26.96953 -14.66777 1.000 36.82317 903 PHE A N 1
ATOM 2085 C CA . PHE B 1 84 ? 11.01200 27.90124 -13.54847 1.000 32.46341 903 PHE A CA 1
ATOM 2086 C C . PHE B 1 84 ? 12.06284 27.40890 -12.55811 1.000 38.86622 903 PHE A C 1
ATOM 2087 O O . PHE B 1 84 ? 11.97464 26.27627 -12.07113 1.000 36.71599 903 PHE A O 1
ATOM 2095 N N . SER B 1 85 ? 13.06103 28.24774 -12.27032 1.000 38.58053 904 SER A N 1
ATOM 2096 C CA . SER B 1 85 ? 14.19309 27.83078 -11.45186 1.000 35.81020 904 SER A CA 1
ATOM 2097 C C . SER B 1 85 ? 14.53073 28.89232 -10.41494 1.000 40.03425 904 SER A C 1
ATOM 2098 O O . SER B 1 85 ? 14.30517 30.08898 -10.62290 1.000 38.32589 904 SER A O 1
ATOM 2101 N N . TYR B 1 86 ? 15.07118 28.43617 -9.28578 1.000 33.75818 905 TYR A N 1
ATOM 2102 C CA . TYR B 1 86 ? 15.55097 29.35271 -8.26192 1.000 36.65223 905 TYR A CA 1
ATOM 2103 C C . TYR B 1 86 ? 16.50651 28.62482 -7.32937 1.000 39.94614 905 TYR A C 1
ATOM 2104 O O . TYR B 1 86 ? 16.37239 27.42224 -7.08564 1.000 42.24862 905 TYR A O 1
ATOM 2113 N N . ASN B 1 87 ? 17.47457 29.37888 -6.81778 1.000 36.29879 906 ASN A N 1
ATOM 2114 C CA . ASN B 1 87 ? 18.37158 28.93640 -5.76328 1.000 38.17697 906 ASN A CA 1
ATOM 2115 C C . ASN B 1 87 ? 18.21787 29.88322 -4.58047 1.000 44.13818 906 ASN A C 1
ATOM 2116 O O . ASN B 1 87 ? 18.33822 31.10370 -4.73467 1.000 38.79789 906 ASN A O 1
ATOM 2121 N N . LEU B 1 88 ? 17.94522 29.32555 -3.40714 1.000 42.15912 907 LEU A N 1
ATOM 2122 C CA . LEU B 1 88 ? 17.80995 30.11576 -2.19289 1.000 50.40054 907 LEU A CA 1
ATOM 2123 C C . LEU B 1 88 ? 19.07123 30.07541 -1.34455 1.000 51.98345 907 LEU A C 1
ATOM 2124 O O . LEU B 1 88 ? 19.07835 30.60290 -0.22853 1.000 52.73201 907 LEU A O 1
ATOM 2129 N N . GLY B 1 89 ? 20.13239 29.45425 -1.84766 1.000 50.52018 908 GLY A N 1
ATOM 2130 C CA . GLY B 1 89 ? 21.39399 29.36220 -1.14212 1.000 42.28213 908 GLY A CA 1
ATOM 2131 C C . GLY B 1 89 ? 21.86318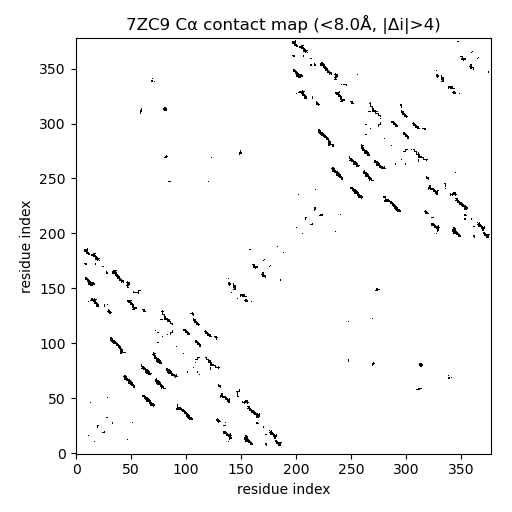 27.95197 -0.86784 1.000 49.31681 908 GLY A C 1
ATOM 2132 O O . GLY B 1 89 ? 23.03497 27.77105 -0.50911 1.000 52.82652 908 GLY A O 1
ATOM 2133 N N . SER B 1 90 ? 21.01372 26.93199 -1.01929 1.000 43.83191 909 SER A N 1
ATOM 2134 C CA . SER B 1 90 ? 21.43573 25.55592 -0.77779 1.000 46.35522 909 SER A CA 1
ATOM 2135 C C . SER B 1 90 ? 21.08116 24.63509 -1.94381 1.000 44.45325 909 SER A C 1
ATOM 2136 O O . SER B 1 90 ? 20.96848 23.41857 -1.75939 1.000 45.39389 909 SER A O 1
ATOM 2139 N N . GLY B 1 91 ? 20.91127 25.18411 -3.14325 1.000 43.60481 910 GLY A N 1
ATOM 2140 C CA . GLY B 1 91 ? 20.62919 24.35711 -4.29866 1.000 38.96134 910 GLY A CA 1
ATOM 2141 C C . GLY B 1 91 ? 19.45684 24.81585 -5.13539 1.000 40.64120 910 GLY A C 1
ATOM 2142 O O . GLY B 1 91 ? 18.55309 25.50029 -4.64391 1.000 38.11718 910 GLY A O 1
ATOM 2143 N N . VAL B 1 92 ? 19.44612 24.39863 -6.39668 1.000 37.22981 911 VAL A N 1
ATOM 2144 C CA . VAL B 1 92 ? 18.48851 24.88392 -7.38089 1.000 40.57598 911 VAL A CA 1
ATOM 2145 C C . VAL B 1 92 ? 17.27504 23.96680 -7.39249 1.000 39.62729 911 VAL A C 1
ATOM 2146 O O . VAL B 1 92 ? 17.41174 22.73872 -7.39633 1.000 39.48946 911 VAL A O 1
ATOM 2150 N N . ALA B 1 93 ? 16.08834 24.56351 -7.35808 1.000 36.64493 912 ALA A N 1
ATOM 2151 C CA . ALA B 1 93 ? 14.87034 23.88724 -7.77359 1.000 40.00650 912 ALA A CA 1
ATOM 2152 C C . ALA B 1 93 ? 14.61476 24.22615 -9.23410 1.000 44.99376 912 ALA A C 1
ATOM 2153 O O . ALA B 1 93 ? 14.78358 25.37340 -9.64903 1.000 40.96550 912 ALA A O 1
ATOM 2155 N N . SER B 1 94 ? 14.20295 23.22750 -10.00971 1.000 41.19495 913 SER A N 1
ATOM 2156 C CA . SER B 1 94 ? 13.86670 23.41496 -11.41618 1.000 40.75356 913 SER A CA 1
ATOM 2157 C C . SER B 1 94 ? 12.52963 22.74729 -11.67590 1.000 45.14768 913 SER A C 1
ATOM 2158 O O . SER B 1 94 ? 12.39807 21.53407 -11.49591 1.000 42.75707 913 SER A O 1
ATOM 2161 N N . ILE B 1 95 ? 11.52936 23.54285 -12.04068 1.000 38.67708 914 ILE A N 1
ATOM 2162 C CA . ILE B 1 95 ? 10.18389 23.04810 -12.31066 1.000 49.80861 914 ILE A CA 1
ATOM 2163 C C . ILE B 1 95 ? 9.85359 23.38032 -13.76078 1.000 40.03553 914 ILE A C 1
ATOM 2164 O O . ILE B 1 95 ? 9.94269 24.54364 -14.16992 1.000 39.57133 914 ILE A O 1
ATOM 2169 N N . MET B 1 96 ? 9.49363 22.36544 -14.53900 1.000 47.26319 915 MET A N 1
ATOM 2170 C CA . MET B 1 96 ? 9.25980 22.52576 -15.96714 1.000 46.50289 915 MET A CA 1
ATOM 2171 C C . MET B 1 96 ? 7.83895 22.12587 -16.33762 1.000 49.03052 915 MET A C 1
ATOM 2172 O O . MET B 1 96 ? 7.27851 21.18327 -15.76882 1.000 44.70246 915 MET A O 1
ATOM 2177 N N . VAL B 1 97 ? 7.25158 22.86268 -17.27619 1.000 43.50032 916 VAL A N 1
ATOM 2178 C CA . VAL B 1 97 ? 6.03671 22.44130 -17.96485 1.000 45.60562 916 VAL A CA 1
ATOM 2179 C C . VAL B 1 97 ? 6.42966 22.09683 -19.39438 1.000 43.18667 916 VAL A C 1
ATOM 2180 O O . VAL B 1 97 ? 6.84106 22.97239 -20.16658 1.000 46.68164 916 VAL A O 1
ATOM 2184 N N . ASN B 1 98 ? 6.31931 20.81869 -19.73877 1.000 54.24686 917 ASN A N 1
ATOM 2185 C CA . ASN B 1 98 ? 6.75200 20.32255 -21.03851 1.000 68.96410 917 ASN A CA 1
ATOM 2186 C C . ASN B 1 98 ? 5.72359 20.68670 -22.10057 1.000 57.86288 917 ASN A C 1
ATOM 2187 O O . ASN B 1 98 ? 4.55229 20.30671 -22.00287 1.000 72.62553 917 ASN A O 1
ATOM 2192 N N . GLY B 1 99 ? 6.15803 21.43692 -23.09990 1.000 63.60973 918 GLY A N 1
ATOM 2193 C CA . GLY B 1 99 ? 5.30484 21.77997 -24.21009 1.000 61.50563 918 GLY A CA 1
ATOM 2194 C C . GLY B 1 99 ? 6.15070 22.13492 -25.40825 1.000 61.08036 918 GLY A C 1
ATOM 2195 O O . GLY B 1 99 ? 7.36519 21.92478 -25.42078 1.000 69.90319 918 GLY A O 1
ATOM 2196 N N . SER B 1 100 ? 5.48755 22.65616 -26.43130 1.000 65.36065 919 SER A N 1
ATOM 2197 C CA . SER B 1 100 ? 6.15905 23.20217 -27.60659 1.000 74.82286 919 SER A CA 1
ATOM 2198 C C . SER B 1 100 ? 5.69335 24.64514 -27.73226 1.000 70.38728 919 SER A C 1
ATOM 2199 O O . SER B 1 100 ? 4.79157 24.96228 -28.50962 1.000 79.62469 919 SER A O 1
ATOM 2202 N N . PHE B 1 101 ? 6.30811 25.52087 -26.94232 1.000 71.12874 920 PHE A N 1
ATOM 2203 C CA . PHE B 1 101 ? 5.89884 26.91447 -26.87712 1.000 63.52278 920 PHE A CA 1
ATOM 2204 C C . PHE B 1 101 ? 6.59372 27.77603 -27.91908 1.000 68.55612 920 PHE A C 1
ATOM 2205 O O . PHE B 1 101 ? 6.29551 28.97089 -28.01589 1.000 67.71969 920 PHE A O 1
ATOM 2213 N N . ASN B 1 102 ? 7.49708 27.19925 -28.70840 1.000 72.50402 921 ASN A N 1
ATOM 2214 C CA . ASN B 1 102 ? 8.03553 27.88342 -29.88011 1.000 68.33940 921 ASN A CA 1
ATOM 2215 C C . ASN B 1 102 ? 7.17865 27.61772 -31.10528 1.000 60.58927 921 ASN A C 1
ATOM 2216 O O . ASN B 1 102 ? 7.68399 27.34224 -32.19593 1.000 73.16309 921 ASN A O 1
ATOM 2221 N N . ASP B 1 103 ? 5.86043 27.69832 -30.92776 1.000 70.98759 922 ASP A N 1
ATO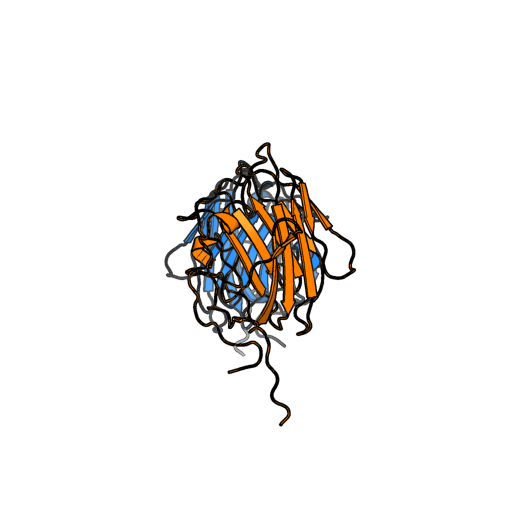M 2222 C CA . ASP B 1 103 ? 4.87961 27.46865 -31.97810 1.000 60.82757 922 ASP A CA 1
ATOM 2223 C C . ASP B 1 103 ? 4.31798 28.76395 -32.54840 1.000 68.61275 922 ASP A C 1
ATOM 2224 O O . ASP B 1 103 ? 3.30630 28.72970 -33.25371 1.000 57.00650 922 ASP A O 1
ATOM 2229 N N . GLY B 1 104 ? 4.92227 29.90545 -32.22521 1.000 73.04001 923 GLY A N 1
ATOM 2230 C CA . GLY B 1 104 ? 4.47525 31.16298 -32.78858 1.000 72.20471 923 GLY A CA 1
ATOM 2231 C C . GLY B 1 104 ? 3.15640 31.68242 -32.26570 1.000 74.85659 923 GLY A C 1
ATOM 2232 O O . GLY B 1 104 ? 2.51993 32.50281 -32.93257 1.000 77.92382 923 GLY A O 1
ATOM 2233 N N . ARG B 1 105 ? 2.72098 31.22967 -31.09344 1.000 69.29990 924 ARG A N 1
ATOM 2234 C CA . ARG B 1 105 ? 1.52850 31.75411 -30.44798 1.000 62.65820 924 ARG A CA 1
ATOM 2235 C C . ARG B 1 105 ? 1.88943 32.33792 -29.09013 1.000 50.38022 924 ARG A C 1
ATOM 2236 O O . ARG B 1 105 ? 2.91608 31.99510 -28.49997 1.000 51.56760 924 ARG A O 1
ATOM 2244 N N . TRP B 1 106 ? 1.03268 33.23413 -28.60530 1.000 50.46297 925 TRP A N 1
ATOM 2245 C CA . TRP B 1 106 ? 1.19735 33.77555 -27.26375 1.000 46.69997 925 TRP A CA 1
ATOM 2246 C C . TRP B 1 106 ? 0.90540 32.69216 -26.23442 1.000 43.34663 925 TRP A C 1
ATOM 2247 O O . TRP B 1 106 ? -0.02293 31.89295 -26.39324 1.000 49.44420 925 TRP A O 1
ATOM 2258 N N . HIS B 1 107 ? 1.70962 32.66051 -25.18050 1.000 39.29480 926 HIS A N 1
ATOM 2259 C CA . HIS B 1 107 ? 1.49776 31.74357 -24.07401 1.000 52.32027 926 HIS A CA 1
ATOM 2260 C C . HIS B 1 107 ? 1.52655 32.51120 -22.76512 1.000 46.22760 926 HIS A C 1
ATOM 2261 O O . HIS B 1 107 ? 2.27326 33.48376 -22.61040 1.000 46.88118 926 HIS A O 1
ATOM 2268 N N . ARG B 1 108 ? 0.70115 32.05874 -21.82596 1.000 42.44452 927 ARG A N 1
ATOM 2269 C CA . ARG B 1 108 ? 0.63864 32.64108 -20.49585 1.000 38.40744 927 ARG A CA 1
ATOM 2270 C C . ARG B 1 108 ? 1.35919 31.71149 -19.52888 1.000 45.56524 927 ARG A C 1
ATOM 2271 O O . ARG B 1 108 ? 1.14976 30.49281 -19.55199 1.000 45.90144 927 ARG A O 1
ATOM 2279 N N . VAL B 1 109 ? 2.23526 32.27626 -18.70616 1.000 41.51727 928 VAL A N 1
ATOM 2280 C CA . VAL B 1 109 ? 2.94414 31.50726 -17.69358 1.000 43.22556 928 VAL A CA 1
ATOM 2281 C C . VAL B 1 109 ? 2.78172 32.20522 -16.34752 1.000 41.73348 928 VAL A C 1
ATOM 2282 O O . VAL B 1 109 ? 2.93680 33.43060 -16.24762 1.000 40.58432 928 VAL A O 1
ATOM 2286 N N . LYS B 1 110 ? 2.41881 31.42767 -15.32731 1.000 42.88880 929 LYS A N 1
ATOM 2287 C CA . LYS B 1 110 ? 2.38180 31.87884 -13.94148 1.000 39.85425 929 LYS A CA 1
ATOM 2288 C C . LYS B 1 110 ? 3.39291 31.05660 -13.16007 1.000 46.22814 929 LYS A C 1
ATOM 2289 O O . LYS B 1 110 ? 3.24252 29.83756 -13.04087 1.000 39.32922 929 LYS A O 1
ATOM 2295 N N . ALA B 1 111 ? 4.41696 31.72119 -12.63429 1.000 37.95007 930 ALA A N 1
ATOM 2296 C CA . ALA B 1 111 ? 5.44274 31.08589 -11.82129 1.000 36.69118 930 ALA A CA 1
ATOM 2297 C C . ALA B 1 111 ? 5.34741 31.67597 -10.42500 1.000 37.90802 930 ALA A C 1
ATOM 2298 O O . ALA B 1 111 ? 5.42646 32.89836 -10.25498 1.000 38.29279 930 ALA A O 1
ATOM 2300 N N . VAL B 1 112 ? 5.15187 30.81377 -9.43516 1.000 38.33278 931 VAL A N 1
ATOM 2301 C CA . VAL B 1 112 ? 4.91723 31.23372 -8.06097 1.000 43.51944 931 VAL A CA 1
ATOM 2302 C C . VAL B 1 112 ? 5.85372 30.45503 -7.15283 1.000 47.66526 931 VAL A C 1
ATOM 2303 O O . VAL B 1 112 ? 6.04679 29.24641 -7.32895 1.000 39.56281 931 VAL A O 1
ATOM 2307 N N . ARG B 1 113 ? 6.42240 31.14951 -6.17230 1.000 43.19677 932 ARG A N 1
ATOM 2308 C CA . ARG B 1 113 ? 7.31862 30.54930 -5.19749 1.000 45.57182 932 ARG A CA 1
ATOM 2309 C C . ARG B 1 113 ? 6.93399 31.07714 -3.82900 1.000 46.86393 932 ARG A C 1
ATOM 2310 O O . ARG B 1 113 ? 6.70970 32.27991 -3.66874 1.000 43.67308 932 ARG A O 1
ATOM 2318 N N . ASP B 1 114 ? 6.84285 30.17353 -2.85777 1.000 48.03668 933 ASP A N 1
ATOM 2319 C CA . ASP B 1 114 ? 6.55384 30.51461 -1.46811 1.000 52.24043 933 ASP A CA 1
ATOM 2320 C C . ASP B 1 114 ? 7.58089 29.76694 -0.62601 1.000 49.00877 933 ASP A C 1
ATOM 2321 O O . ASP B 1 114 ? 7.46929 28.55110 -0.44452 1.000 46.02886 933 ASP A O 1
ATOM 2326 N N . GLY B 1 115 ? 8.58172 30.48861 -0.12701 1.000 42.46087 934 GLY A N 1
ATOM 2327 C CA . GLY B 1 115 ? 9.67851 29.82371 0.55551 1.000 48.04168 934 GLY A CA 1
ATOM 2328 C C . GLY B 1 115 ? 10.41748 28.92039 -0.41212 1.000 57.24326 934 GLY A C 1
ATOM 2329 O O . GLY B 1 115 ? 10.84760 29.34503 -1.49210 1.000 48.59194 934 GLY A O 1
ATOM 2330 N N . GLN B 1 116 ? 10.56668 27.65151 -0.02330 1.000 46.79100 935 GLN A N 1
ATOM 2331 C CA . GLN B 1 116 ? 11.23284 26.66378 -0.86327 1.000 44.33392 935 GLN A CA 1
ATOM 2332 C C . GLN B 1 116 ? 10.32919 26.11678 -1.95663 1.000 41.59596 935 GLN A C 1
ATOM 2333 O O . GLN B 1 116 ? 10.83489 25.59593 -2.95627 1.000 40.18158 935 GLN A O 1
ATOM 2339 N N . SER B 1 117 ? 9.01451 26.17586 -1.76648 1.000 40.78485 936 SER A N 1
ATOM 2340 C CA . SER B 1 117 ? 8.06842 25.49533 -2.64093 1.000 48.54126 936 SER A CA 1
ATOM 2341 C C . SER B 1 117 ? 7.71074 26.37247 -3.83154 1.000 49.60527 936 SER A C 1
ATOM 2342 O O . SER B 1 117 ? 7.40399 27.55648 -3.66865 1.000 43.91512 936 SER A O 1
ATOM 2345 N N . GLY B 1 118 ? 7.74941 25.78399 -5.02740 1.000 42.92300 937 GLY A N 1
ATOM 2346 C CA . GLY B 1 118 ? 7.45857 26.51454 -6.23547 1.000 37.30344 937 GLY A CA 1
ATOM 2347 C C . GLY B 1 118 ? 6.38789 25.82082 -7.06243 1.000 40.33565 937 GLY A C 1
ATOM 2348 O O . GLY B 1 118 ? 6.14851 24.61877 -6.93784 1.000 38.72899 937 GLY A O 1
ATOM 2349 N N . LYS B 1 119 ? 5.75942 26.61478 -7.92447 1.000 40.39925 938 LYS A N 1
ATOM 2350 C CA . LYS B 1 119 ? 4.67835 26.14538 -8.77838 1.000 38.24884 938 LYS A CA 1
ATOM 2351 C C . LYS B 1 119 ? 4.71758 26.92256 -10.08481 1.000 39.55587 938 LYS A C 1
ATOM 2352 O O . LYS B 1 119 ? 4.91791 28.13925 -10.08188 1.000 39.86479 938 LYS A O 1
ATOM 2358 N N . ILE B 1 120 ? 4.52460 26.22238 -11.19979 1.000 44.80318 939 ILE A N 1
ATOM 2359 C CA . ILE B 1 120 ? 4.47691 26.86376 -12.50689 1.000 41.35755 939 ILE A CA 1
ATOM 2360 C C . ILE B 1 120 ? 3.28618 26.31076 -13.27561 1.000 42.48897 939 ILE A C 1
ATOM 2361 O O . ILE B 1 120 ? 3.05419 25.09686 -13.29114 1.000 39.07016 939 ILE A O 1
ATOM 2366 N N . THR B 1 121 ? 2.51429 27.20673 -13.88214 1.000 41.50722 940 THR A N 1
ATOM 2367 C CA A THR B 1 121 ? 1.40094 26.80827 -14.72384 0.096 43.27839 940 THR A CA 1
ATOM 2368 C CA B THR B 1 121 ? 1.34940 26.86693 -14.69133 0.904 43.23500 940 THR A CA 1
ATOM 2369 C C . THR B 1 121 ? 1.47974 27.57908 -16.03107 1.000 44.62582 940 THR A C 1
ATOM 2370 O O . THR B 1 121 ? 1.78505 28.77606 -16.05656 1.000 40.42376 940 THR A O 1
ATOM 2377 N N . VAL B 1 122 ? 1.24811 26.86186 -17.12655 1.000 42.41227 941 VAL A N 1
ATOM 2378 C CA . VAL B 1 122 ? 1.35384 27.41956 -18.46958 1.000 43.53735 941 VAL A CA 1
ATOM 2379 C C . VAL B 1 122 ? 0.06469 27.12505 -19.21793 1.000 50.82768 941 VAL A C 1
ATOM 2380 O O . VAL B 1 122 ? -0.36151 25.96697 -19.29070 1.000 44.41466 941 VAL A O 1
ATOM 2384 N N . ASP B 1 123 ? -0.54891 28.17129 -19.77389 1.000 43.61687 942 ASP A N 1
ATOM 2385 C CA . ASP B 1 123 ? -1.77978 28.06337 -20.56979 1.000 55.72559 942 ASP A CA 1
ATOM 2386 C C . ASP B 1 123 ? -2.79999 27.27385 -19.74906 1.000 58.96063 942 ASP A C 1
ATOM 2387 O O . ASP B 1 123 ? -3.08796 27.65834 -18.60691 1.000 58.86652 942 ASP A O 1
ATOM 2392 N N . ASP B 1 124 ? -3.36012 26.18584 -20.27438 1.000 62.62047 943 ASP A N 1
ATOM 2393 C CA . ASP B 1 124 ? -4.29049 25.34463 -19.53415 1.000 73.51271 943 ASP A CA 1
ATOM 2394 C C . ASP B 1 124 ? -3.70335 23.97968 -19.19799 1.000 70.99403 943 ASP A C 1
ATOM 2395 O O . ASP B 1 124 ? -4.43861 23.09587 -18.74431 1.000 75.85872 943 ASP A O 1
ATOM 2400 N N . TYR B 1 125 ? -2.40437 23.78150 -19.41612 1.000 61.09375 944 TYR A N 1
ATOM 2401 C CA . TYR B 1 125 ? -1.77314 22.53595 -19.01529 1.000 61.33221 944 TYR A CA 1
ATOM 2402 C C . TYR B 1 125 ? -1.79617 22.39604 -17.49962 1.000 56.34573 944 TYR A C 1
ATOM 2403 O O . TYR B 1 125 ? -1.95337 23.37155 -16.75927 1.000 55.29471 944 TYR A O 1
ATOM 2412 N N . GLY B 1 126 ? -1.63789 21.15681 -17.04331 1.000 58.84059 945 GLY A N 1
ATOM 2413 C CA . GLY B 1 126 ? -1.61239 20.90033 -15.61629 1.000 57.17262 945 GLY A CA 1
ATOM 2414 C C . GLY B 1 126 ? -0.39680 21.54889 -14.97647 1.000 62.87879 945 GLY A C 1
ATOM 2415 O O . GLY B 1 126 ? 0.71179 21.50982 -15.51390 1.000 60.87914 945 GLY A O 1
ATOM 2416 N N . ALA B 1 127 ? -0.61713 22.16781 -13.82062 1.000 45.38002 946 ALA A N 1
ATOM 2417 C CA . ALA B 1 127 ? 0.46684 22.82288 -13.10650 1.000 46.52266 946 ALA A CA 1
ATOM 2418 C C . ALA B 1 127 ? 1.48878 21.79811 -12.62612 1.000 51.82845 946 ALA A C 1
ATOM 2419 O O . ALA B 1 127 ? 1.17754 20.62254 -12.41541 1.000 48.80524 946 ALA A O 1
ATOM 2421 N N . ARG B 1 128 ? 2.72575 22.25520 -12.47188 1.000 45.15893 947 ARG A N 1
ATOM 2422 C CA . ARG B 1 128 ? 3.81477 21.43989 -11.95966 1.000 44.08754 947 ARG A CA 1
ATOM 2423 C C . ARG B 1 128 ? 4.42609 22.13468 -10.75412 1.000 42.88468 947 ARG A C 1
ATOM 2424 O O . ARG B 1 128 ? 4.54990 23.36325 -10.73419 1.000 39.47539 947 ARG A O 1
ATOM 2432 N N . THR B 1 129 ? 4.80428 21.34573 -9.75219 1.000 37.90474 948 THR A N 1
ATOM 2433 C CA . THR B 1 129 ? 5.33010 21.85922 -8.49771 1.000 45.31104 948 THR A CA 1
ATOM 2434 C C . THR B 1 129 ? 6.70794 21.27606 -8.21008 1.000 44.45238 948 THR A C 1
ATOM 2435 O O . THR B 1 129 ? 7.12780 20.27886 -8.80243 1.000 47.17309 948 THR A O 1
ATOM 2439 N N . GLY B 1 130 ? 7.40512 21.92014 -7.28285 1.000 43.01943 949 GLY A N 1
ATOM 2440 C CA . GLY B 1 130 ? 8.73773 21.50028 -6.89471 1.000 41.04113 949 GLY A CA 1
ATOM 2441 C C . GLY B 1 130 ? 9.14694 22.22932 -5.63506 1.000 46.10317 949 GLY A C 1
ATOM 2442 O O . GLY B 1 130 ? 8.39970 23.04614 -5.09101 1.000 42.29084 949 GLY A O 1
ATOM 2443 N N . LYS B 1 131 ? 10.35318 21.91872 -5.17146 1.000 37.48365 950 LYS A N 1
ATOM 2444 C CA . LYS B 1 131 ? 10.83494 22.43428 -3.89881 1.000 41.33322 950 LYS A CA 1
ATOM 2445 C C . LYS B 1 131 ? 12.35306 22.47525 -3.94395 1.000 43.05892 950 LYS A C 1
ATOM 2446 O O . LYS B 1 131 ? 12.98629 21.48197 -4.31159 1.000 45.94464 950 LYS A O 1
ATOM 2452 N N . SER B 1 132 ? 12.92770 23.61398 -3.56964 1.000 37.71778 951 SER A N 1
ATOM 2453 C CA . SER B 1 132 ? 14.37753 23.73292 -3.53606 1.000 42.27741 951 SER A CA 1
ATOM 2454 C C . SER B 1 132 ? 14.96409 22.86672 -2.41963 1.000 42.24778 951 SER A C 1
ATOM 2455 O O . SER B 1 132 ? 14.36687 22.74432 -1.34601 1.000 45.15430 951 SER A O 1
ATOM 2458 N N . PRO B 1 133 ? 16.11559 22.23843 -2.65545 1.000 45.66606 952 PRO A N 1
ATOM 2459 C CA . PRO B 1 133 ? 16.72548 21.38332 -1.62813 1.000 42.67882 952 PRO A CA 1
ATOM 2460 C C . PRO B 1 133 ? 17.33025 22.20219 -0.49763 1.000 45.81524 952 PRO A C 1
ATOM 2461 O O . PRO B 1 133 ? 17.41199 23.42993 -0.54293 1.000 51.09782 952 PRO A O 1
ATOM 2465 N N . GLY B 1 134 ? 17.74655 21.49226 0.54870 1.000 54.71510 953 GLY A N 1
ATOM 2466 C CA . GLY B 1 134 ? 18.33162 22.16224 1.68912 1.000 50.60939 953 GLY A CA 1
ATOM 2467 C C . GLY B 1 134 ? 17.26004 22.86033 2.51219 1.000 47.52018 953 GLY A C 1
ATOM 2468 O O . GLY B 1 134 ? 16.06081 22.63218 2.35519 1.000 52.71781 953 GLY A O 1
ATOM 2469 N N . MET B 1 135 ? 17.72572 23.73727 3.40674 1.000 53.11818 954 MET A N 1
ATOM 2470 C CA . MET B 1 135 ? 16.85802 24.42095 4.35795 1.000 60.69154 954 MET A CA 1
ATOM 2471 C C . MET B 1 135 ? 16.60249 25.89232 4.04447 1.000 56.60898 954 MET A C 1
ATOM 2472 O O . MET B 1 135 ? 15.74235 26.49703 4.69220 1.000 56.36654 954 MET A O 1
ATOM 2477 N N . MET B 1 136 ? 17.30648 26.48028 3.07754 1.000 58.35370 955 MET A N 1
ATOM 2478 C CA . MET B 1 136 ? 17.13960 27.89914 2.76997 1.000 59.86606 955 MET A CA 1
ATOM 2479 C C . MET B 1 136 ? 15.73685 28.19622 2.24329 1.000 62.93644 955 MET A C 1
ATOM 2480 O O . MET B 1 136 ? 15.23308 27.49267 1.36347 1.000 58.20695 955 MET A O 1
ATOM 2485 N N . ARG B 1 137 ? 15.12409 29.27480 2.74899 1.000 55.32809 956 ARG A N 1
ATOM 2486 C CA . ARG B 1 137 ? 13.76883 29.66291 2.36161 1.000 59.17978 956 ARG A CA 1
ATOM 2487 C C . ARG B 1 137 ? 13.63306 31.06762 1.77999 1.000 58.25123 956 ARG A C 1
ATOM 2488 O O . ARG B 1 137 ? 12.51648 31.45029 1.41175 1.000 52.39572 956 ARG A O 1
ATOM 2496 N N . GLN B 1 138 ? 14.69857 31.86152 1.70505 1.000 61.65218 957 GLN A N 1
ATOM 2497 C CA . GLN B 1 138 ? 14.56958 33.25857 1.30698 1.000 50.93047 957 GLN A CA 1
ATOM 2498 C C . GLN B 1 138 ? 15.43803 33.55975 0.09528 1.000 49.55392 957 GLN A C 1
ATOM 2499 O O . GLN B 1 138 ? 16.59650 33.13301 0.02626 1.000 50.65760 957 GLN A O 1
ATOM 2505 N N . LEU B 1 139 ? 14.85963 34.29610 -0.85849 1.000 54.32483 958 LEU A N 1
ATOM 2506 C CA . LEU B 1 139 ? 15.58684 34.81879 -2.01306 1.000 47.00613 958 LEU A CA 1
ATOM 2507 C C . LEU B 1 139 ? 16.30228 36.10024 -1.60887 1.000 47.35044 958 LEU A C 1
ATOM 2508 O O . LEU B 1 139 ? 15.66638 37.14654 -1.44148 1.000 46.82039 958 LEU A O 1
ATOM 2513 N N . ASN B 1 140 ? 17.62635 36.03514 -1.51199 1.000 52.02589 959 ASN A N 1
ATOM 2514 C CA . ASN B 1 140 ? 18.46202 37.16829 -1.11918 1.000 52.30985 959 ASN A CA 1
ATOM 2515 C C . ASN B 1 140 ? 19.35714 37.50624 -2.30483 1.000 55.59938 959 ASN A C 1
ATOM 2516 O O . ASN B 1 140 ? 20.41538 36.89606 -2.48794 1.000 62.88505 959 ASN A O 1
ATOM 2521 N N . ILE B 1 141 ? 18.92192 38.46759 -3.11542 1.000 53.82919 960 ILE A N 1
ATOM 2522 C CA . ILE B 1 141 ? 19.57751 38.80336 -4.37206 1.000 50.90178 960 ILE A CA 1
ATOM 2523 C C . ILE B 1 141 ? 19.81859 40.30603 -4.42139 1.000 55.37625 960 ILE A C 1
ATOM 2524 O O . ILE B 1 141 ? 18.97351 41.09606 -3.98627 1.000 50.95208 960 ILE A O 1
ATOM 2529 N N . ASN B 1 142 ? 20.97565 40.69971 -4.95005 1.000 55.64177 961 ASN A N 1
ATOM 2530 C CA . ASN B 1 142 ? 21.36200 42.10229 -5.01843 1.000 58.46446 961 ASN A CA 1
ATOM 2531 C C . ASN B 1 142 ? 21.42160 42.64461 -6.44002 1.000 53.77462 961 ASN A C 1
ATOM 2532 O O . ASN B 1 142 ? 21.67705 43.83883 -6.61950 1.000 62.88045 961 ASN A O 1
ATOM 2537 N N . GLY B 1 143 ? 21.19578 41.80906 -7.45214 1.000 56.50521 962 GLY A N 1
ATOM 2538 C CA . GLY B 1 143 ? 21.30532 42.25739 -8.82357 1.000 53.63772 962 GLY A CA 1
ATOM 2539 C C . GLY B 1 143 ? 20.05656 42.95094 -9.34241 1.000 52.37346 962 GLY A C 1
ATOM 2540 O O . GLY B 1 143 ? 18.99659 42.96910 -8.71766 1.000 57.37163 962 GLY A O 1
ATOM 2541 N N . ALA B 1 144 ? 20.20244 43.54971 -10.51963 1.000 52.88192 963 ALA A N 1
ATOM 2542 C CA . ALA B 1 144 ? 19.05756 44.11344 -11.21413 1.000 43.86209 963 ALA A CA 1
ATOM 2543 C C . ALA B 1 144 ? 18.18271 43.00154 -11.79120 1.000 42.61625 963 ALA A C 1
ATOM 2544 O O . ALA B 1 144 ? 18.60591 41.85105 -11.94862 1.000 44.30502 963 ALA A O 1
ATOM 2546 N N . LEU B 1 145 ? 16.94875 43.36587 -12.12354 1.000 41.32066 964 LEU A N 1
ATOM 2547 C CA . LEU B 1 145 ? 16.01594 42.45102 -12.76322 1.000 37.65465 964 LEU A CA 1
ATOM 2548 C C . LEU B 1 145 ? 16.17656 42.53533 -14.27453 1.000 42.42462 964 LEU A C 1
ATOM 2549 O O . LEU B 1 145 ? 16.19251 43.63192 -14.84285 1.000 39.94039 964 LEU A O 1
ATOM 2554 N N . TYR B 1 146 ? 16.30274 41.38037 -14.91980 1.000 37.60628 965 TYR A N 1
ATOM 2555 C CA . TYR B 1 146 ? 16.46056 41.30542 -16.36413 1.000 40.91194 965 TYR A CA 1
ATOM 2556 C C . TYR B 1 146 ? 15.30083 40.52944 -16.96927 1.000 44.60799 965 TYR A C 1
ATOM 2557 O O . TYR B 1 146 ? 14.84752 39.52765 -16.40379 1.000 39.76750 965 TYR A O 1
ATOM 2566 N N . VAL B 1 147 ? 14.84368 40.98709 -18.13327 1.000 37.60287 966 VAL A N 1
ATOM 2567 C CA . VAL B 1 147 ? 13.72879 40.38418 -18.85571 1.000 37.58752 966 VAL A CA 1
ATOM 2568 C C . VAL B 1 147 ? 14.17327 40.10780 -20.28852 1.000 46.23303 966 VAL A C 1
ATOM 2569 O O . VAL B 1 147 ? 14.79859 40.96491 -20.92411 1.000 43.72548 966 VAL A O 1
ATOM 2573 N N . GLY B 1 148 ? 13.87290 38.90488 -20.78643 1.000 43.88295 967 GLY A N 1
ATOM 2574 C CA . GLY B 1 148 ? 14.15456 38.55278 -22.16352 1.000 37.45378 967 GLY A CA 1
ATOM 2575 C C . GLY B 1 148 ? 15.59681 38.20813 -22.45931 1.000 44.38186 967 GLY A C 1
ATOM 2576 O O . GLY B 1 148 ? 15.91473 37.87413 -23.60789 1.000 47.22461 967 GLY A O 1
ATOM 2577 N N . GLY B 1 149 ? 16.46946 38.27125 -21.46629 1.000 39.76203 968 GLY A N 1
ATOM 2578 C CA . GLY B 1 149 ? 17.89184 38.10573 -21.67063 1.000 39.53461 968 GLY A CA 1
ATOM 2579 C C . GLY B 1 149 ? 18.61747 38.80770 -20.54132 1.000 41.05246 968 GLY A C 1
ATOM 2580 O O . GLY B 1 149 ? 18.00680 39.21093 -19.55485 1.000 44.75277 968 GLY A O 1
ATOM 2581 N N . MET B 1 150 ? 19.92985 38.95016 -20.70821 1.000 44.58266 969 MET A N 1
ATOM 2582 C CA . MET B 1 150 ? 20.70357 39.69973 -19.72393 1.000 48.67676 969 MET A CA 1
ATOM 2583 C C . MET B 1 150 ? 22.11707 39.92542 -20.23503 1.000 52.84535 969 MET A C 1
ATOM 2584 O O . MET B 1 150 ? 22.56671 39.29027 -21.19311 1.000 52.33725 969 MET A O 1
ATOM 2589 N N . LYS B 1 151 ? 22.79987 40.86235 -19.58345 1.000 51.78716 970 LYS A N 1
ATOM 2590 C CA . LYS B 1 151 ? 24.19986 41.13221 -19.87254 1.000 58.06933 970 LYS A CA 1
ATOM 2591 C C . LYS B 1 151 ? 25.06334 39.99796 -19.33392 1.000 57.28093 970 LYS A C 1
ATOM 2592 O O . LYS B 1 151 ? 24.88888 39.56698 -18.18954 1.000 57.15692 970 LYS A O 1
ATOM 2598 N N . GLU B 1 152 ? 25.98717 39.51244 -20.16298 1.000 55.22928 971 GLU A N 1
ATOM 2599 C CA . GLU B 1 152 ? 26.88062 38.40802 -19.81171 1.000 59.74952 971 GLU A CA 1
ATOM 2600 C C . GLU B 1 152 ? 26.08216 37.21714 -19.28232 1.000 61.27246 971 GLU A C 1
ATOM 2601 O O . GLU B 1 152 ? 26.24125 36.77250 -18.14307 1.000 62.53360 971 GLU A O 1
ATOM 2607 N N . ILE B 1 153 ? 25.19900 36.71221 -20.14469 1.000 53.82910 972 ILE A N 1
ATOM 2608 C CA . ILE B 1 153 ? 24.20937 35.73382 -19.70889 1.000 48.51141 972 ILE A CA 1
ATOM 2609 C C . ILE B 1 153 ? 24.87636 34.42026 -19.30088 1.000 49.21600 972 ILE A C 1
ATOM 2610 O O . ILE B 1 153 ? 24.48466 33.79803 -18.30747 1.000 44.06504 972 ILE A O 1
ATOM 2615 N N . ALA B 1 154 ? 25.90968 33.99329 -20.03284 1.000 47.89710 973 ALA A N 1
ATOM 2616 C CA . ALA B 1 154 ? 26.54809 32.71114 -19.73729 1.000 59.13926 973 ALA A CA 1
ATOM 2617 C C . ALA B 1 154 ? 27.19279 32.72471 -18.35782 1.000 57.15922 973 ALA A C 1
ATOM 2618 O O . ALA B 1 154 ? 27.03637 31.77911 -17.57631 1.000 55.66483 973 ALA A O 1
ATOM 2620 N N . LEU B 1 155 ? 27.94203 33.78638 -18.05247 1.000 60.54801 974 LEU A N 1
ATOM 2621 C CA . LEU B 1 155 ? 28.55539 33.92014 -16.73613 1.000 51.23245 974 LEU A CA 1
ATOM 2622 C C . LEU B 1 155 ? 27.50567 33.89768 -15.63360 1.000 58.90448 974 LEU A C 1
ATOM 2623 O O . LEU B 1 155 ? 27.61470 33.12862 -14.67229 1.000 63.43184 974 LEU A O 1
ATOM 2628 N N . HIS B 1 156 ? 26.46396 34.71803 -15.76744 1.000 61.34699 975 HIS A N 1
ATOM 2629 C CA . HIS B 1 156 ? 25.53227 34.90463 -14.66470 1.000 59.08192 975 HIS A CA 1
ATOM 2630 C C . HIS B 1 156 ? 24.55920 33.74706 -14.48827 1.000 62.23324 975 HIS A C 1
ATOM 2631 O O . HIS B 1 156 ? 24.05279 33.55742 -13.37925 1.000 62.92834 975 HIS A O 1
ATOM 2638 N N . THR B 1 157 ? 24.31798 32.93891 -15.51839 1.000 50.76781 976 THR A N 1
ATOM 2639 C CA . THR B 1 157 ? 23.40907 31.80953 -15.37641 1.000 55.94559 976 THR A CA 1
ATOM 2640 C C . THR B 1 157 ? 24.13875 30.47924 -15.24775 1.000 55.83857 976 THR A C 1
ATOM 2641 O O . THR B 1 157 ? 23.49509 29.42802 -15.32303 1.000 48.86962 976 THR A O 1
ATOM 2645 N N . ASN B 1 158 ? 25.45862 30.50086 -15.04893 1.000 53.79675 977 ASN A N 1
ATOM 2646 C CA . ASN B 1 158 ? 26.26438 29.28028 -14.94798 1.000 53.37675 977 ASN A CA 1
ATOM 2647 C C . ASN B 1 158 ? 26.00647 28.34719 -16.12835 1.000 54.30961 977 ASN A C 1
ATOM 2648 O O . ASN B 1 158 ? 25.76962 27.14822 -15.96578 1.000 52.69165 977 ASN A O 1
ATOM 2653 N N . ARG B 1 159 ? 26.01812 28.92148 -17.32995 1.000 48.39029 978 ARG A N 1
ATOM 2654 C CA . ARG B 1 159 ? 25.80962 28.20973 -18.58788 1.000 49.33761 978 ARG A CA 1
ATOM 2655 C C . ARG B 1 159 ? 24.42784 27.57157 -18.68304 1.000 54.13570 978 ARG A C 1
ATOM 2656 O O . ARG B 1 159 ? 24.19900 26.73435 -19.56349 1.000 54.61614 978 ARG A O 1
ATOM 2664 N N . GLN B 1 160 ? 23.49288 27.94261 -17.80350 1.000 48.96550 979 GLN A N 1
ATOM 2665 C CA . GLN B 1 160 ? 22.12781 27.44761 -17.94488 1.000 50.82300 979 GLN A CA 1
ATOM 2666 C C . GLN B 1 160 ? 21.43930 28.07409 -19.15018 1.000 60.83496 979 GLN A C 1
ATOM 2667 O O . GLN B 1 160 ? 20.57204 27.44598 -19.76938 1.000 55.41671 979 GLN A O 1
ATOM 2673 N N . TYR B 1 161 ? 21.79559 29.31075 -19.48425 1.000 54.33341 980 TYR A N 1
ATOM 2674 C CA . TYR B 1 161 ? 21.29888 29.96869 -20.68002 1.000 49.33727 980 TYR A CA 1
ATOM 2675 C C . TYR B 1 161 ? 22.46372 30.62449 -21.40694 1.000 52.76270 980 TYR A C 1
ATOM 2676 O O . TYR B 1 161 ? 23.32822 31.24353 -20.77938 1.000 53.01633 980 TYR A O 1
ATOM 2685 N N . MET B 1 162 ? 22.48894 30.46860 -22.73366 1.000 52.34071 981 MET A N 1
ATOM 2686 C CA . MET B 1 162 ? 23.48093 31.11254 -23.58397 1.000 51.13196 981 MET A CA 1
ATOM 2687 C C . MET B 1 162 ? 22.91694 32.26066 -24.39804 1.000 48.61844 981 MET A C 1
ATOM 2688 O O . MET B 1 162 ? 23.69111 33.09479 -24.87381 1.000 53.66118 981 MET A O 1
ATOM 2693 N N . ARG B 1 163 ? 21.60017 32.32358 -24.57165 1.000 47.56275 982 ARG A N 1
ATOM 2694 C CA . ARG B 1 163 ? 20.97643 33.39474 -25.32698 1.000 52.42195 982 ARG A CA 1
ATOM 2695 C C . ARG B 1 163 ? 19.69622 33.82254 -24.62791 1.000 50.38302 982 ARG A C 1
ATOM 2696 O O . ARG B 1 163 ? 19.05381 33.03534 -23.92748 1.000 47.71321 982 ARG A O 1
ATOM 2704 N N . GLY B 1 164 ? 19.33992 35.08473 -24.81968 1.000 50.14500 983 GLY A N 1
ATOM 2705 C CA . GLY B 1 164 ? 18.06069 35.57870 -24.37567 1.000 45.53046 983 GLY A CA 1
ATOM 2706 C C . GLY B 1 164 ? 16.94795 35.08039 -25.27468 1.000 46.19183 983 GLY A C 1
ATOM 2707 O O . GLY B 1 164 ? 17.14931 34.32519 -26.22766 1.000 44.13654 983 GLY A O 1
ATOM 2708 N N . LEU B 1 165 ? 15.73909 35.53083 -24.95760 1.000 45.46678 984 LEU A N 1
ATOM 2709 C CA . LEU B 1 165 ? 14.57516 35.17705 -25.75505 1.000 39.09965 984 LEU A CA 1
ATOM 2710 C C . LEU B 1 165 ? 14.73953 35.64440 -27.19730 1.000 40.86896 984 LEU A C 1
ATOM 2711 O O . LEU B 1 165 ? 15.30586 36.70591 -27.46650 1.000 43.69781 984 LEU A O 1
ATOM 2716 N N . VAL B 1 166 ? 14.26191 34.83049 -28.12848 1.000 40.02093 985 VAL A N 1
ATOM 2717 C CA . VAL B 1 166 ? 14.02787 35.26026 -29.49933 1.000 38.41004 985 VAL A CA 1
ATOM 2718 C C . VAL B 1 166 ? 12.51504 35.28937 -29.66210 1.000 44.37432 985 VAL A C 1
ATOM 2719 O O . VAL B 1 166 ? 11.88004 34.24966 -29.87257 1.000 46.43186 985 VAL A O 1
ATOM 2723 N N . GLY B 1 167 ? 11.93074 36.47361 -29.53853 1.000 36.88890 986 GLY A N 1
ATOM 2724 C CA . GLY B 1 167 ? 10.48631 36.59944 -29.56860 1.000 43.70188 986 GLY A CA 1
ATOM 2725 C C . GLY B 1 167 ? 10.04583 37.88382 -28.88759 1.000 46.65059 986 GLY A C 1
ATOM 2726 O O . GLY B 1 167 ? 10.80299 38.84828 -28.80006 1.000 43.36349 986 GLY A O 1
ATOM 2727 N N . CYS B 1 168 ? 8.80650 37.86139 -28.40838 1.000 42.64049 987 CYS A N 1
ATOM 2728 C CA . CYS B 1 168 ? 8.17598 39.03095 -27.82259 1.000 41.43897 987 CYS A CA 1
ATOM 2729 C C . CYS B 1 168 ? 7.61780 38.69825 -26.44644 1.000 38.94876 987 CYS A C 1
ATOM 2730 O O . CYS B 1 168 ? 7.29797 37.54415 -26.14427 1.000 39.45003 987 CYS A O 1
ATOM 2733 N N . ILE B 1 169 ? 7.50755 39.72988 -25.61504 1.000 42.34398 988 ILE A N 1
ATOM 2734 C CA . ILE B 1 169 ? 6.86556 39.64563 -24.30874 1.000 35.90556 988 ILE A CA 1
ATOM 2735 C C . ILE B 1 169 ? 5.86442 40.78583 -24.22953 1.000 43.69156 988 ILE A C 1
ATOM 2736 O O . ILE B 1 169 ? 6.25211 41.95890 -24.27599 1.000 36.58899 988 ILE A O 1
ATOM 2741 N N . SER B 1 170 ? 4.58357 40.44495 -24.12147 1.000 35.87028 989 SER A N 1
ATOM 2742 C CA . SER B 1 170 ? 3.52469 41.44375 -24.14420 1.000 39.35104 989 SER A CA 1
ATOM 2743 C C . SER B 1 170 ? 3.08612 41.87946 -22.75536 1.000 41.38072 989 SER A C 1
ATOM 2744 O O . SER B 1 170 ? 2.62720 43.01573 -22.59246 1.000 41.29145 989 SER A O 1
ATOM 2747 N N . HIS B 1 171 ? 3.21807 41.00628 -21.75600 1.000 39.03419 990 HIS A N 1
ATOM 2748 C CA . HIS B 1 171 ? 2.70846 41.26131 -20.41634 1.000 37.96627 990 HIS A CA 1
ATOM 2749 C C . HIS B 1 171 ? 3.67997 40.71559 -19.38624 1.000 39.52781 990 HIS A C 1
ATOM 2750 O O . HIS B 1 171 ? 4.27600 39.65374 -19.58182 1.000 42.63060 990 HIS A O 1
ATOM 2757 N N . PHE B 1 172 ? 3.82632 41.44945 -18.28815 1.000 38.98531 991 PHE A N 1
ATOM 2758 C CA . PHE B 1 172 ? 4.68347 41.04357 -17.17961 1.000 36.15979 991 PHE A CA 1
ATOM 2759 C C . PHE B 1 172 ? 4.11929 41.67722 -15.91879 1.000 38.81285 991 PHE A C 1
ATOM 2760 O O . PHE B 1 172 ? 4.04692 42.90639 -15.83025 1.000 35.63554 991 PHE A O 1
ATOM 2768 N N . THR B 1 173 ? 3.67534 40.84496 -14.97488 1.000 39.01949 992 THR A N 1
ATOM 2769 C CA . THR B 1 173 ? 3.12848 41.31239 -13.70872 1.000 40.78739 992 THR A CA 1
ATOM 2770 C C . THR B 1 173 ? 3.80223 40.58957 -12.55222 1.000 43.38306 992 THR A C 1
ATOM 2771 O O . THR B 1 173 ? 4.15648 39.41053 -12.65783 1.000 36.42796 992 THR A O 1
ATOM 2775 N N . LEU B 1 174 ? 3.98755 41.31339 -11.45723 1.000 42.55164 993 LEU A N 1
ATOM 2776 C CA . LEU B 1 174 ? 4.47359 40.77270 -10.19738 1.000 38.80763 993 LEU A CA 1
ATOM 2777 C C . LEU B 1 174 ? 3.36766 40.87883 -9.15405 1.000 47.16628 993 LEU A C 1
ATOM 2778 O O . LEU B 1 174 ? 2.35437 41.55203 -9.36095 1.000 45.53422 993 LEU A O 1
ATOM 2783 N N . SER B 1 175 ? 3.55775 40.18020 -8.03993 1.000 40.30120 994 SER A N 1
ATOM 2784 C CA . SER B 1 175 ? 2.61117 40.19850 -6.90741 1.000 44.68051 994 SER A CA 1
ATOM 2785 C C . SER B 1 175 ? 1.24665 39.73929 -7.42726 1.000 46.33607 994 SER A C 1
ATOM 2786 O O . SER B 1 175 ? 1.17147 38.78301 -8.21215 1.000 45.06436 994 SER A O 1
ATOM 2789 N N . THR B 1 176 ? 0.15449 40.38017 -7.02053 1.000 40.21412 995 THR A N 1
ATOM 2790 C CA . THR B 1 176 ? -1.15422 39.96216 -7.50423 1.000 49.24679 995 THR A CA 1
ATOM 2791 C C . THR B 1 176 ? -1.53265 40.65380 -8.81688 1.000 59.60365 995 THR A C 1
ATOM 2792 O O . THR B 1 176 ? -1.92357 39.98326 -9.77678 1.000 68.58955 995 THR A O 1
ATOM 2796 N N . ASP B 1 177 ? -1.41276 41.98391 -8.89666 1.000 55.72123 996 ASP A N 1
ATOM 2797 C CA A ASP B 1 177 ? -1.78945 42.73695 -10.08610 0.131 61.52148 996 ASP A CA 1
ATOM 2798 C CA B ASP B 1 177 ? -1.73047 42.64923 -10.15864 0.869 61.92910 996 ASP A CA 1
ATOM 2799 C C . ASP B 1 177 ? -0.74808 43.76890 -10.49341 1.000 49.12082 996 ASP A C 1
ATOM 2800 O O . ASP B 1 177 ? -1.08421 44.69421 -11.23916 1.000 59.65358 996 ASP A O 1
ATOM 2809 N N . TYR B 1 178 ? 0.48597 43.67517 -10.00072 1.000 39.17895 997 TYR A N 1
ATOM 2810 C CA . TYR B 1 178 ? 1.45902 44.74938 -10.20656 1.000 48.90432 997 TYR A CA 1
ATOM 2811 C C . TYR B 1 178 ? 1.98410 44.72764 -11.63724 1.000 43.84604 997 TYR A C 1
ATOM 2812 O O . TYR B 1 178 ? 2.89184 43.96234 -11.96857 1.000 40.99251 997 TYR A O 1
ATOM 2821 N N . HIS B 1 179 ? 1.42955 45.59582 -12.48650 1.000 38.27582 998 HIS A N 1
ATOM 2822 C CA . HIS B 1 179 ? 1.81998 45.63041 -13.89058 1.000 40.09235 998 HIS A CA 1
ATOM 2823 C C . HIS B 1 179 ? 3.19305 46.26745 -14.05868 1.000 40.28080 998 HIS A C 1
ATOM 2824 O O . HIS B 1 179 ? 3.46172 47.34532 -13.52344 1.000 42.45505 998 HIS A O 1
ATOM 2831 N N . ILE B 1 180 ? 4.05070 45.60962 -14.83016 1.000 36.62772 999 ILE A N 1
ATOM 2832 C CA . ILE B 1 180 ? 5.33015 46.16445 -15.24818 1.000 40.31036 999 ILE A CA 1
ATOM 2833 C C . ILE B 1 180 ? 5.15593 46.69031 -16.66881 1.000 43.60079 999 ILE A C 1
ATOM 2834 O O . ILE B 1 180 ? 4.77027 45.93882 -17.57495 1.000 36.35134 999 ILE A O 1
ATOM 2839 N N . SER B 1 181 ? 5.42346 47.97922 -16.86943 1.000 38.97608 1000 SER A N 1
ATOM 2840 C CA . SER B 1 181 ? 5.46487 48.54162 -18.21851 1.000 45.53715 1000 SER A CA 1
ATOM 2841 C C . SER B 1 181 ? 6.79855 48.16367 -18.84601 1.000 43.69826 1000 SER A C 1
ATOM 2842 O O . SER B 1 181 ? 7.83892 48.72737 -18.49575 1.000 43.42283 1000 SER A O 1
ATOM 2845 N N . LEU B 1 182 ? 6.76180 47.20642 -19.77556 1.000 41.92492 1001 LEU A N 1
ATOM 2846 C CA . LEU B 1 182 ? 7.97818 46.51966 -20.20335 1.000 43.95521 1001 LEU A CA 1
ATOM 2847 C C . LEU B 1 182 ? 9.02100 47.49198 -20.74195 1.000 40.44142 1001 LEU A C 1
ATOM 2848 O O . LEU B 1 182 ? 10.18519 47.46117 -20.32759 1.000 47.18905 1001 LEU A O 1
ATOM 2853 N N . VAL B 1 183 ? 8.62446 48.37511 -21.65768 1.000 42.68181 1002 VAL A N 1
ATOM 2854 C CA A VAL B 1 183 ? 9.57466 49.32885 -22.21587 0.258 45.37292 1002 VAL A CA 1
ATOM 2855 C CA B VAL B 1 183 ? 9.56307 49.33747 -22.22511 0.742 45.37785 1002 VAL A CA 1
ATOM 2856 C C . VAL B 1 183 ? 9.69153 50.56867 -21.33416 1.000 44.36630 1002 VAL A C 1
ATOM 2857 O O . VAL B 1 183 ? 10.79191 51.08391 -21.11807 1.000 52.68956 1002 VAL A O 1
ATOM 2864 N N . GLU B 1 184 ? 8.56801 51.04840 -20.79466 1.000 46.16899 1003 GLU A N 1
ATOM 2865 C CA A GLU B 1 184 ? 8.57261 52.33198 -20.09652 0.508 48.59770 1003 GLU A CA 1
ATOM 2866 C CA B GLU B 1 184 ? 8.56652 52.33081 -20.09331 0.492 48.59585 1003 GLU A CA 1
ATOM 2867 C C . GLU B 1 184 ? 9.26696 52.23648 -18.74277 1.000 48.91956 1003 GLU A C 1
ATOM 2868 O O . GLU B 1 184 ? 10.02089 53.14235 -18.36427 1.000 46.13439 1003 GLU A O 1
ATOM 2879 N N . ASP B 1 185 ? 9.02435 51.15708 -17.99384 1.000 43.52558 1004 ASP A N 1
ATOM 2880 C CA . ASP B 1 185 ? 9.64126 50.98107 -16.68135 1.000 46.22080 1004 ASP A CA 1
ATOM 2881 C C . ASP B 1 185 ? 11.10827 50.58610 -16.76012 1.000 48.74887 1004 ASP A C 1
ATOM 2882 O O . ASP B 1 185 ? 11.79712 50.62381 -15.73394 1.000 37.67410 1004 ASP A O 1
ATOM 2887 N N . ALA B 1 186 ? 11.59577 50.19845 -17.93431 1.000 49.53467 1005 ALA A N 1
ATOM 2888 C CA . ALA B 1 186 ? 12.96690 49.72664 -18.05279 1.000 48.94027 1005 ALA A CA 1
ATOM 2889 C C . ALA B 1 186 ? 13.94268 50.87149 -17.82385 1.000 57.03371 1005 ALA A C 1
ATOM 2890 O O . ALA B 1 186 ? 13.79150 51.95640 -18.39459 1.000 49.53207 1005 ALA A O 1
ATOM 2892 N N . VAL B 1 187 ? 14.93674 50.63616 -16.96776 1.000 50.56485 1006 VAL A N 1
ATOM 2893 C CA A VAL B 1 187 ? 15.97413 51.63559 -16.74644 0.654 58.70944 1006 VAL A CA 1
ATOM 2894 C CA B VAL B 1 187 ? 15.96147 51.65128 -16.76474 0.346 58.65303 1006 VAL A CA 1
ATOM 2895 C C . VAL B 1 187 ? 17.03029 51.56792 -17.84471 1.000 59.89850 1006 VAL A C 1
ATOM 2896 O O . VAL B 1 187 ? 17.67895 52.57526 -18.14853 1.000 59.99788 1006 VAL A O 1
ATOM 2903 N N . ASP B 1 188 ? 17.20557 50.40192 -18.46151 1.000 59.78144 1007 ASP A N 1
ATOM 2904 C CA . ASP B 1 188 ? 18.18069 50.23182 -19.52408 1.000 55.84546 1007 ASP A CA 1
ATOM 2905 C C . ASP B 1 188 ? 17.68480 49.14224 -20.46028 1.000 62.47914 1007 ASP A C 1
ATOM 2906 O O . ASP B 1 188 ? 16.82732 48.32988 -20.10165 1.000 51.78439 1007 ASP A O 1
ATOM 2911 N N . GLY B 1 189 ? 18.23928 49.12976 -21.66704 1.000 59.62099 1008 GLY A N 1
ATOM 2912 C CA . GLY B 1 189 ? 17.87525 48.11301 -22.63214 1.000 58.50346 1008 GLY A CA 1
ATOM 2913 C C . GLY B 1 189 ? 18.94834 47.92345 -23.67631 1.000 63.31607 1008 GLY A C 1
ATOM 2914 O O . GLY B 1 189 ? 19.79214 48.79692 -23.89913 1.000 72.32684 1008 GLY A O 1
ATOM 2915 N N . LYS B 1 190 ? 18.90859 46.75627 -24.31402 1.000 50.81682 1009 LYS A N 1
ATOM 2916 C CA . LYS B 1 190 ? 19.82697 46.41358 -25.38889 1.000 48.14520 1009 LYS A CA 1
ATOM 2917 C C . LYS B 1 190 ? 19.06294 45.67948 -26.47850 1.000 47.62111 1009 LYS A C 1
ATOM 2918 O O . LYS B 1 190 ? 18.33427 44.72737 -26.18744 1.000 49.15732 1009 LYS A O 1
ATOM 2924 N N . ASN B 1 191 ? 19.21873 46.13455 -27.72216 1.000 51.76748 1010 ASN A N 1
ATOM 2925 C CA . ASN B 1 191 ? 18.66119 45.46073 -28.89697 1.000 47.05968 1010 ASN A CA 1
ATOM 2926 C C . ASN B 1 191 ? 17.16441 45.18986 -28.74687 1.000 45.50458 1010 ASN A C 1
ATOM 2927 O O . ASN B 1 191 ? 16.69767 44.05852 -28.88699 1.000 43.49266 1010 ASN A O 1
ATOM 2932 N N . ILE B 1 192 ? 16.40061 46.24030 -28.45760 1.000 41.48161 1011 ILE A N 1
ATOM 2933 C CA A ILE B 1 192 ? 14.94974 46.14668 -28.33668 0.000 46.11981 1011 ILE A CA 1
ATOM 2934 C CA B ILE B 1 192 ? 14.95082 46.15780 -28.32370 1.000 46.35286 1011 ILE A CA 1
ATOM 2935 C C . ILE B 1 192 ? 14.31638 46.93010 -29.47039 1.000 45.37025 1011 ILE A C 1
ATOM 2936 O O . ILE B 1 192 ? 14.68897 48.08107 -29.72863 1.000 47.29796 1011 ILE A O 1
ATOM 2945 N N . ASN B 1 193 ? 13.35976 46.30513 -30.14600 1.000 45.01792 1012 ASN A N 1
ATOM 2946 C CA . ASN B 1 193 ? 12.54551 46.97910 -31.14162 1.000 51.07627 1012 ASN A CA 1
ATOM 2947 C C . ASN B 1 193 ? 11.11380 46.50769 -30.94157 1.000 44.93422 1012 ASN A C 1
ATOM 2948 O O . ASN B 1 193 ? 10.83798 45.66190 -30.08503 1.000 44.55672 1012 ASN A O 1
ATOM 2953 N N . THR B 1 194 ? 10.18777 47.08166 -31.70178 1.000 37.25885 1013 THR A N 1
ATOM 2954 C CA . THR B 1 194 ? 8.78656 46.73168 -31.52361 1.000 43.75460 1013 THR A CA 1
ATOM 2955 C C . THR B 1 194 ? 8.53698 45.31756 -32.02974 1.000 44.14949 1013 THR A C 1
ATOM 2956 O O . THR B 1 194 ? 9.15036 44.87486 -33.00546 1.000 43.13948 1013 THR A O 1
ATOM 2960 N N . CYS B 1 195 ? 7.64888 44.59971 -31.34254 1.000 35.64329 1014 CYS A N 1
ATOM 2961 C CA . CYS B 1 195 ? 7.30080 43.24131 -31.74499 1.000 40.34289 1014 CYS A CA 1
ATOM 2962 C C . CYS B 1 195 ? 6.74957 43.22669 -33.16536 1.000 39.87856 1014 CYS A C 1
ATOM 2963 O O . CYS B 1 195 ? 5.77720 43.92412 -33.47057 1.000 42.49998 1014 CYS A O 1
ATOM 2966 N N . GLY B 1 196 ? 7.36869 42.42714 -34.03387 1.000 44.07431 1015 GLY A N 1
ATOM 2967 C CA . GLY B 1 196 ? 6.94330 42.30196 -35.40913 1.000 47.69258 1015 GLY A CA 1
ATOM 2968 C C . GLY B 1 196 ? 7.68666 43.18554 -36.39215 1.000 50.08831 1015 GLY A C 1
ATOM 2969 O O . GLY B 1 196 ? 7.60574 42.94384 -37.60318 1.000 55.18795 1015 GLY A O 1
ATOM 2970 N N . ALA B 1 197 ? 8.40588 44.19674 -35.90927 1.000 47.69768 1016 ALA A N 1
ATOM 2971 C CA . ALA B 1 197 ? 9.14153 45.10008 -36.77922 1.000 53.78421 1016 ALA A CA 1
ATOM 2972 C C . ALA B 1 197 ? 10.39941 44.42689 -37.31962 1.000 61.97422 1016 ALA A C 1
ATOM 2973 O O . ALA B 1 197 ? 10.65308 43.24196 -37.07997 1.000 60.13599 1016 ALA A O 1
ATOM 2975 N N . LYS B 1 198 ? 11.17092 45.21393 -38.07833 1.000 68.94812 1017 LYS A N 1
ATOM 2976 C CA . LYS B 1 198 ? 12.42593 44.84676 -38.75228 1.000 67.21206 1017 LYS A CA 1
ATOM 2977 C C . LYS B 1 198 ? 12.09676 44.29934 -40.13358 1.000 82.40008 1017 LYS A C 1
ATOM 2978 O O . LYS B 1 198 ? 11.32549 44.90820 -40.87744 1.000 75.57399 1017 LYS A O 1
#

InterPro domains:
  IPR000742 EGF-like domain [PF00008] (569-600)
  IPR000742 EGF-like domain [PF00008] (788-817)
  IPR000742 EGF-like domain [PS00022] (369-380)
  IPR000742 EGF-like domain [PS00022] (590-601)
  IPR000742 EGF-like domain [PS00022] (808-819)
  IPR000742 EGF-like domain [PS01186] (590-601)
  IPR000742 EGF-like domain [PS50026] (343-381)
  IPR000742 EGF-like domain [PS50026] (565-602)
  IPR000742 EGF-like domain [PS50026] (784-820)
  IPR000742 EGF-like domain [SM00181] (346-381)
  IPR000742 EGF-like domain [SM00181] (563-602)
  IPR000742 EGF-like domain [SM00181] (787-820)
  IPR001791 Laminin G domain [PF00054] (415-545)
  IPR001791 Laminin G domain [PF02210] (641-766)
  IPR001791 Laminin G domain [PF02210] (868-993)
  IPR001791 Laminin G domain [PS50025] (386-564)
  IPR001791 Laminin G domain [PS50025] (609-788)
  IPR001791 Laminin G domain [PS50025] (835-1014)
  IPR001791 Laminin G domain [SM00282] (407-543)
  IPR001791 Laminin G domain [SM00282] (633-767)

Foldseek 3Di:
DPDDDDAFWKFDAFAKKFWFDPCVVVVLVKWQKKKKKWKWEAQDQWAWFKKFWAVQADPQTWMWTWIGHRQKIWTWTHLRQFMKIKIDDDRRNPGDIKMKIWIGGFFKIWIDIHPDDITIIGGDDDGRIGDTDGIMMGQADPPRCSRVVNPGDTGGRTTIHWIAIPVPRTDSRPPNTPDMDPIDGGPDD/DPDDDDAFWKFFAFAKKFWFDPCVVVVLPWWQKKKKKWKWAAQDQWAWFKKFWAVVADPQTWMWTWIGDRQKIWTWIGLRPFMKIKIDDDRRNPGDIKMKIWMGGFQKIWIDIHPDDITIIGGDDDGGTGDTDGIMMGQADDPRCSRVVNPHDTGGRTTIHWMAGDPRRTDSRVPNGPDIDPIDGGPDD

Organism: Homo sapiens (NCBI:txid9606)

B-factor: mean 50.45, std 14.39, range [29.38, 119.51]